Protein 1BNX (pdb70)

Foldseek 3Di:
DQDVVVVVVVVVVVVVCVVCVVCVVVPCPPDRD

Structure (mmCIF, N/CA/C/O backbone):
data_1BNX
#
_entry.id   1BNX
#
_cell.length_a   1.000
_cell.length_b   1.000
_cell.length_c   1.000
_cell.angle_alpha   90.00
_cell.angle_beta   90.00
_cell.angle_gamma   90.00
#
_symmetry.space_group_name_H-M   'P 1'
#
loop_
_atom_site.group_PDB
_atom_site.id
_atom_site.type_symbol
_atom_site.label_atom_id
_atom_site.label_alt_id
_atom_site.label_comp_id
_atom_site.label_asym_id
_atom_site.label_entity_id
_atom_site.label_seq_id
_atom_site.pdbx_PDB_ins_code
_atom_site.Cartn_x
_atom_site.Cartn_y
_atom_site.Cartn_z
_atom_site.occupancy
_atom_site.B_iso_or_equiv
_atom_site.auth_seq_id
_atom_site.auth_comp_id
_atom_site.auth_asym_id
_atom_site.auth_atom_id
_atom_site.pdbx_PDB_model_num
ATOM 7 N N . ARG A 1 2 ? 3.955 1.960 8.983 1.00 0.00 2 ARG A N 1
ATOM 8 C CA . ARG A 1 2 ? 3.928 3.300 8.330 1.00 0.00 2 ARG A CA 1
ATOM 9 C C . ARG A 1 2 ? 5.339 3.696 7.859 1.00 0.00 2 ARG A C 1
ATOM 10 O O . ARG A 1 2 ? 5.512 4.700 7.193 1.00 0.00 2 ARG A O 1
ATOM 31 N N . TYR A 1 3 ? 6.345 2.925 8.199 1.00 0.00 3 TYR A N 1
ATOM 32 C CA . TYR A 1 3 ? 7.733 3.263 7.774 1.00 0.00 3 TYR A CA 1
ATOM 33 C C . TYR A 1 3 ? 8.330 2.108 6.944 1.00 0.00 3 TYR A C 1
ATOM 34 O O . TYR A 1 3 ? 9.221 1.417 7.401 1.00 0.00 3 TYR A O 1
ATOM 52 N N . PRO A 1 4 ? 7.831 1.938 5.736 1.00 0.00 4 PRO A N 1
ATOM 53 C CA . PRO A 1 4 ? 8.273 0.886 4.748 1.00 0.00 4 PRO A CA 1
ATOM 54 C C . PRO A 1 4 ? 9.587 1.307 4.099 1.00 0.00 4 PRO A C 1
ATOM 55 O O . PRO A 1 4 ? 10.544 0.565 4.049 1.00 0.00 4 PRO A O 1
ATOM 66 N N . TYR A 1 5 ? 9.610 2.497 3.588 1.00 0.00 5 TYR A N 1
ATOM 67 C CA . TYR A 1 5 ? 10.833 3.032 2.910 1.00 0.00 5 TYR A CA 1
ATOM 68 C C . TYR A 1 5 ? 12.053 2.963 3.847 1.00 0.00 5 TYR A C 1
ATOM 69 O O . TYR A 1 5 ? 13.184 2.986 3.401 1.00 0.00 5 TYR A O 1
ATOM 87 N N . TYR A 1 6 ? 11.837 2.899 5.137 1.00 0.00 6 TYR A N 1
ATOM 88 C CA . TYR A 1 6 ? 12.987 2.856 6.094 1.00 0.00 6 TYR A CA 1
ATOM 89 C C . TYR A 1 6 ? 13.629 1.463 6.127 1.00 0.00 6 TYR A C 1
ATOM 90 O O . TYR A 1 6 ? 14.812 1.329 6.366 1.00 0.00 6 TYR A O 1
ATOM 108 N N . LEU A 1 7 ? 12.855 0.429 5.926 1.00 0.00 7 LEU A N 1
ATOM 109 C CA . LEU A 1 7 ? 13.410 -0.960 5.983 1.00 0.00 7 LEU A CA 1
ATOM 110 C C . LEU A 1 7 ? 13.896 -1.441 4.605 1.00 0.00 7 LEU A C 1
ATOM 111 O O . LEU A 1 7 ? 14.967 -2.010 4.484 1.00 0.00 7 LEU A O 1
ATOM 127 N N . SER A 1 8 ? 13.102 -1.265 3.580 1.00 0.00 8 SER A N 1
ATOM 128 C CA . SER A 1 8 ? 13.496 -1.763 2.223 1.00 0.00 8 SER A CA 1
ATOM 129 C C . SER A 1 8 ? 14.497 -0.829 1.536 1.00 0.00 8 SER A C 1
ATOM 130 O O . SER A 1 8 ? 15.560 -1.252 1.125 1.00 0.00 8 SER A O 1
ATOM 138 N N . ASP A 1 9 ? 14.152 0.418 1.372 1.00 0.00 9 ASP A N 1
ATOM 139 C CA . ASP A 1 9 ? 15.069 1.368 0.666 1.00 0.00 9 ASP A CA 1
ATOM 140 C C . ASP A 1 9 ? 16.397 1.516 1.420 1.00 0.00 9 ASP A C 1
ATOM 141 O O . ASP A 1 9 ? 17.396 1.897 0.839 1.00 0.00 9 ASP A O 1
ATOM 150 N N . ILE A 1 10 ? 16.425 1.225 2.697 1.00 0.00 10 ILE A N 1
ATOM 151 C CA . ILE A 1 10 ? 17.703 1.361 3.462 1.00 0.00 10 ILE A CA 1
ATOM 152 C C . ILE A 1 10 ? 18.608 0.159 3.158 1.00 0.00 10 ILE A C 1
ATOM 153 O O . ILE A 1 10 ? 19.783 0.306 2.880 1.00 0.00 10 ILE A O 1
ATOM 169 N N . THR A 1 11 ? 18.057 -1.024 3.212 1.00 0.00 11 THR A N 1
ATOM 170 C CA . THR A 1 11 ? 18.863 -2.249 2.931 1.00 0.00 11 THR A CA 1
ATOM 171 C C . THR A 1 11 ? 19.390 -2.204 1.494 1.00 0.00 11 THR A C 1
ATOM 172 O O . THR A 1 11 ? 20.471 -2.683 1.207 1.00 0.00 11 THR A O 1
ATOM 183 N N . ASP A 1 12 ? 18.634 -1.631 0.592 1.00 0.00 12 ASP A N 1
ATOM 184 C CA . ASP A 1 12 ? 19.085 -1.551 -0.829 1.00 0.00 12 ASP A CA 1
ATOM 185 C C . ASP A 1 12 ? 20.253 -0.571 -0.933 1.00 0.00 12 ASP A C 1
ATOM 186 O O . ASP A 1 12 ? 21.173 -0.767 -1.705 1.00 0.00 12 ASP A O 1
ATOM 195 N N . VAL A 1 13 ? 20.221 0.479 -0.156 1.00 0.00 13 VAL A N 1
ATOM 196 C CA . VAL A 1 13 ? 21.324 1.481 -0.192 1.00 0.00 13 VAL A CA 1
ATOM 197 C C . VAL A 1 13 ? 22.609 0.829 0.331 1.00 0.00 13 VAL A C 1
ATOM 198 O O . VAL A 1 13 ? 23.691 1.102 -0.149 1.00 0.00 13 VAL A O 1
ATOM 211 N N . ILE A 1 14 ? 22.489 -0.030 1.309 1.00 0.00 14 ILE A N 1
ATOM 212 C CA . ILE A 1 14 ? 23.692 -0.710 1.875 1.00 0.00 14 ILE A CA 1
ATOM 213 C C . ILE A 1 14 ? 24.125 -1.869 0.963 1.00 0.00 14 ILE A C 1
ATOM 214 O O . ILE A 1 14 ? 25.242 -2.344 1.047 1.00 0.00 14 ILE A O 1
ATOM 230 N N . PHE A 1 15 ? 23.250 -2.335 0.103 1.00 0.00 15 PHE A N 1
ATOM 231 C CA . PHE A 1 15 ? 23.607 -3.470 -0.800 1.00 0.00 15 PHE A CA 1
ATOM 232 C C . PHE A 1 15 ? 24.567 -2.996 -1.900 1.00 0.00 15 PHE A C 1
ATOM 233 O O . PHE A 1 15 ? 25.527 -3.672 -2.222 1.00 0.00 15 PHE A O 1
ATOM 250 N N . ILE A 1 16 ? 24.307 -1.856 -2.489 1.00 0.00 16 ILE A N 1
ATOM 251 C CA . ILE A 1 16 ? 25.191 -1.355 -3.584 1.00 0.00 16 ILE A CA 1
ATOM 252 C C . ILE A 1 16 ? 26.320 -0.484 -3.016 1.00 0.00 16 ILE A C 1
ATOM 253 O O . ILE A 1 16 ? 27.344 -0.310 -3.650 1.00 0.00 16 ILE A O 1
ATOM 269 N N . TYR A 1 17 ? 26.146 0.069 -1.841 1.00 0.00 17 TYR A N 1
ATOM 270 C CA . TYR A 1 17 ? 27.220 0.930 -1.257 1.00 0.00 17 TYR A CA 1
ATOM 271 C C . TYR A 1 17 ? 28.399 0.057 -0.822 1.00 0.00 17 TYR A C 1
ATOM 272 O O . TYR A 1 17 ? 29.547 0.435 -0.964 1.00 0.00 17 TYR A O 1
ATOM 290 N N . PHE A 1 18 ? 28.123 -1.107 -0.293 1.00 0.00 18 PHE A N 1
ATOM 291 C CA . PHE A 1 18 ? 29.219 -2.013 0.157 1.00 0.00 18 PHE A CA 1
ATOM 292 C C . PHE A 1 18 ? 29.655 -2.912 -1.005 1.00 0.00 18 PHE A C 1
ATOM 293 O O . PHE A 1 18 ? 30.790 -3.343 -1.074 1.00 0.00 18 PHE A O 1
ATOM 310 N N . ALA A 1 19 ? 28.756 -3.201 -1.909 1.00 0.00 19 ALA A N 1
ATOM 311 C CA . ALA A 1 19 ? 29.096 -4.077 -3.069 1.00 0.00 19 ALA A CA 1
ATOM 312 C C . ALA A 1 19 ? 30.107 -3.376 -3.980 1.00 0.00 19 ALA A C 1
ATOM 313 O O . ALA A 1 19 ? 31.151 -3.910 -4.290 1.00 0.00 19 ALA A O 1
ATOM 320 N N . ALA A 1 20 ? 29.781 -2.195 -4.425 1.00 0.00 20 ALA A N 1
ATOM 321 C CA . ALA A 1 20 ? 30.689 -1.437 -5.342 1.00 0.00 20 ALA A CA 1
ATOM 322 C C . ALA A 1 20 ? 32.038 -1.153 -4.678 1.00 0.00 20 ALA A C 1
ATOM 323 O O . ALA A 1 20 ? 33.085 -1.380 -5.253 1.00 0.00 20 ALA A O 1
ATOM 330 N N . LEU A 1 21 ? 32.011 -0.616 -3.493 1.00 0.00 21 LEU A N 1
ATOM 331 C CA . LEU A 1 21 ? 33.283 -0.263 -2.783 1.00 0.00 21 LEU A CA 1
ATOM 332 C C . LEU A 1 21 ? 34.014 -1.516 -2.274 1.00 0.00 21 LEU A C 1
ATOM 333 O O . LEU A 1 21 ? 35.181 -1.456 -1.939 1.00 0.00 21 LEU A O 1
ATOM 349 N N . SER A 1 22 ? 33.348 -2.641 -2.197 1.00 0.00 22 SER A N 1
ATOM 350 C CA . SER A 1 22 ? 34.018 -3.884 -1.689 1.00 0.00 22 SER A CA 1
ATOM 351 C C . SER A 1 22 ? 35.278 -4.212 -2.523 1.00 0.00 22 SER A C 1
ATOM 352 O O . SER A 1 22 ? 36.357 -4.300 -1.971 1.00 0.00 22 SER A O 1
ATOM 360 N N . PRO A 1 23 ? 35.121 -4.386 -3.819 1.00 0.00 23 PRO A N 1
ATOM 361 C CA . PRO A 1 23 ? 36.233 -4.713 -4.791 1.00 0.00 23 PRO A CA 1
ATOM 362 C C . PRO A 1 23 ? 37.182 -3.532 -4.939 1.00 0.00 23 PRO A C 1
ATOM 363 O O . PRO A 1 23 ? 38.376 -3.650 -4.759 1.00 0.00 23 PRO A O 1
ATOM 374 N N . ALA A 1 24 ? 36.647 -2.398 -5.286 1.00 0.00 24 ALA A N 1
ATOM 375 C CA . ALA A 1 24 ? 37.483 -1.163 -5.477 1.00 0.00 24 ALA A CA 1
ATOM 376 C C . ALA A 1 24 ? 38.470 -0.973 -4.311 1.00 0.00 24 ALA A C 1
ATOM 377 O O . ALA A 1 24 ? 39.526 -0.393 -4.474 1.00 0.00 24 ALA A O 1
ATOM 384 N N . ILE A 1 25 ? 38.130 -1.459 -3.144 1.00 0.00 25 ILE A N 1
ATOM 385 C CA . ILE A 1 25 ? 39.042 -1.311 -1.969 1.00 0.00 25 ILE A CA 1
ATOM 386 C C . ILE A 1 25 ? 40.133 -2.396 -2.028 1.00 0.00 25 ILE A C 1
ATOM 387 O O . ILE A 1 25 ? 41.289 -2.133 -1.753 1.00 0.00 25 ILE A O 1
ATOM 403 N N . THR A 1 26 ? 39.772 -3.605 -2.374 1.00 0.00 26 THR A N 1
ATOM 404 C CA . THR A 1 26 ? 40.782 -4.705 -2.440 1.00 0.00 26 THR A CA 1
ATOM 405 C C . THR A 1 26 ? 41.787 -4.425 -3.561 1.00 0.00 26 THR A C 1
ATOM 406 O O . THR A 1 26 ? 42.963 -4.229 -3.318 1.00 0.00 26 THR A O 1
ATOM 417 N N . PHE A 1 27 ? 41.330 -4.415 -4.786 1.00 0.00 27 PHE A N 1
ATOM 418 C CA . PHE A 1 27 ? 42.245 -4.159 -5.940 1.00 0.00 27 PHE A CA 1
ATOM 419 C C . PHE A 1 27 ? 42.920 -2.792 -5.786 1.00 0.00 27 PHE A C 1
ATOM 420 O O . PHE A 1 27 ? 42.321 -1.841 -5.320 1.00 0.00 27 PHE A O 1
ATOM 437 N N . GLY A 1 28 ? 44.163 -2.692 -6.184 1.00 0.00 28 GLY A N 1
ATOM 438 C CA . GLY A 1 28 ? 44.893 -1.394 -6.079 1.00 0.00 28 GLY A CA 1
ATOM 439 C C . GLY A 1 28 ? 44.985 -0.964 -4.613 1.00 0.00 28 GLY A C 1
ATOM 440 O O . GLY A 1 28 ? 44.803 -1.759 -3.711 1.00 0.00 28 GLY A O 1
ATOM 444 N N . GLY A 1 29 ? 45.268 0.292 -4.377 1.00 0.00 29 GLY A N 1
ATOM 445 C CA . GLY A 1 29 ? 45.377 0.793 -2.977 1.00 0.00 29 GLY A CA 1
ATOM 446 C C . GLY A 1 29 ? 46.811 0.616 -2.462 1.00 0.00 29 GLY A C 1
ATOM 447 O O . GLY A 1 29 ? 47.047 0.603 -1.269 1.00 0.00 29 GLY A O 1
ATOM 451 N N . LEU A 1 30 ? 47.769 0.481 -3.349 1.00 0.00 30 LEU A N 1
ATOM 452 C CA . LEU A 1 30 ? 49.185 0.308 -2.907 1.00 0.00 30 LEU A CA 1
ATOM 453 C C . LEU A 1 30 ? 49.851 1.683 -2.792 1.00 0.00 30 LEU A C 1
ATOM 454 O O . LEU A 1 30 ? 50.178 2.135 -1.711 1.00 0.00 30 LEU A O 1
ATOM 470 N N . LEU A 1 31 ? 50.053 2.345 -3.902 1.00 0.00 31 LEU A N 1
ATOM 471 C CA . LEU A 1 31 ? 50.698 3.690 -3.874 1.00 0.00 31 LEU A CA 1
ATOM 472 C C . LEU A 1 31 ? 49.726 4.708 -3.269 1.00 0.00 31 LEU A C 1
ATOM 473 O O . LEU A 1 31 ? 49.973 5.262 -2.214 1.00 0.00 31 LEU A O 1
ATOM 489 N N . GLY A 1 32 ? 48.625 4.957 -3.933 1.00 0.00 32 GLY A N 1
ATOM 490 C CA . GLY A 1 32 ? 47.633 5.940 -3.406 1.00 0.00 32 GLY A CA 1
ATOM 491 C C . GLY A 1 32 ? 46.632 5.223 -2.500 1.00 0.00 32 GLY A C 1
ATOM 492 O O . GLY A 1 32 ? 46.068 4.208 -2.864 1.00 0.00 32 GLY A O 1
ATOM 496 N N . GLU A 1 33 ? 46.407 5.747 -1.321 1.00 0.00 33 GLU A N 1
ATOM 497 C CA . GLU A 1 33 ? 45.443 5.106 -0.382 1.00 0.00 33 GLU A CA 1
ATOM 498 C C . GLU A 1 33 ? 44.023 5.557 -0.726 1.00 0.00 33 GLU A C 1
ATOM 499 O O . GLU A 1 33 ? 43.083 4.788 -0.649 1.00 0.00 33 GLU A O 1
ATOM 511 N N . LYS A 1 34 ? 43.863 6.800 -1.106 1.00 0.00 34 LYS A N 1
ATOM 512 C CA . LYS A 1 34 ? 42.508 7.314 -1.460 1.00 0.00 34 LYS A CA 1
ATOM 513 C C . LYS A 1 34 ? 42.649 8.563 -2.332 1.00 0.00 34 LYS A C 1
ATOM 514 O O . LYS A 1 34 ? 41.971 8.635 -3.344 1.00 0.00 34 LYS A O 1
ATOM 540 N N . ARG A 1 2 ? 20.608 -11.516 -19.980 1.00 0.00 2 ARG A N 2
ATOM 541 C CA . ARG A 1 2 ? 19.828 -11.678 -18.720 1.00 0.00 2 ARG A CA 2
ATOM 542 C C . ARG A 1 2 ? 20.249 -10.592 -17.726 1.00 0.00 2 ARG A C 2
ATOM 543 O O . ARG A 1 2 ? 19.531 -9.635 -17.502 1.00 0.00 2 ARG A O 2
ATOM 564 N N . TYR A 1 3 ? 21.411 -10.728 -17.138 1.00 0.00 3 TYR A N 2
ATOM 565 C CA . TYR A 1 3 ? 21.890 -9.698 -16.166 1.00 0.00 3 TYR A CA 2
ATOM 566 C C . TYR A 1 3 ? 23.385 -9.389 -16.399 1.00 0.00 3 TYR A C 2
ATOM 567 O O . TYR A 1 3 ? 24.180 -9.480 -15.484 1.00 0.00 3 TYR A O 2
ATOM 585 N N . PRO A 1 4 ? 23.736 -9.009 -17.611 1.00 0.00 4 PRO A N 2
ATOM 586 C CA . PRO A 1 4 ? 25.135 -8.646 -18.026 1.00 0.00 4 PRO A CA 2
ATOM 587 C C . PRO A 1 4 ? 25.463 -7.213 -17.585 1.00 0.00 4 PRO A C 2
ATOM 588 O O . PRO A 1 4 ? 26.113 -7.002 -16.578 1.00 0.00 4 PRO A O 2
ATOM 599 N N . TYR A 1 5 ? 25.016 -6.230 -18.326 1.00 0.00 5 TYR A N 2
ATOM 600 C CA . TYR A 1 5 ? 25.293 -4.812 -17.952 1.00 0.00 5 TYR A CA 2
ATOM 601 C C . TYR A 1 5 ? 24.574 -4.466 -16.640 1.00 0.00 5 TYR A C 2
ATOM 602 O O . TYR A 1 5 ? 24.918 -3.509 -15.973 1.00 0.00 5 TYR A O 2
ATOM 620 N N . TYR A 1 6 ? 23.582 -5.240 -16.264 1.00 0.00 6 TYR A N 2
ATOM 621 C CA . TYR A 1 6 ? 22.843 -4.967 -14.998 1.00 0.00 6 TYR A CA 2
ATOM 622 C C . TYR A 1 6 ? 23.809 -5.066 -13.815 1.00 0.00 6 TYR A C 2
ATOM 623 O O . TYR A 1 6 ? 23.691 -4.349 -12.840 1.00 0.00 6 TYR A O 2
ATOM 641 N N . LEU A 1 7 ? 24.759 -5.960 -13.902 1.00 0.00 7 LEU A N 2
ATOM 642 C CA . LEU A 1 7 ? 25.745 -6.138 -12.796 1.00 0.00 7 LEU A CA 2
ATOM 643 C C . LEU A 1 7 ? 26.521 -4.838 -12.559 1.00 0.00 7 LEU A C 2
ATOM 644 O O . LEU A 1 7 ? 26.912 -4.539 -11.448 1.00 0.00 7 LEU A O 2
ATOM 660 N N . SER A 1 8 ? 26.755 -4.071 -13.594 1.00 0.00 8 SER A N 2
ATOM 661 C CA . SER A 1 8 ? 27.515 -2.795 -13.428 1.00 0.00 8 SER A CA 2
ATOM 662 C C . SER A 1 8 ? 26.663 -1.779 -12.666 1.00 0.00 8 SER A C 2
ATOM 663 O O . SER A 1 8 ? 27.178 -0.946 -11.944 1.00 0.00 8 SER A O 2
ATOM 671 N N . ASP A 1 9 ? 25.366 -1.843 -12.822 1.00 0.00 9 ASP A N 2
ATOM 672 C CA . ASP A 1 9 ? 24.473 -0.883 -12.110 1.00 0.00 9 ASP A CA 2
ATOM 673 C C . ASP A 1 9 ? 24.402 -1.250 -10.625 1.00 0.00 9 ASP A C 2
ATOM 674 O O . ASP A 1 9 ? 24.225 -0.396 -9.775 1.00 0.00 9 ASP A O 2
ATOM 683 N N . ILE A 1 10 ? 24.542 -2.513 -10.306 1.00 0.00 10 ILE A N 2
ATOM 684 C CA . ILE A 1 10 ? 24.486 -2.941 -8.877 1.00 0.00 10 ILE A CA 2
ATOM 685 C C . ILE A 1 10 ? 25.810 -2.603 -8.191 1.00 0.00 10 ILE A C 2
ATOM 686 O O . ILE A 1 10 ? 25.841 -2.254 -7.029 1.00 0.00 10 ILE A O 2
ATOM 702 N N . THR A 1 11 ? 26.904 -2.713 -8.902 1.00 0.00 11 THR A N 2
ATOM 703 C CA . THR A 1 11 ? 28.235 -2.412 -8.300 1.00 0.00 11 THR A CA 2
ATOM 704 C C . THR A 1 11 ? 28.279 -0.956 -7.826 1.00 0.00 11 THR A C 2
ATOM 705 O O . THR A 1 11 ? 28.697 -0.667 -6.719 1.00 0.00 11 THR A O 2
ATOM 716 N N . ASP A 1 12 ? 27.854 -0.040 -8.658 1.00 0.00 12 ASP A N 2
ATOM 717 C CA . ASP A 1 12 ? 27.872 1.403 -8.269 1.00 0.00 12 ASP A CA 2
ATOM 718 C C . ASP A 1 12 ? 26.978 1.626 -7.048 1.00 0.00 12 ASP A C 2
ATOM 719 O O . ASP A 1 12 ? 27.343 2.319 -6.114 1.00 0.00 12 ASP A O 2
ATOM 728 N N . VAL A 1 13 ? 25.806 1.051 -7.056 1.00 0.00 13 VAL A N 2
ATOM 729 C CA . VAL A 1 13 ? 24.869 1.227 -5.908 1.00 0.00 13 VAL A CA 2
ATOM 730 C C . VAL A 1 13 ? 25.487 0.637 -4.634 1.00 0.00 13 VAL A C 2
ATOM 731 O O . VAL A 1 13 ? 25.181 1.066 -3.538 1.00 0.00 13 VAL A O 2
ATOM 744 N N . ILE A 1 14 ? 26.350 -0.339 -4.770 1.00 0.00 14 ILE A N 2
ATOM 745 C CA . ILE A 1 14 ? 26.985 -0.955 -3.566 1.00 0.00 14 ILE A CA 2
ATOM 746 C C . ILE A 1 14 ? 27.914 0.073 -2.907 1.00 0.00 14 ILE A C 2
ATOM 747 O O . ILE A 1 14 ? 28.009 0.146 -1.695 1.00 0.00 14 ILE A O 2
ATOM 763 N N . PHE A 1 15 ? 28.592 0.867 -3.694 1.00 0.00 15 PHE A N 2
ATOM 764 C CA . PHE A 1 15 ? 29.512 1.893 -3.121 1.00 0.00 15 PHE A CA 2
ATOM 765 C C . PHE A 1 15 ? 28.709 2.871 -2.256 1.00 0.00 15 PHE A C 2
ATOM 766 O O . PHE A 1 15 ? 29.010 3.082 -1.095 1.00 0.00 15 PHE A O 2
ATOM 783 N N . ILE A 1 16 ? 27.689 3.463 -2.819 1.00 0.00 16 ILE A N 2
ATOM 784 C CA . ILE A 1 16 ? 26.853 4.432 -2.046 1.00 0.00 16 ILE A CA 2
ATOM 785 C C . ILE A 1 16 ? 25.961 3.691 -1.034 1.00 0.00 16 ILE A C 2
ATOM 786 O O . ILE A 1 16 ? 25.339 4.310 -0.191 1.00 0.00 16 ILE A O 2
ATOM 802 N N . TYR A 1 17 ? 25.885 2.382 -1.109 1.00 0.00 17 TYR A N 2
ATOM 803 C CA . TYR A 1 17 ? 25.026 1.622 -0.153 1.00 0.00 17 TYR A CA 2
ATOM 804 C C . TYR A 1 17 ? 25.674 1.626 1.236 1.00 0.00 17 TYR A C 2
ATOM 805 O O . TYR A 1 17 ? 25.184 2.251 2.157 1.00 0.00 17 TYR A O 2
ATOM 823 N N . PHE A 1 18 ? 26.767 0.924 1.390 1.00 0.00 18 PHE A N 2
ATOM 824 C CA . PHE A 1 18 ? 27.451 0.868 2.718 1.00 0.00 18 PHE A CA 2
ATOM 825 C C . PHE A 1 18 ? 27.870 2.278 3.155 1.00 0.00 18 PHE A C 2
ATOM 826 O O . PHE A 1 18 ? 27.912 2.585 4.331 1.00 0.00 18 PHE A O 2
ATOM 843 N N . ALA A 1 19 ? 28.189 3.128 2.214 1.00 0.00 19 ALA A N 2
ATOM 844 C CA . ALA A 1 19 ? 28.623 4.519 2.555 1.00 0.00 19 ALA A CA 2
ATOM 845 C C . ALA A 1 19 ? 27.521 5.257 3.321 1.00 0.00 19 ALA A C 2
ATOM 846 O O . ALA A 1 19 ? 27.748 5.805 4.378 1.00 0.00 19 ALA A O 2
ATOM 853 N N . ALA A 1 20 ? 26.340 5.295 2.772 1.00 0.00 20 ALA A N 2
ATOM 854 C CA . ALA A 1 20 ? 25.201 6.015 3.432 1.00 0.00 20 ALA A CA 2
ATOM 855 C C . ALA A 1 20 ? 24.973 5.505 4.855 1.00 0.00 20 ALA A C 2
ATOM 856 O O . ALA A 1 20 ? 24.737 6.267 5.773 1.00 0.00 20 ALA A O 2
ATOM 863 N N . LEU A 1 21 ? 24.992 4.218 5.020 1.00 0.00 21 LEU A N 2
ATOM 864 C CA . LEU A 1 21 ? 24.736 3.612 6.364 1.00 0.00 21 LEU A CA 2
ATOM 865 C C . LEU A 1 21 ? 25.910 3.857 7.328 1.00 0.00 21 LEU A C 2
ATOM 866 O O . LEU A 1 21 ? 25.756 3.755 8.531 1.00 0.00 21 LEU A O 2
ATOM 882 N N . SER A 1 22 ? 27.078 4.160 6.819 1.00 0.00 22 SER A N 2
ATOM 883 C CA . SER A 1 22 ? 28.261 4.389 7.713 1.00 0.00 22 SER A CA 2
ATOM 884 C C . SER A 1 22 ? 27.982 5.513 8.734 1.00 0.00 22 SER A C 2
ATOM 885 O O . SER A 1 22 ? 28.066 5.283 9.923 1.00 0.00 22 SER A O 2
ATOM 893 N N . PRO A 1 23 ? 27.673 6.700 8.251 1.00 0.00 23 PRO A N 2
ATOM 894 C CA . PRO A 1 23 ? 27.383 7.929 9.082 1.00 0.00 23 PRO A CA 2
ATOM 895 C C . PRO A 1 23 ? 26.060 7.780 9.814 1.00 0.00 23 PRO A C 2
ATOM 896 O O . PRO A 1 23 ? 25.986 7.900 11.019 1.00 0.00 23 PRO A O 2
ATOM 907 N N . ALA A 1 24 ? 25.015 7.530 9.080 1.00 0.00 24 ALA A N 2
ATOM 908 C CA . ALA A 1 24 ? 23.653 7.370 9.696 1.00 0.00 24 ALA A CA 2
ATOM 909 C C . ALA A 1 24 ? 23.713 6.417 10.902 1.00 0.00 24 ALA A C 2
ATOM 910 O O . ALA A 1 24 ? 22.923 6.516 11.822 1.00 0.00 24 ALA A O 2
ATOM 917 N N . ILE A 1 25 ? 24.651 5.504 10.901 1.00 0.00 25 ILE A N 2
ATOM 918 C CA . ILE A 1 25 ? 24.782 4.548 12.039 1.00 0.00 25 ILE A CA 2
ATOM 919 C C . ILE A 1 25 ? 25.728 5.140 13.098 1.00 0.00 25 ILE A C 2
ATOM 920 O O . ILE A 1 25 ? 25.538 4.949 14.284 1.00 0.00 25 ILE A O 2
ATOM 936 N N . THR A 1 26 ? 26.746 5.848 12.674 1.00 0.00 26 THR A N 2
ATOM 937 C CA . THR A 1 26 ? 27.716 6.449 13.646 1.00 0.00 26 THR A CA 2
ATOM 938 C C . THR A 1 26 ? 26.980 7.352 14.642 1.00 0.00 26 THR A C 2
ATOM 939 O O . THR A 1 26 ? 27.299 7.381 15.816 1.00 0.00 26 THR A O 2
ATOM 950 N N . PHE A 1 27 ? 26.001 8.089 14.181 1.00 0.00 27 PHE A N 2
ATOM 951 C CA . PHE A 1 27 ? 25.244 8.992 15.095 1.00 0.00 27 PHE A CA 2
ATOM 952 C C . PHE A 1 27 ? 24.251 8.169 15.917 1.00 0.00 27 PHE A C 2
ATOM 953 O O . PHE A 1 27 ? 23.220 7.753 15.422 1.00 0.00 27 PHE A O 2
ATOM 970 N N . GLY A 1 28 ? 24.553 7.935 17.169 1.00 0.00 28 GLY A N 2
ATOM 971 C CA . GLY A 1 28 ? 23.631 7.143 18.031 1.00 0.00 28 GLY A CA 2
ATOM 972 C C . GLY A 1 28 ? 24.277 5.803 18.381 1.00 0.00 28 GLY A C 2
ATOM 973 O O . GLY A 1 28 ? 24.299 4.887 17.580 1.00 0.00 28 GLY A O 2
ATOM 977 N N . GLY A 1 29 ? 24.800 5.682 19.575 1.00 0.00 29 GLY A N 2
ATOM 978 C CA . GLY A 1 29 ? 25.445 4.405 19.990 1.00 0.00 29 GLY A CA 2
ATOM 979 C C . GLY A 1 29 ? 26.965 4.574 19.986 1.00 0.00 29 GLY A C 2
ATOM 980 O O . GLY A 1 29 ? 27.655 4.041 19.138 1.00 0.00 29 GLY A O 2
ATOM 984 N N . LEU A 1 30 ? 27.489 5.314 20.930 1.00 0.00 30 LEU A N 2
ATOM 985 C CA . LEU A 1 30 ? 28.966 5.527 20.993 1.00 0.00 30 LEU A CA 2
ATOM 986 C C . LEU A 1 30 ? 29.670 4.183 21.202 1.00 0.00 30 LEU A C 2
ATOM 987 O O . LEU A 1 30 ? 29.302 3.410 22.067 1.00 0.00 30 LEU A O 2
ATOM 1003 N N . LEU A 1 31 ? 30.677 3.900 20.413 1.00 0.00 31 LEU A N 2
ATOM 1004 C CA . LEU A 1 31 ? 31.409 2.607 20.556 1.00 0.00 31 LEU A CA 2
ATOM 1005 C C . LEU A 1 31 ? 32.510 2.757 21.610 1.00 0.00 31 LEU A C 2
ATOM 1006 O O . LEU A 1 31 ? 32.818 1.829 22.333 1.00 0.00 31 LEU A O 2
ATOM 1022 N N . GLY A 1 32 ? 33.103 3.922 21.699 1.00 0.00 32 GLY A N 2
ATOM 1023 C CA . GLY A 1 32 ? 34.186 4.142 22.704 1.00 0.00 32 GLY A CA 2
ATOM 1024 C C . GLY A 1 32 ? 34.716 5.573 22.580 1.00 0.00 32 GLY A C 2
ATOM 1025 O O . GLY A 1 32 ? 34.513 6.234 21.579 1.00 0.00 32 GLY A O 2
ATOM 1029 N N . GLU A 1 33 ? 35.395 6.053 23.592 1.00 0.00 33 GLU A N 2
ATOM 1030 C CA . GLU A 1 33 ? 35.943 7.441 23.544 1.00 0.00 33 GLU A CA 2
ATOM 1031 C C . GLU A 1 33 ? 37.153 7.481 22.607 1.00 0.00 33 GLU A C 2
ATOM 1032 O O . GLU A 1 33 ? 37.326 8.414 21.845 1.00 0.00 33 GLU A O 2
ATOM 1044 N N . LYS A 1 34 ? 37.988 6.475 22.660 1.00 0.00 34 LYS A N 2
ATOM 1045 C CA . LYS A 1 34 ? 39.188 6.444 21.777 1.00 0.00 34 LYS A CA 2
ATOM 1046 C C . LYS A 1 34 ? 39.585 4.991 21.511 1.00 0.00 34 LYS A C 2
ATOM 1047 O O . LYS A 1 34 ? 39.262 4.495 20.445 1.00 0.00 34 LYS A O 2
ATOM 1073 N N . ARG A 1 2 ? 27.505 22.552 9.540 1.00 0.00 2 ARG A N 3
ATOM 1074 C CA . ARG A 1 2 ? 28.331 21.895 10.592 1.00 0.00 2 ARG A CA 3
ATOM 1075 C C . ARG A 1 2 ? 29.052 20.671 10.017 1.00 0.00 2 ARG A C 3
ATOM 1076 O O . ARG A 1 2 ? 30.046 20.226 10.559 1.00 0.00 2 ARG A O 3
ATOM 1097 N N . TYR A 1 3 ? 28.560 20.118 8.934 1.00 0.00 3 TYR A N 3
ATOM 1098 C CA . TYR A 1 3 ? 29.219 18.919 8.343 1.00 0.00 3 TYR A CA 3
ATOM 1099 C C . TYR A 1 3 ? 28.894 18.833 6.843 1.00 0.00 3 TYR A C 3
ATOM 1100 O O . TYR A 1 3 ? 28.021 18.087 6.445 1.00 0.00 3 TYR A O 3
ATOM 1118 N N . PRO A 1 4 ? 29.613 19.596 6.051 1.00 0.00 4 PRO A N 3
ATOM 1119 C CA . PRO A 1 4 ? 29.478 19.669 4.558 1.00 0.00 4 PRO A CA 3
ATOM 1120 C C . PRO A 1 4 ? 30.250 18.530 3.891 1.00 0.00 4 PRO A C 3
ATOM 1121 O O . PRO A 1 4 ? 29.670 17.601 3.361 1.00 0.00 4 PRO A O 3
ATOM 1132 N N . TYR A 1 5 ? 31.551 18.608 3.903 1.00 0.00 5 TYR A N 3
ATOM 1133 C CA . TYR A 1 5 ? 32.384 17.553 3.266 1.00 0.00 5 TYR A CA 3
ATOM 1134 C C . TYR A 1 5 ? 32.589 16.371 4.230 1.00 0.00 5 TYR A C 3
ATOM 1135 O O . TYR A 1 5 ? 32.954 15.287 3.816 1.00 0.00 5 TYR A O 3
ATOM 1153 N N . TYR A 1 6 ? 32.365 16.569 5.507 1.00 0.00 6 TYR A N 3
ATOM 1154 C CA . TYR A 1 6 ? 32.556 15.463 6.489 1.00 0.00 6 TYR A CA 3
ATOM 1155 C C . TYR A 1 6 ? 31.613 14.300 6.159 1.00 0.00 6 TYR A C 3
ATOM 1156 O O . TYR A 1 6 ? 31.979 13.145 6.255 1.00 0.00 6 TYR A O 3
ATOM 1174 N N . LEU A 1 7 ? 30.400 14.604 5.783 1.00 0.00 7 LEU A N 3
ATOM 1175 C CA . LEU A 1 7 ? 29.412 13.531 5.456 1.00 0.00 7 LEU A CA 3
ATOM 1176 C C . LEU A 1 7 ? 29.746 12.901 4.097 1.00 0.00 7 LEU A C 3
ATOM 1177 O O . LEU A 1 7 ? 29.466 11.742 3.857 1.00 0.00 7 LEU A O 3
ATOM 1193 N N . SER A 1 8 ? 30.323 13.663 3.205 1.00 0.00 8 SER A N 3
ATOM 1194 C CA . SER A 1 8 ? 30.661 13.129 1.849 1.00 0.00 8 SER A CA 3
ATOM 1195 C C . SER A 1 8 ? 31.583 11.905 1.951 1.00 0.00 8 SER A C 3
ATOM 1196 O O . SER A 1 8 ? 31.681 11.120 1.024 1.00 0.00 8 SER A O 3
ATOM 1204 N N . ASP A 1 9 ? 32.271 11.743 3.054 1.00 0.00 9 ASP A N 3
ATOM 1205 C CA . ASP A 1 9 ? 33.201 10.582 3.199 1.00 0.00 9 ASP A CA 3
ATOM 1206 C C . ASP A 1 9 ? 32.419 9.285 3.436 1.00 0.00 9 ASP A C 3
ATOM 1207 O O . ASP A 1 9 ? 32.499 8.355 2.655 1.00 0.00 9 ASP A O 3
ATOM 1216 N N . ILE A 1 10 ? 31.681 9.211 4.513 1.00 0.00 10 ILE A N 3
ATOM 1217 C CA . ILE A 1 10 ? 30.908 7.966 4.816 1.00 0.00 10 ILE A CA 3
ATOM 1218 C C . ILE A 1 10 ? 29.865 7.704 3.719 1.00 0.00 10 ILE A C 3
ATOM 1219 O O . ILE A 1 10 ? 29.411 6.589 3.550 1.00 0.00 10 ILE A O 3
ATOM 1235 N N . THR A 1 11 ? 29.471 8.717 2.989 1.00 0.00 11 THR A N 3
ATOM 1236 C CA . THR A 1 11 ? 28.446 8.519 1.919 1.00 0.00 11 THR A CA 3
ATOM 1237 C C . THR A 1 11 ? 29.029 7.690 0.771 1.00 0.00 11 THR A C 3
ATOM 1238 O O . THR A 1 11 ? 28.422 6.737 0.320 1.00 0.00 11 THR A O 3
ATOM 1249 N N . ASP A 1 12 ? 30.191 8.050 0.288 1.00 0.00 12 ASP A N 3
ATOM 1250 C CA . ASP A 1 12 ? 30.808 7.289 -0.841 1.00 0.00 12 ASP A CA 3
ATOM 1251 C C . ASP A 1 12 ? 31.053 5.833 -0.424 1.00 0.00 12 ASP A C 3
ATOM 1252 O O . ASP A 1 12 ? 30.900 4.919 -1.214 1.00 0.00 12 ASP A O 3
ATOM 1261 N N . VAL A 1 13 ? 31.436 5.614 0.808 1.00 0.00 13 VAL A N 3
ATOM 1262 C CA . VAL A 1 13 ? 31.701 4.220 1.281 1.00 0.00 13 VAL A CA 3
ATOM 1263 C C . VAL A 1 13 ? 30.395 3.419 1.288 1.00 0.00 13 VAL A C 3
ATOM 1264 O O . VAL A 1 13 ? 30.362 2.269 0.894 1.00 0.00 13 VAL A O 3
ATOM 1277 N N . ILE A 1 14 ? 29.324 4.021 1.735 1.00 0.00 14 ILE A N 3
ATOM 1278 C CA . ILE A 1 14 ? 28.015 3.308 1.776 1.00 0.00 14 ILE A CA 3
ATOM 1279 C C . ILE A 1 14 ? 27.539 3.028 0.344 1.00 0.00 14 ILE A C 3
ATOM 1280 O O . ILE A 1 14 ? 26.830 2.070 0.095 1.00 0.00 14 ILE A O 3
ATOM 1296 N N . PHE A 1 15 ? 27.925 3.854 -0.594 1.00 0.00 15 PHE A N 3
ATOM 1297 C CA . PHE A 1 15 ? 27.499 3.643 -2.008 1.00 0.00 15 PHE A CA 3
ATOM 1298 C C . PHE A 1 15 ? 28.086 2.329 -2.530 1.00 0.00 15 PHE A C 3
ATOM 1299 O O . PHE A 1 15 ? 27.429 1.580 -3.228 1.00 0.00 15 PHE A O 3
ATOM 1316 N N . ILE A 1 16 ? 29.319 2.048 -2.195 1.00 0.00 16 ILE A N 3
ATOM 1317 C CA . ILE A 1 16 ? 29.963 0.785 -2.667 1.00 0.00 16 ILE A CA 3
ATOM 1318 C C . ILE A 1 16 ? 29.426 -0.407 -1.862 1.00 0.00 16 ILE A C 3
ATOM 1319 O O . ILE A 1 16 ? 29.436 -1.530 -2.328 1.00 0.00 16 ILE A O 3
ATOM 1335 N N . TYR A 1 17 ? 28.968 -0.173 -0.656 1.00 0.00 17 TYR A N 3
ATOM 1336 C CA . TYR A 1 17 ? 28.441 -1.291 0.184 1.00 0.00 17 TYR A CA 3
ATOM 1337 C C . TYR A 1 17 ? 27.209 -1.915 -0.483 1.00 0.00 17 TYR A C 3
ATOM 1338 O O . TYR A 1 17 ? 27.030 -3.118 -0.463 1.00 0.00 17 TYR A O 3
ATOM 1356 N N . PHE A 1 18 ? 26.357 -1.108 -1.062 1.00 0.00 18 PHE A N 3
ATOM 1357 C CA . PHE A 1 18 ? 25.130 -1.651 -1.718 1.00 0.00 18 PHE A CA 3
ATOM 1358 C C . PHE A 1 18 ? 25.450 -2.111 -3.144 1.00 0.00 18 PHE A C 3
ATOM 1359 O O . PHE A 1 18 ? 24.810 -2.993 -3.678 1.00 0.00 18 PHE A O 3
ATOM 1376 N N . ALA A 1 19 ? 26.428 -1.505 -3.763 1.00 0.00 19 ALA A N 3
ATOM 1377 C CA . ALA A 1 19 ? 26.803 -1.879 -5.165 1.00 0.00 19 ALA A CA 3
ATOM 1378 C C . ALA A 1 19 ? 27.121 -3.374 -5.265 1.00 0.00 19 ALA A C 3
ATOM 1379 O O . ALA A 1 19 ? 26.647 -4.068 -6.144 1.00 0.00 19 ALA A O 3
ATOM 1386 N N . ALA A 1 20 ? 27.946 -3.858 -4.382 1.00 0.00 20 ALA A N 3
ATOM 1387 C CA . ALA A 1 20 ? 28.353 -5.300 -4.398 1.00 0.00 20 ALA A CA 3
ATOM 1388 C C . ALA A 1 20 ? 27.138 -6.227 -4.470 1.00 0.00 20 ALA A C 3
ATOM 1389 O O . ALA A 1 20 ? 27.082 -7.129 -5.281 1.00 0.00 20 ALA A O 3
ATOM 1396 N N . LEU A 1 21 ? 26.195 -6.028 -3.598 1.00 0.00 21 LEU A N 3
ATOM 1397 C CA . LEU A 1 21 ? 24.983 -6.911 -3.568 1.00 0.00 21 LEU A CA 3
ATOM 1398 C C . LEU A 1 21 ? 23.923 -6.454 -4.585 1.00 0.00 21 LEU A C 3
ATOM 1399 O O . LEU A 1 21 ? 22.949 -7.139 -4.806 1.00 0.00 21 LEU A O 3
ATOM 1415 N N . SER A 1 22 ? 24.094 -5.307 -5.191 1.00 0.00 22 SER A N 3
ATOM 1416 C CA . SER A 1 22 ? 23.082 -4.796 -6.180 1.00 0.00 22 SER A CA 3
ATOM 1417 C C . SER A 1 22 ? 22.669 -5.871 -7.211 1.00 0.00 22 SER A C 3
ATOM 1418 O O . SER A 1 22 ? 21.491 -6.048 -7.449 1.00 0.00 22 SER A O 3
ATOM 1426 N N . PRO A 1 23 ? 23.625 -6.551 -7.808 1.00 0.00 23 PRO A N 3
ATOM 1427 C CA . PRO A 1 23 ? 23.394 -7.618 -8.847 1.00 0.00 23 PRO A CA 3
ATOM 1428 C C . PRO A 1 23 ? 22.888 -8.904 -8.199 1.00 0.00 23 PRO A C 3
ATOM 1429 O O . PRO A 1 23 ? 21.816 -9.387 -8.503 1.00 0.00 23 PRO A O 3
ATOM 1440 N N . ALA A 1 24 ? 23.668 -9.459 -7.314 1.00 0.00 24 ALA A N 3
ATOM 1441 C CA . ALA A 1 24 ? 23.279 -10.734 -6.617 1.00 0.00 24 ALA A CA 3
ATOM 1442 C C . ALA A 1 24 ? 21.828 -10.675 -6.106 1.00 0.00 24 ALA A C 3
ATOM 1443 O O . ALA A 1 24 ? 21.173 -11.691 -5.964 1.00 0.00 24 ALA A O 3
ATOM 1450 N N . ILE A 1 25 ? 21.328 -9.498 -5.831 1.00 0.00 25 ILE A N 3
ATOM 1451 C CA . ILE A 1 25 ? 19.924 -9.369 -5.333 1.00 0.00 25 ILE A CA 3
ATOM 1452 C C . ILE A 1 25 ? 18.952 -9.838 -6.430 1.00 0.00 25 ILE A C 3
ATOM 1453 O O . ILE A 1 25 ? 18.104 -10.679 -6.195 1.00 0.00 25 ILE A O 3
ATOM 1469 N N . THR A 1 26 ? 19.066 -9.296 -7.619 1.00 0.00 26 THR A N 3
ATOM 1470 C CA . THR A 1 26 ? 18.145 -9.705 -8.723 1.00 0.00 26 THR A CA 3
ATOM 1471 C C . THR A 1 26 ? 18.500 -11.115 -9.202 1.00 0.00 26 THR A C 3
ATOM 1472 O O . THR A 1 26 ? 17.739 -12.047 -9.025 1.00 0.00 26 THR A O 3
ATOM 1483 N N . PHE A 1 27 ? 19.648 -11.275 -9.810 1.00 0.00 27 PHE A N 3
ATOM 1484 C CA . PHE A 1 27 ? 20.056 -12.621 -10.308 1.00 0.00 27 PHE A CA 3
ATOM 1485 C C . PHE A 1 27 ? 20.637 -13.440 -9.155 1.00 0.00 27 PHE A C 3
ATOM 1486 O O . PHE A 1 27 ? 20.954 -12.912 -8.107 1.00 0.00 27 PHE A O 3
ATOM 1503 N N . GLY A 1 28 ? 20.776 -14.728 -9.345 1.00 0.00 28 GLY A N 3
ATOM 1504 C CA . GLY A 1 28 ? 21.335 -15.593 -8.268 1.00 0.00 28 GLY A CA 3
ATOM 1505 C C . GLY A 1 28 ? 20.191 -16.166 -7.430 1.00 0.00 28 GLY A C 3
ATOM 1506 O O . GLY A 1 28 ? 19.559 -15.463 -6.664 1.00 0.00 28 GLY A O 3
ATOM 1510 N N . GLY A 1 29 ? 19.917 -17.439 -7.574 1.00 0.00 29 GLY A N 3
ATOM 1511 C CA . GLY A 1 29 ? 18.812 -18.064 -6.793 1.00 0.00 29 GLY A CA 3
ATOM 1512 C C . GLY A 1 29 ? 19.361 -18.700 -5.509 1.00 0.00 29 GLY A C 3
ATOM 1513 O O . GLY A 1 29 ? 18.731 -19.560 -4.923 1.00 0.00 29 GLY A O 3
ATOM 1517 N N . LEU A 1 30 ? 20.525 -18.285 -5.064 1.00 0.00 30 LEU A N 3
ATOM 1518 C CA . LEU A 1 30 ? 21.102 -18.868 -3.815 1.00 0.00 30 LEU A CA 3
ATOM 1519 C C . LEU A 1 30 ? 20.643 -18.038 -2.612 1.00 0.00 30 LEU A C 3
ATOM 1520 O O . LEU A 1 30 ? 21.160 -16.967 -2.355 1.00 0.00 30 LEU A O 3
ATOM 1536 N N . LEU A 1 31 ? 19.679 -18.528 -1.877 1.00 0.00 31 LEU A N 3
ATOM 1537 C CA . LEU A 1 31 ? 19.179 -17.777 -0.688 1.00 0.00 31 LEU A CA 3
ATOM 1538 C C . LEU A 1 31 ? 20.215 -17.854 0.436 1.00 0.00 31 LEU A C 3
ATOM 1539 O O . LEU A 1 31 ? 20.493 -16.874 1.103 1.00 0.00 31 LEU A O 3
ATOM 1555 N N . GLY A 1 32 ? 20.787 -19.012 0.649 1.00 0.00 32 GLY A N 3
ATOM 1556 C CA . GLY A 1 32 ? 21.808 -19.164 1.727 1.00 0.00 32 GLY A CA 3
ATOM 1557 C C . GLY A 1 32 ? 23.208 -19.125 1.113 1.00 0.00 32 GLY A C 3
ATOM 1558 O O . GLY A 1 32 ? 23.473 -19.766 0.113 1.00 0.00 32 GLY A O 3
ATOM 1562 N N . GLU A 1 33 ? 24.104 -18.373 1.702 1.00 0.00 33 GLU A N 3
ATOM 1563 C CA . GLU A 1 33 ? 25.490 -18.283 1.157 1.00 0.00 33 GLU A CA 3
ATOM 1564 C C . GLU A 1 33 ? 26.186 -19.641 1.291 1.00 0.00 33 GLU A C 3
ATOM 1565 O O . GLU A 1 33 ? 26.870 -20.087 0.388 1.00 0.00 33 GLU A O 3
ATOM 1577 N N . LYS A 1 34 ? 26.017 -20.298 2.411 1.00 0.00 34 LYS A N 3
ATOM 1578 C CA . LYS A 1 34 ? 26.665 -21.625 2.611 1.00 0.00 34 LYS A CA 3
ATOM 1579 C C . LYS A 1 34 ? 25.725 -22.732 2.131 1.00 0.00 34 LYS A C 3
ATOM 1580 O O . LYS A 1 34 ? 24.656 -22.403 1.643 1.00 0.00 34 LYS A O 3
ATOM 1606 N N . ARG A 1 2 ? 2.416 0.071 4.057 1.00 0.00 2 ARG A N 4
ATOM 1607 C CA . ARG A 1 2 ? 2.251 0.460 2.628 1.00 0.00 2 ARG A CA 4
ATOM 1608 C C . ARG A 1 2 ? 3.616 0.578 1.932 1.00 0.00 2 ARG A C 4
ATOM 1609 O O . ARG A 1 2 ? 3.686 0.701 0.724 1.00 0.00 2 ARG A O 4
ATOM 1630 N N . TYR A 1 3 ? 4.703 0.549 2.673 1.00 0.00 3 TYR A N 4
ATOM 1631 C CA . TYR A 1 3 ? 6.061 0.667 2.042 1.00 0.00 3 TYR A CA 4
ATOM 1632 C C . TYR A 1 3 ? 6.223 2.084 1.451 1.00 0.00 3 TYR A C 4
ATOM 1633 O O . TYR A 1 3 ? 6.314 2.245 0.249 1.00 0.00 3 TYR A O 4
ATOM 1651 N N . PRO A 1 4 ? 6.232 3.084 2.315 1.00 0.00 4 PRO A N 4
ATOM 1652 C CA . PRO A 1 4 ? 6.354 4.540 1.975 1.00 0.00 4 PRO A CA 4
ATOM 1653 C C . PRO A 1 4 ? 7.816 5.026 2.028 1.00 0.00 4 PRO A C 4
ATOM 1654 O O . PRO A 1 4 ? 8.460 5.182 1.008 1.00 0.00 4 PRO A O 4
ATOM 1665 N N . TYR A 1 5 ? 8.329 5.295 3.205 1.00 0.00 5 TYR A N 4
ATOM 1666 C CA . TYR A 1 5 ? 9.730 5.805 3.333 1.00 0.00 5 TYR A CA 4
ATOM 1667 C C . TYR A 1 5 ? 10.733 4.651 3.460 1.00 0.00 5 TYR A C 4
ATOM 1668 O O . TYR A 1 5 ? 11.926 4.849 3.325 1.00 0.00 5 TYR A O 4
ATOM 1686 N N . TYR A 1 6 ? 10.270 3.454 3.723 1.00 0.00 6 TYR A N 4
ATOM 1687 C CA . TYR A 1 6 ? 11.202 2.292 3.866 1.00 0.00 6 TYR A CA 4
ATOM 1688 C C . TYR A 1 6 ? 12.087 2.148 2.613 1.00 0.00 6 TYR A C 4
ATOM 1689 O O . TYR A 1 6 ? 13.144 1.548 2.662 1.00 0.00 6 TYR A O 4
ATOM 1707 N N . LEU A 1 7 ? 11.660 2.686 1.494 1.00 0.00 7 LEU A N 4
ATOM 1708 C CA . LEU A 1 7 ? 12.468 2.576 0.238 1.00 0.00 7 LEU A CA 4
ATOM 1709 C C . LEU A 1 7 ? 13.791 3.342 0.381 1.00 0.00 7 LEU A C 4
ATOM 1710 O O . LEU A 1 7 ? 14.835 2.879 -0.043 1.00 0.00 7 LEU A O 4
ATOM 1726 N N . SER A 1 8 ? 13.747 4.518 0.952 1.00 0.00 8 SER A N 4
ATOM 1727 C CA . SER A 1 8 ? 14.988 5.340 1.103 1.00 0.00 8 SER A C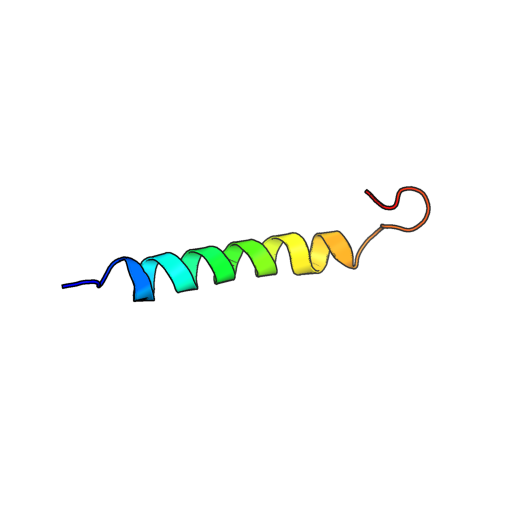A 4
ATOM 1728 C C . SER A 1 8 ? 16.055 4.582 1.901 1.00 0.00 8 SER A C 4
ATOM 1729 O O . SER A 1 8 ? 17.240 4.774 1.696 1.00 0.00 8 SER A O 4
ATOM 1737 N N . ASP A 1 9 ? 15.651 3.743 2.818 1.00 0.00 9 ASP A N 4
ATOM 1738 C CA . ASP A 1 9 ? 16.646 2.992 3.644 1.00 0.00 9 ASP A CA 4
ATOM 1739 C C . ASP A 1 9 ? 17.475 2.051 2.761 1.00 0.00 9 ASP A C 4
ATOM 1740 O O . ASP A 1 9 ? 18.654 1.852 2.995 1.00 0.00 9 ASP A O 4
ATOM 1749 N N . ILE A 1 10 ? 16.870 1.464 1.761 1.00 0.00 10 ILE A N 4
ATOM 1750 C CA . ILE A 1 10 ? 17.619 0.521 0.874 1.00 0.00 10 ILE A CA 4
ATOM 1751 C C . ILE A 1 10 ? 18.647 1.290 0.038 1.00 0.00 10 ILE A C 4
ATOM 1752 O O . ILE A 1 10 ? 19.776 0.865 -0.114 1.00 0.00 10 ILE A O 4
ATOM 1768 N N . THR A 1 11 ? 18.259 2.412 -0.515 1.00 0.00 11 THR A N 4
ATOM 1769 C CA . THR A 1 11 ? 19.199 3.212 -1.357 1.00 0.00 11 THR A CA 4
ATOM 1770 C C . THR A 1 11 ? 20.456 3.570 -0.556 1.00 0.00 11 THR A C 4
ATOM 1771 O O . THR A 1 11 ? 21.561 3.499 -1.060 1.00 0.00 11 THR A O 4
ATOM 1782 N N . ASP A 1 12 ? 20.295 3.956 0.684 1.00 0.00 12 ASP A N 4
ATOM 1783 C CA . ASP A 1 12 ? 21.477 4.322 1.519 1.00 0.00 12 ASP A CA 4
ATOM 1784 C C . ASP A 1 12 ? 22.359 3.085 1.721 1.00 0.00 12 ASP A C 4
ATOM 1785 O O . ASP A 1 12 ? 23.563 3.189 1.860 1.00 0.00 12 ASP A O 4
ATOM 1794 N N . VAL A 1 13 ? 21.766 1.920 1.739 1.00 0.00 13 VAL A N 4
ATOM 1795 C CA . VAL A 1 13 ? 22.564 0.674 1.932 1.00 0.00 13 VAL A CA 4
ATOM 1796 C C . VAL A 1 13 ? 23.324 0.340 0.642 1.00 0.00 13 VAL A C 4
ATOM 1797 O O . VAL A 1 13 ? 24.372 -0.279 0.675 1.00 0.00 13 VAL A O 4
ATOM 1810 N N . ILE A 1 14 ? 22.805 0.744 -0.490 1.00 0.00 14 ILE A N 4
ATOM 1811 C CA . ILE A 1 14 ? 23.494 0.451 -1.782 1.00 0.00 14 ILE A CA 4
ATOM 1812 C C . ILE A 1 14 ? 24.689 1.398 -1.953 1.00 0.00 14 ILE A C 4
ATOM 1813 O O . ILE A 1 14 ? 25.680 1.052 -2.569 1.00 0.00 14 ILE A O 4
ATOM 1829 N N . PHE A 1 15 ? 24.598 2.586 -1.413 1.00 0.00 15 PHE A N 4
ATOM 1830 C CA . PHE A 1 15 ? 25.722 3.564 -1.540 1.00 0.00 15 PHE A CA 4
ATOM 1831 C C . PHE A 1 15 ? 26.918 3.087 -0.713 1.00 0.00 15 PHE A C 4
ATOM 1832 O O . PHE A 1 15 ? 28.053 3.178 -1.139 1.00 0.00 15 PHE A O 4
ATOM 1849 N N . ILE A 1 16 ? 26.669 2.590 0.471 1.00 0.00 16 ILE A N 4
ATOM 1850 C CA . ILE A 1 16 ? 27.787 2.115 1.340 1.00 0.00 16 ILE A CA 4
ATOM 1851 C C . ILE A 1 16 ? 28.318 0.765 0.834 1.00 0.00 16 ILE A C 4
ATOM 1852 O O . ILE A 1 16 ? 29.426 0.375 1.154 1.00 0.00 16 ILE A O 4
ATOM 1868 N N . TYR A 1 17 ? 27.543 0.046 0.056 1.00 0.00 17 TYR A N 4
ATOM 1869 C CA . TYR A 1 17 ? 28.013 -1.278 -0.455 1.00 0.00 17 TYR A CA 4
ATOM 1870 C C . TYR A 1 17 ? 29.146 -1.074 -1.471 1.00 0.00 17 TYR A C 4
ATOM 1871 O O . TYR A 1 17 ? 30.231 -1.603 -1.315 1.00 0.00 17 TYR A O 4
ATOM 1889 N N . PHE A 1 18 ? 28.896 -0.319 -2.510 1.00 0.00 18 PHE A N 4
ATOM 1890 C CA . PHE A 1 18 ? 29.949 -0.083 -3.549 1.00 0.00 18 PHE A CA 4
ATOM 1891 C C . PHE A 1 18 ? 31.081 0.779 -2.969 1.00 0.00 18 PHE A C 4
ATOM 1892 O O . PHE A 1 18 ? 32.204 0.736 -3.435 1.00 0.00 18 PHE A O 4
ATOM 1909 N N . ALA A 1 19 ? 30.787 1.567 -1.969 1.00 0.00 19 ALA A N 4
ATOM 1910 C CA . ALA A 1 19 ? 31.829 2.449 -1.359 1.00 0.00 19 ALA A CA 4
ATOM 1911 C C . ALA A 1 19 ? 32.901 1.610 -0.657 1.00 0.00 19 ALA A C 4
ATOM 1912 O O . ALA A 1 19 ? 34.080 1.749 -0.909 1.00 0.00 19 ALA A O 4
ATOM 1919 N N . ALA A 1 20 ? 32.491 0.758 0.240 1.00 0.00 20 ALA A N 4
ATOM 1920 C CA . ALA A 1 20 ? 33.459 -0.097 1.004 1.00 0.00 20 ALA A CA 4
ATOM 1921 C C . ALA A 1 20 ? 34.439 -0.809 0.072 1.00 0.00 20 ALA A C 4
ATOM 1922 O O . ALA A 1 20 ? 35.631 -0.845 0.315 1.00 0.00 20 ALA A O 4
ATOM 1929 N N . LEU A 1 21 ? 33.931 -1.412 -0.959 1.00 0.00 21 LEU A N 4
ATOM 1930 C CA . LEU A 1 21 ? 34.807 -2.176 -1.902 1.00 0.00 21 LEU A CA 4
ATOM 1931 C C . LEU A 1 21 ? 35.463 -1.255 -2.940 1.00 0.00 21 LEU A C 4
ATOM 1932 O O . LEU A 1 21 ? 36.394 -1.648 -3.605 1.00 0.00 21 LEU A O 4
ATOM 1948 N N . SER A 1 22 ? 34.987 -0.046 -3.100 1.00 0.00 22 SER A N 4
ATOM 1949 C CA . SER A 1 22 ? 35.591 0.876 -4.122 1.00 0.00 22 SER A CA 4
ATOM 1950 C C . SER A 1 22 ? 37.126 0.962 -3.961 1.00 0.00 22 SER A C 4
ATOM 1951 O O . SER A 1 22 ? 37.847 0.767 -4.919 1.00 0.00 22 SER A O 4
ATOM 1959 N N . PRO A 1 23 ? 37.585 1.253 -2.762 1.00 0.00 23 PRO A N 4
ATOM 1960 C CA . PRO A 1 23 ? 39.042 1.384 -2.400 1.00 0.00 23 PRO A CA 4
ATOM 1961 C C . PRO A 1 23 ? 39.684 0.009 -2.239 1.00 0.00 23 PRO A C 4
ATOM 1962 O O . PRO A 1 23 ? 40.645 -0.325 -2.902 1.00 0.00 23 PRO A O 4
ATOM 1973 N N . ALA A 1 24 ? 39.159 -0.777 -1.342 1.00 0.00 24 ALA A N 4
ATOM 1974 C CA . ALA A 1 24 ? 39.711 -2.149 -1.077 1.00 0.00 24 ALA A CA 4
ATOM 1975 C C . ALA A 1 24 ? 39.988 -2.910 -2.384 1.00 0.00 24 ALA A C 4
ATOM 1976 O O . ALA A 1 24 ? 40.841 -3.777 -2.434 1.00 0.00 24 ALA A O 4
ATOM 1983 N N . ILE A 1 25 ? 39.269 -2.599 -3.430 1.00 0.00 25 ILE A N 4
ATOM 1984 C CA . ILE A 1 25 ? 39.480 -3.307 -4.726 1.00 0.00 25 ILE A CA 4
ATOM 1985 C C . ILE A 1 25 ? 40.646 -2.634 -5.481 1.00 0.00 25 ILE A C 4
ATOM 1986 O O . ILE A 1 25 ? 41.535 -3.302 -5.978 1.00 0.00 25 ILE A O 4
ATOM 2002 N N . THR A 1 26 ? 40.644 -1.327 -5.572 1.00 0.00 26 THR A N 4
ATOM 2003 C CA . THR A 1 26 ? 41.744 -0.621 -6.297 1.00 0.00 26 THR A CA 4
ATOM 2004 C C . THR A 1 26 ? 42.955 -0.453 -5.374 1.00 0.00 26 THR A C 4
ATOM 2005 O O . THR A 1 26 ? 43.988 -1.064 -5.579 1.00 0.00 26 THR A O 4
ATOM 2016 N N . PHE A 1 27 ? 42.839 0.373 -4.364 1.00 0.00 27 PHE A N 4
ATOM 2017 C CA . PHE A 1 27 ? 43.983 0.587 -3.430 1.00 0.00 27 PHE A CA 4
ATOM 2018 C C . PHE A 1 27 ? 44.164 -0.650 -2.541 1.00 0.00 27 PHE A C 4
ATOM 2019 O O . PHE A 1 27 ? 45.022 -1.477 -2.787 1.00 0.00 27 PHE A O 4
ATOM 2036 N N . GLY A 1 28 ? 43.360 -0.783 -1.514 1.00 0.00 28 GLY A N 4
ATOM 2037 C CA . GLY A 1 28 ? 43.477 -1.962 -0.606 1.00 0.00 28 GLY A CA 4
ATOM 2038 C C . GLY A 1 28 ? 44.633 -1.750 0.373 1.00 0.00 28 GLY A C 4
ATOM 2039 O O . GLY A 1 28 ? 45.787 -1.734 -0.015 1.00 0.00 28 GLY A O 4
ATOM 2043 N N . GLY A 1 29 ? 44.333 -1.593 1.640 1.00 0.00 29 GLY A N 4
ATOM 2044 C CA . GLY A 1 29 ? 45.414 -1.387 2.647 1.00 0.00 29 GLY A CA 4
ATOM 2045 C C . GLY A 1 29 ? 44.856 -0.686 3.889 1.00 0.00 29 GLY A C 4
ATOM 2046 O O . GLY A 1 29 ? 45.031 -1.150 5.000 1.00 0.00 29 GLY A O 4
ATOM 2050 N N . LEU A 1 30 ? 44.201 0.434 3.712 1.00 0.00 30 LEU A N 4
ATOM 2051 C CA . LEU A 1 30 ? 43.648 1.176 4.885 1.00 0.00 30 LEU A CA 4
ATOM 2052 C C . LEU A 1 30 ? 42.570 0.342 5.587 1.00 0.00 30 LEU A C 4
ATOM 2053 O O . LEU A 1 30 ? 42.305 0.531 6.760 1.00 0.00 30 LEU A O 4
ATOM 2069 N N . LEU A 1 31 ? 41.946 -0.577 4.888 1.00 0.00 31 LEU A N 4
ATOM 2070 C CA . LEU A 1 31 ? 40.884 -1.419 5.528 1.00 0.00 31 LEU A CA 4
ATOM 2071 C C . LEU A 1 31 ? 41.471 -2.159 6.733 1.00 0.00 31 LEU A C 4
ATOM 2072 O O . LEU A 1 31 ? 40.994 -2.028 7.846 1.00 0.00 31 LEU A O 4
ATOM 2088 N N . GLY A 1 32 ? 42.507 -2.926 6.517 1.00 0.00 32 GLY A N 4
ATOM 2089 C CA . GLY A 1 32 ? 43.141 -3.670 7.649 1.00 0.00 32 GLY A CA 4
ATOM 2090 C C . GLY A 1 32 ? 43.716 -5.007 7.167 1.00 0.00 32 GLY A C 4
ATOM 2091 O O . GLY A 1 32 ? 43.664 -5.996 7.874 1.00 0.00 32 GLY A O 4
ATOM 2095 N N . GLU A 1 33 ? 44.272 -5.045 5.982 1.00 0.00 33 GLU A N 4
ATOM 2096 C CA . GLU A 1 33 ? 44.860 -6.316 5.467 1.00 0.00 33 GLU A CA 4
ATOM 2097 C C . GLU A 1 33 ? 46.342 -6.382 5.842 1.00 0.00 33 GLU A C 4
ATOM 2098 O O . GLU A 1 33 ? 46.801 -7.337 6.440 1.00 0.00 33 GLU A O 4
ATOM 2110 N N . LYS A 1 34 ? 47.091 -5.370 5.486 1.00 0.00 34 LYS A N 4
ATOM 2111 C CA . LYS A 1 34 ? 48.546 -5.354 5.805 1.00 0.00 34 LYS A CA 4
ATOM 2112 C C . LYS A 1 34 ? 48.920 -4.005 6.425 1.00 0.00 34 LYS A C 4
ATOM 2113 O O . LYS A 1 34 ? 48.031 -3.342 6.934 1.00 0.00 34 LYS A O 4
ATOM 2139 N N . ARG A 1 2 ? 1.691 -6.610 1.720 1.00 0.00 2 ARG A N 5
ATOM 2140 C CA . ARG A 1 2 ? 2.898 -7.174 1.048 1.00 0.00 2 ARG A CA 5
ATOM 2141 C C . ARG A 1 2 ? 3.994 -6.110 0.994 1.00 0.00 2 ARG A C 5
ATOM 2142 O O . ARG A 1 2 ? 5.111 -6.333 1.423 1.00 0.00 2 ARG A O 5
ATOM 2163 N N . TYR A 1 3 ? 3.677 -4.951 0.477 1.00 0.00 3 TYR A N 5
ATOM 2164 C CA . TYR A 1 3 ? 4.680 -3.851 0.395 1.00 0.00 3 TYR A CA 5
ATOM 2165 C C . TYR A 1 3 ? 5.937 -4.329 -0.355 1.00 0.00 3 TYR A C 5
ATOM 2166 O O . TYR A 1 3 ? 6.830 -4.892 0.247 1.00 0.00 3 TYR A O 5
ATOM 2184 N N . PRO A 1 4 ? 5.970 -4.099 -1.652 1.00 0.00 4 PRO A N 5
ATOM 2185 C CA . PRO A 1 4 ? 7.087 -4.484 -2.578 1.00 0.00 4 PRO A CA 5
ATOM 2186 C C . PRO A 1 4 ? 8.158 -3.388 -2.628 1.00 0.00 4 PRO A C 5
ATOM 2187 O O . PRO A 1 4 ? 9.216 -3.517 -2.042 1.00 0.00 4 PRO A O 5
ATOM 2198 N N . TYR A 1 5 ? 7.890 -2.317 -3.326 1.00 0.00 5 TYR A N 5
ATOM 2199 C CA . TYR A 1 5 ? 8.877 -1.207 -3.431 1.00 0.00 5 TYR A CA 5
ATOM 2200 C C . TYR A 1 5 ? 9.165 -0.628 -2.035 1.00 0.00 5 TYR A C 5
ATOM 2201 O O . TYR A 1 5 ? 10.164 0.035 -1.827 1.00 0.00 5 TYR A O 5
ATOM 2219 N N . TYR A 1 6 ? 8.297 -0.866 -1.081 1.00 0.00 6 TYR A N 5
ATOM 2220 C CA . TYR A 1 6 ? 8.514 -0.323 0.293 1.00 0.00 6 TYR A CA 5
ATOM 2221 C C . TYR A 1 6 ? 9.799 -0.894 0.899 1.00 0.00 6 TYR A C 5
ATOM 2222 O O . TYR A 1 6 ? 10.622 -0.169 1.424 1.00 0.00 6 TYR A O 5
ATOM 2240 N N . LEU A 1 7 ? 9.960 -2.189 0.852 1.00 0.00 7 LEU A N 5
ATOM 2241 C CA . LEU A 1 7 ? 11.173 -2.828 1.449 1.00 0.00 7 LEU A CA 5
ATOM 2242 C C . LEU A 1 7 ? 12.363 -2.757 0.482 1.00 0.00 7 LEU A C 5
ATOM 2243 O O . LEU A 1 7 ? 13.468 -2.435 0.876 1.00 0.00 7 LEU A O 5
ATOM 2259 N N . SER A 1 8 ? 12.151 -3.072 -0.771 1.00 0.00 8 SER A N 5
ATOM 2260 C CA . SER A 1 8 ? 13.277 -3.045 -1.760 1.00 0.00 8 SER A CA 5
ATOM 2261 C C . SER A 1 8 ? 13.856 -1.625 -1.905 1.00 0.00 8 SER A C 5
ATOM 2262 O O . SER A 1 8 ? 14.924 -1.447 -2.461 1.00 0.00 8 SER A O 5
ATOM 2270 N N . ASP A 1 9 ? 13.167 -0.616 -1.424 1.00 0.00 9 ASP A N 5
ATOM 2271 C CA . ASP A 1 9 ? 13.684 0.783 -1.551 1.00 0.00 9 ASP A CA 5
ATOM 2272 C C . ASP A 1 9 ? 15.028 0.927 -0.817 1.00 0.00 9 ASP A C 5
ATOM 2273 O O . ASP A 1 9 ? 16.079 0.958 -1.431 1.00 0.00 9 ASP A O 5
ATOM 2282 N N . ILE A 1 10 ? 14.995 1.040 0.487 1.00 0.00 10 ILE A N 5
ATOM 2283 C CA . ILE A 1 10 ? 16.258 1.213 1.270 1.00 0.00 10 ILE A CA 5
ATOM 2284 C C . ILE A 1 10 ? 17.193 0.013 1.063 1.00 0.00 10 ILE A C 5
ATOM 2285 O O . ILE A 1 10 ? 18.399 0.151 1.123 1.00 0.00 10 ILE A O 5
ATOM 2301 N N . THR A 1 11 ? 16.654 -1.157 0.837 1.00 0.00 11 THR A N 5
ATOM 2302 C CA . THR A 1 11 ? 17.520 -2.365 0.645 1.00 0.00 11 THR A CA 5
ATOM 2303 C C . THR A 1 11 ? 18.475 -2.159 -0.537 1.00 0.00 11 THR A C 5
ATOM 2304 O O . THR A 1 11 ? 19.652 -2.461 -0.452 1.00 0.00 11 THR A O 5
ATOM 2315 N N . ASP A 1 12 ? 17.975 -1.661 -1.638 1.00 0.00 12 ASP A N 5
ATOM 2316 C CA . ASP A 1 12 ? 18.843 -1.447 -2.834 1.00 0.00 12 ASP A CA 5
ATOM 2317 C C . ASP A 1 12 ? 19.873 -0.353 -2.539 1.00 0.00 12 ASP A C 5
ATOM 2318 O O . ASP A 1 12 ? 21.000 -0.412 -2.995 1.00 0.00 12 ASP A O 5
ATOM 2327 N N . VAL A 1 13 ? 19.491 0.643 -1.785 1.00 0.00 13 VAL A N 5
ATOM 2328 C CA . VAL A 1 13 ? 20.441 1.750 -1.459 1.00 0.00 13 VAL A CA 5
ATOM 2329 C C . VAL A 1 13 ? 21.531 1.244 -0.505 1.00 0.00 13 VAL A C 5
ATOM 2330 O O . VAL A 1 13 ? 22.613 1.797 -0.447 1.00 0.00 13 VAL A O 5
ATOM 2343 N N . ILE A 1 14 ? 21.257 0.200 0.242 1.00 0.00 14 ILE A N 5
ATOM 2344 C CA . ILE A 1 14 ? 22.281 -0.338 1.191 1.00 0.00 14 ILE A CA 5
ATOM 2345 C C . ILE A 1 14 ? 23.356 -1.095 0.396 1.00 0.00 14 ILE A C 5
ATOM 2346 O O . ILE A 1 14 ? 24.522 -1.088 0.752 1.00 0.00 14 ILE A O 5
ATOM 2362 N N . PHE A 1 15 ? 22.970 -1.748 -0.669 1.00 0.00 15 PHE A N 5
ATOM 2363 C CA . PHE A 1 15 ? 23.965 -2.510 -1.481 1.00 0.00 15 PHE A CA 5
ATOM 2364 C C . PHE A 1 15 ? 24.967 -1.543 -2.115 1.00 0.00 15 PHE A C 5
ATOM 2365 O O . PHE A 1 15 ? 26.165 -1.706 -1.980 1.00 0.00 15 PHE A O 5
ATOM 2382 N N . ILE A 1 16 ? 24.486 -0.542 -2.807 1.00 0.00 16 ILE A N 5
ATOM 2383 C CA . ILE A 1 16 ? 25.409 0.436 -3.457 1.00 0.00 16 ILE A CA 5
ATOM 2384 C C . ILE A 1 16 ? 26.190 1.202 -2.384 1.00 0.00 16 ILE A C 5
ATOM 2385 O O . ILE A 1 16 ? 27.290 1.664 -2.623 1.00 0.00 16 ILE A O 5
ATOM 2401 N N . TYR A 1 17 ? 25.630 1.343 -1.209 1.00 0.00 17 TYR A N 5
ATOM 2402 C CA . TYR A 1 17 ? 26.336 2.083 -0.120 1.00 0.00 17 TYR A CA 5
ATOM 2403 C C . TYR A 1 17 ? 27.657 1.378 0.208 1.00 0.00 17 TYR A C 5
ATOM 2404 O O . TYR A 1 17 ? 28.651 2.015 0.502 1.00 0.00 17 TYR A O 5
ATOM 2422 N N . PHE A 1 18 ? 27.670 0.071 0.160 1.00 0.00 18 PHE A N 5
ATOM 2423 C CA . PHE A 1 18 ? 28.922 -0.682 0.466 1.00 0.00 18 PHE A CA 5
ATOM 2424 C C . PHE A 1 18 ? 29.824 -0.729 -0.778 1.00 0.00 18 PHE A C 5
ATOM 2425 O O . PHE A 1 18 ? 31.022 -0.913 -0.674 1.00 0.00 18 PHE A O 5
ATOM 2442 N N . ALA A 1 19 ? 29.256 -0.570 -1.950 1.00 0.00 19 ALA A N 5
ATOM 2443 C CA . ALA A 1 19 ? 30.070 -0.606 -3.206 1.00 0.00 19 ALA A CA 5
ATOM 2444 C C . ALA A 1 19 ? 31.014 0.593 -3.241 1.00 0.00 19 ALA A C 5
ATOM 2445 O O . ALA A 1 19 ? 32.193 0.470 -3.501 1.00 0.00 19 ALA A O 5
ATOM 2452 N N . ALA A 1 20 ? 30.484 1.755 -2.995 1.00 0.00 20 ALA A N 5
ATOM 2453 C CA . ALA A 1 20 ? 31.306 3.007 -3.012 1.00 0.00 20 ALA A CA 5
ATOM 2454 C C . ALA A 1 20 ? 32.558 2.852 -2.143 1.00 0.00 20 ALA A C 5
ATOM 2455 O O . ALA A 1 20 ? 33.654 3.202 -2.539 1.00 0.00 20 ALA A O 5
ATOM 2462 N N . LEU A 1 21 ? 32.381 2.366 -0.951 1.00 0.00 21 LEU A N 5
ATOM 2463 C CA . LEU A 1 21 ? 33.532 2.208 -0.008 1.00 0.00 21 LEU A CA 5
ATOM 2464 C C . LEU A 1 21 ? 34.274 0.881 -0.238 1.00 0.00 21 LEU A C 5
ATOM 2465 O O . LEU A 1 21 ? 35.346 0.675 0.292 1.00 0.00 21 LEU A O 5
ATOM 2481 N N . SER A 1 22 ? 33.715 -0.026 -0.998 1.00 0.00 22 SER A N 5
ATOM 2482 C CA . SER A 1 22 ? 34.392 -1.345 -1.235 1.00 0.00 22 SER A CA 5
ATOM 2483 C C . SER A 1 22 ? 35.851 -1.150 -1.719 1.00 0.00 22 SER A C 5
ATOM 2484 O O . SER A 1 22 ? 36.750 -1.758 -1.175 1.00 0.00 22 SER A O 5
ATOM 2492 N N . PRO A 1 23 ? 36.057 -0.325 -2.725 1.00 0.00 23 PRO A N 5
ATOM 2493 C CA . PRO A 1 23 ? 37.408 -0.027 -3.328 1.00 0.00 23 PRO A CA 5
ATOM 2494 C C . PRO A 1 23 ? 38.214 0.910 -2.432 1.00 0.00 23 PRO A C 5
ATOM 2495 O O . PRO A 1 23 ? 39.277 0.570 -1.956 1.00 0.00 23 PRO A O 5
ATOM 2506 N N . ALA A 1 24 ? 37.714 2.095 -2.220 1.00 0.00 24 ALA A N 5
ATOM 2507 C CA . ALA A 1 24 ? 38.431 3.105 -1.368 1.00 0.00 24 ALA A CA 5
ATOM 2508 C C . ALA A 1 24 ? 38.925 2.479 -0.051 1.00 0.00 24 ALA A C 5
ATOM 2509 O O . ALA A 1 24 ? 39.893 2.931 0.532 1.00 0.00 24 ALA A O 5
ATOM 2516 N N . ILE A 1 25 ? 38.265 1.452 0.418 1.00 0.00 25 ILE A N 5
ATOM 2517 C CA . ILE A 1 25 ? 38.686 0.799 1.696 1.00 0.00 25 ILE A CA 5
ATOM 2518 C C . ILE A 1 25 ? 39.695 -0.326 1.404 1.00 0.00 25 ILE A C 5
ATOM 2519 O O . ILE A 1 25 ? 40.665 -0.491 2.119 1.00 0.00 25 ILE A O 5
ATOM 2535 N N . THR A 1 26 ? 39.470 -1.102 0.372 1.00 0.00 26 THR A N 5
ATOM 2536 C CA . THR A 1 26 ? 40.412 -2.218 0.050 1.00 0.00 26 THR A CA 5
ATOM 2537 C C . THR A 1 26 ? 41.730 -1.641 -0.479 1.00 0.00 26 THR A C 5
ATOM 2538 O O . THR A 1 26 ? 42.762 -1.746 0.157 1.00 0.00 26 THR A O 5
ATOM 2549 N N . PHE A 1 27 ? 41.701 -1.031 -1.638 1.00 0.00 27 PHE A N 5
ATOM 2550 C CA . PHE A 1 27 ? 42.946 -0.440 -2.221 1.00 0.00 27 PHE A CA 5
ATOM 2551 C C . PHE A 1 27 ? 43.521 0.614 -1.268 1.00 0.00 27 PHE A C 5
ATOM 2552 O O . PHE A 1 27 ? 42.945 1.667 -1.073 1.00 0.00 27 PHE A O 5
ATOM 2569 N N . GLY A 1 28 ? 44.655 0.334 -0.677 1.00 0.00 28 GLY A N 5
ATOM 2570 C CA . GLY A 1 28 ? 45.280 1.306 0.265 1.00 0.00 28 GLY A CA 5
ATOM 2571 C C . GLY A 1 28 ? 46.088 0.544 1.318 1.00 0.00 28 GLY A C 5
ATOM 2572 O O . GLY A 1 28 ? 45.883 -0.636 1.531 1.00 0.00 28 GLY A O 5
ATOM 2576 N N . GLY A 1 29 ? 47.003 1.211 1.975 1.00 0.00 29 GLY A N 5
ATOM 2577 C CA . GLY A 1 29 ? 47.828 0.535 3.016 1.00 0.00 29 GLY A CA 5
ATOM 2578 C C . GLY A 1 29 ? 48.097 1.505 4.168 1.00 0.00 29 GLY A C 5
ATOM 2579 O O . GLY A 1 29 ? 47.525 1.386 5.236 1.00 0.00 29 GLY A O 5
ATOM 2583 N N . LEU A 1 30 ? 48.965 2.462 3.959 1.00 0.00 30 LEU A N 5
ATOM 2584 C CA . LEU A 1 30 ? 49.280 3.444 5.039 1.00 0.00 30 LEU A CA 5
ATOM 2585 C C . LEU A 1 30 ? 48.237 4.567 5.033 1.00 0.00 30 LEU A C 5
ATOM 2586 O O . LEU A 1 30 ? 48.105 5.297 4.069 1.00 0.00 30 LEU A O 5
ATOM 2602 N N . LEU A 1 31 ? 47.498 4.710 6.106 1.00 0.00 31 LEU A N 5
ATOM 2603 C CA . LEU A 1 31 ? 46.462 5.784 6.174 1.00 0.00 31 LEU A CA 5
ATOM 2604 C C . LEU A 1 31 ? 47.142 7.153 6.064 1.00 0.00 31 LEU A C 5
ATOM 2605 O O . LEU A 1 31 ? 46.851 7.928 5.172 1.00 0.00 31 LEU A O 5
ATOM 2621 N N . GLY A 1 32 ? 48.046 7.452 6.963 1.00 0.00 32 GLY A N 5
ATOM 2622 C CA . GLY A 1 32 ? 48.750 8.768 6.916 1.00 0.00 32 GLY A CA 5
ATOM 2623 C C . GLY A 1 32 ? 49.842 8.726 5.846 1.00 0.00 32 GLY A C 5
ATOM 2624 O O . GLY A 1 32 ? 50.252 7.668 5.409 1.00 0.00 32 GLY A O 5
ATOM 2628 N N . GLU A 1 33 ? 50.318 9.872 5.425 1.00 0.00 33 GLU A N 5
ATOM 2629 C CA . GLU A 1 33 ? 51.387 9.908 4.384 1.00 0.00 33 GLU A CA 5
ATOM 2630 C C . GLU A 1 33 ? 52.685 9.354 4.974 1.00 0.00 33 GLU A C 5
ATOM 2631 O O . GLU A 1 33 ? 53.258 8.412 4.459 1.00 0.00 33 GLU A O 5
ATOM 2643 N N . LYS A 1 34 ? 53.151 9.933 6.053 1.00 0.00 34 LYS A N 5
ATOM 2644 C CA . LYS A 1 34 ? 54.409 9.445 6.685 1.00 0.00 34 LYS A CA 5
ATOM 2645 C C . LYS A 1 34 ? 54.074 8.366 7.718 1.00 0.00 34 LYS A C 5
ATOM 2646 O O . LYS A 1 34 ? 54.732 7.338 7.706 1.00 0.00 34 LYS A O 5
ATOM 2672 N N . ARG A 1 2 ? 8.689 6.341 -13.632 1.00 0.00 2 ARG A N 6
ATOM 2673 C CA . ARG A 1 2 ? 10.032 6.388 -14.274 1.00 0.00 2 ARG A CA 6
ATOM 2674 C C . ARG A 1 2 ? 11.030 5.604 -13.424 1.00 0.00 2 ARG A C 6
ATOM 2675 O O . ARG A 1 2 ? 11.574 4.605 -13.854 1.00 0.00 2 ARG A O 6
ATOM 2696 N N . TYR A 1 3 ? 11.268 6.050 -12.219 1.00 0.00 3 TYR A N 6
ATOM 2697 C CA . TYR A 1 3 ? 12.226 5.336 -11.327 1.00 0.00 3 TYR A CA 6
ATOM 2698 C C . TYR A 1 3 ? 11.684 5.322 -9.887 1.00 0.00 3 TYR A C 6
ATOM 2699 O O . TYR A 1 3 ? 12.255 5.935 -9.006 1.00 0.00 3 TYR A O 6
ATOM 2717 N N . PRO A 1 4 ? 10.591 4.616 -9.685 1.00 0.00 4 PRO A N 6
ATOM 2718 C CA . PRO A 1 4 ? 9.889 4.455 -8.371 1.00 0.00 4 PRO A CA 6
ATOM 2719 C C . PRO A 1 4 ? 10.463 3.260 -7.597 1.00 0.00 4 PRO A C 6
ATOM 2720 O O . PRO A 1 4 ? 11.232 3.424 -6.670 1.00 0.00 4 PRO A O 6
ATOM 2731 N N . TYR A 1 5 ? 10.089 2.064 -7.971 1.00 0.00 5 TYR A N 6
ATOM 2732 C CA . TYR A 1 5 ? 10.595 0.851 -7.267 1.00 0.00 5 TYR A CA 6
ATOM 2733 C C . TYR A 1 5 ? 12.047 0.574 -7.676 1.00 0.00 5 TYR A C 6
ATOM 2734 O O . TYR A 1 5 ? 12.802 -0.029 -6.937 1.00 0.00 5 TYR A O 6
ATOM 2752 N N . TYR A 1 6 ? 12.439 1.004 -8.850 1.00 0.00 6 TYR A N 6
ATOM 2753 C CA . TYR A 1 6 ? 13.834 0.763 -9.317 1.00 0.00 6 TYR A C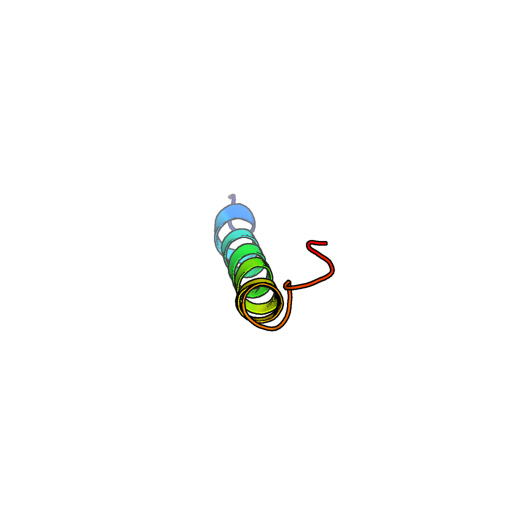A 6
ATOM 2754 C C . TYR A 1 6 ? 14.827 1.533 -8.438 1.00 0.00 6 TYR A C 6
ATOM 2755 O O . TYR A 1 6 ? 15.990 1.183 -8.358 1.00 0.00 6 TYR A O 6
ATOM 2773 N N . LEU A 1 7 ? 14.384 2.581 -7.786 1.00 0.00 7 LEU A N 6
ATOM 2774 C CA . LEU A 1 7 ? 15.306 3.375 -6.921 1.00 0.00 7 LEU A CA 6
ATOM 2775 C C . LEU A 1 7 ? 15.486 2.687 -5.563 1.00 0.00 7 LEU A C 6
ATOM 2776 O O . LEU A 1 7 ? 16.482 2.883 -4.893 1.00 0.00 7 LEU A O 6
ATOM 2792 N N . SER A 1 8 ? 14.531 1.890 -5.148 1.00 0.00 8 SER A N 6
ATOM 2793 C CA . SER A 1 8 ? 14.648 1.198 -3.827 1.00 0.00 8 SER A CA 6
ATOM 2794 C C . SER A 1 8 ? 15.870 0.277 -3.829 1.00 0.00 8 SER A C 6
ATOM 2795 O O . SER A 1 8 ? 16.614 0.217 -2.868 1.00 0.00 8 SER A O 6
ATOM 2803 N N . ASP A 1 9 ? 16.074 -0.444 -4.899 1.00 0.00 9 ASP A N 6
ATOM 2804 C CA . ASP A 1 9 ? 17.241 -1.372 -4.973 1.00 0.00 9 ASP A CA 6
ATOM 2805 C C . ASP A 1 9 ? 18.547 -0.572 -4.957 1.00 0.00 9 ASP A C 6
ATOM 2806 O O . ASP A 1 9 ? 19.578 -1.071 -4.547 1.00 0.00 9 ASP A O 6
ATOM 2815 N N . ILE A 1 10 ? 18.516 0.662 -5.398 1.00 0.00 10 ILE A N 6
ATOM 2816 C CA . ILE A 1 10 ? 19.762 1.486 -5.405 1.00 0.00 10 ILE A CA 6
ATOM 2817 C C . ILE A 1 10 ? 20.218 1.726 -3.966 1.00 0.00 10 ILE A C 6
ATOM 2818 O O . ILE A 1 10 ? 21.362 1.499 -3.630 1.00 0.00 10 ILE A O 6
ATOM 2834 N N . THR A 1 11 ? 19.332 2.180 -3.111 1.00 0.00 11 THR A N 6
ATOM 2835 C CA . THR A 1 11 ? 19.713 2.436 -1.686 1.00 0.00 11 THR A CA 6
ATOM 2836 C C . THR A 1 11 ? 20.281 1.160 -1.063 1.00 0.00 11 THR A C 6
ATOM 2837 O O . THR A 1 11 ? 21.235 1.205 -0.310 1.00 0.00 11 THR A O 6
ATOM 2848 N N . ASP A 1 12 ? 19.711 0.024 -1.382 1.00 0.00 12 ASP A N 6
ATOM 2849 C CA . ASP A 1 12 ? 20.226 -1.259 -0.820 1.00 0.00 12 ASP A CA 6
ATOM 2850 C C . ASP A 1 12 ? 21.665 -1.463 -1.296 1.00 0.00 12 ASP A C 6
ATOM 2851 O O . ASP A 1 12 ? 22.507 -1.964 -0.574 1.00 0.00 12 ASP A O 6
ATOM 2860 N N . VAL A 1 13 ? 21.949 -1.060 -2.508 1.00 0.00 13 VAL A N 6
ATOM 2861 C CA . VAL A 1 13 ? 23.330 -1.201 -3.052 1.00 0.00 13 VAL A CA 6
ATOM 2862 C C . VAL A 1 13 ? 24.289 -0.359 -2.203 1.00 0.00 13 VAL A C 6
ATOM 2863 O O . VAL A 1 13 ? 25.365 -0.799 -1.845 1.00 0.00 13 VAL A O 6
ATOM 2876 N N . ILE A 1 14 ? 23.896 0.846 -1.870 1.00 0.00 14 ILE A N 6
ATOM 2877 C CA . ILE A 1 14 ? 24.767 1.722 -1.033 1.00 0.00 14 ILE A CA 6
ATOM 2878 C C . ILE A 1 14 ? 24.557 1.403 0.462 1.00 0.00 14 ILE A C 6
ATOM 2879 O O . ILE A 1 14 ? 25.220 1.967 1.312 1.00 0.00 14 ILE A O 6
ATOM 2895 N N . PHE A 1 15 ? 23.646 0.514 0.791 1.00 0.00 15 PHE A N 6
ATOM 2896 C CA . PHE A 1 15 ? 23.408 0.176 2.222 1.00 0.00 15 PHE A CA 6
ATOM 2897 C C . PHE A 1 15 ? 24.403 -0.901 2.662 1.00 0.00 15 PHE A C 6
ATOM 2898 O O . PHE A 1 15 ? 24.896 -0.885 3.774 1.00 0.00 15 PHE A O 6
ATOM 2915 N N . ILE A 1 16 ? 24.696 -1.837 1.794 1.00 0.00 16 ILE A N 6
ATOM 2916 C CA . ILE A 1 16 ? 25.654 -2.923 2.150 1.00 0.00 16 ILE A CA 6
ATOM 2917 C C . ILE A 1 16 ? 27.081 -2.461 1.851 1.00 0.00 16 ILE A C 6
ATOM 2918 O O . ILE A 1 16 ? 28.006 -2.763 2.581 1.00 0.00 16 ILE A O 6
ATOM 2934 N N . TYR A 1 17 ? 27.261 -1.732 0.782 1.00 0.00 17 TYR A N 6
ATOM 2935 C CA . TYR A 1 17 ? 28.624 -1.241 0.420 1.00 0.00 17 TYR A CA 6
ATOM 2936 C C . TYR A 1 17 ? 29.101 -0.246 1.482 1.00 0.00 17 TYR A C 6
ATOM 2937 O O . TYR A 1 17 ? 30.171 -0.386 2.043 1.00 0.00 17 TYR A O 6
ATOM 2955 N N . PHE A 1 18 ? 28.309 0.758 1.755 1.00 0.00 18 PHE A N 6
ATOM 2956 C CA . PHE A 1 18 ? 28.697 1.775 2.775 1.00 0.00 18 PHE A CA 6
ATOM 2957 C C . PHE A 1 18 ? 28.683 1.144 4.167 1.00 0.00 18 PHE A C 6
ATOM 2958 O O . PHE A 1 18 ? 29.408 1.549 5.049 1.00 0.00 18 PHE A O 6
ATOM 2975 N N . ALA A 1 19 ? 27.851 0.164 4.372 1.00 0.00 19 ALA A N 6
ATOM 2976 C CA . ALA A 1 19 ? 27.765 -0.501 5.710 1.00 0.00 19 ALA A CA 6
ATOM 2977 C C . ALA A 1 19 ? 29.144 -0.996 6.164 1.00 0.00 19 ALA A C 6
ATOM 2978 O O . ALA A 1 19 ? 29.576 -0.739 7.271 1.00 0.00 19 ALA A O 6
ATOM 2985 N N . ALA A 1 20 ? 29.806 -1.738 5.325 1.00 0.00 20 ALA A N 6
ATOM 2986 C CA . ALA A 1 20 ? 31.140 -2.312 5.691 1.00 0.00 20 ALA A CA 6
ATOM 2987 C C . ALA A 1 20 ? 32.265 -1.267 5.651 1.00 0.00 20 ALA A C 6
ATOM 2988 O O . ALA A 1 20 ? 32.990 -1.092 6.610 1.00 0.00 20 ALA A O 6
ATOM 2995 N N . LEU A 1 21 ? 32.452 -0.624 4.534 1.00 0.00 21 LEU A N 6
ATOM 2996 C CA . LEU A 1 21 ? 33.576 0.365 4.396 1.00 0.00 21 LEU A CA 6
ATOM 2997 C C . LEU A 1 21 ? 33.403 1.594 5.304 1.00 0.00 21 LEU A C 6
ATOM 2998 O O . LEU A 1 21 ? 34.326 1.986 5.985 1.00 0.00 21 LEU A O 6
ATOM 3014 N N . SER A 1 22 ? 32.252 2.222 5.282 1.00 0.00 22 SER A N 6
ATOM 3015 C CA . SER A 1 22 ? 32.010 3.470 6.106 1.00 0.00 22 SER A CA 6
ATOM 3016 C C . SER A 1 22 ? 32.657 3.415 7.510 1.00 0.00 22 SER A C 6
ATOM 3017 O O . SER A 1 22 ? 33.378 4.325 7.867 1.00 0.00 22 SER A O 6
ATOM 3025 N N . PRO A 1 23 ? 32.402 2.373 8.272 1.00 0.00 23 PRO A N 6
ATOM 3026 C CA . PRO A 1 23 ? 32.962 2.180 9.662 1.00 0.00 23 PRO A CA 6
ATOM 3027 C C . PRO A 1 23 ? 34.469 1.978 9.603 1.00 0.00 23 PRO A C 6
ATOM 3028 O O . PRO A 1 23 ? 35.232 2.688 10.227 1.00 0.00 23 PRO A O 6
ATOM 3039 N N . ALA A 1 24 ? 34.893 1.000 8.860 1.00 0.00 24 ALA A N 6
ATOM 3040 C CA . ALA A 1 24 ? 36.358 0.696 8.730 1.00 0.00 24 ALA A CA 6
ATOM 3041 C C . ALA A 1 24 ? 37.170 1.975 8.455 1.00 0.00 24 ALA A C 6
ATOM 3042 O O . ALA A 1 24 ? 38.332 2.064 8.806 1.00 0.00 24 ALA A O 6
ATOM 3049 N N . ILE A 1 25 ? 36.566 2.961 7.838 1.00 0.00 25 ILE A N 6
ATOM 3050 C CA . ILE A 1 25 ? 37.298 4.232 7.549 1.00 0.00 25 ILE A CA 6
ATOM 3051 C C . ILE A 1 25 ? 37.654 4.906 8.880 1.00 0.00 25 ILE A C 6
ATOM 3052 O O . ILE A 1 25 ? 38.813 5.030 9.232 1.00 0.00 25 ILE A O 6
ATOM 3068 N N . THR A 1 26 ? 36.664 5.337 9.618 1.00 0.00 26 THR A N 6
ATOM 3069 C CA . THR A 1 26 ? 36.932 6.000 10.926 1.00 0.00 26 THR A CA 6
ATOM 3070 C C . THR A 1 26 ? 37.180 4.931 11.993 1.00 0.00 26 THR A C 6
ATOM 3071 O O . THR A 1 26 ? 38.261 4.830 12.541 1.00 0.00 26 THR A O 6
ATOM 3082 N N . PHE A 1 27 ? 36.185 4.133 12.287 1.00 0.00 27 PHE A N 6
ATOM 3083 C CA . PHE A 1 27 ? 36.352 3.063 13.315 1.00 0.00 27 PHE A CA 6
ATOM 3084 C C . PHE A 1 27 ? 37.223 1.939 12.743 1.00 0.00 27 PHE A C 6
ATOM 3085 O O . PHE A 1 27 ? 36.927 1.383 11.702 1.00 0.00 27 PHE A O 6
ATOM 3102 N N . GLY A 1 28 ? 38.290 1.600 13.422 1.00 0.00 28 GLY A N 6
ATOM 3103 C CA . GLY A 1 28 ? 39.182 0.511 12.930 1.00 0.00 28 GLY A CA 6
ATOM 3104 C C . GLY A 1 28 ? 40.349 1.111 12.145 1.00 0.00 28 GLY A C 6
ATOM 3105 O O . GLY A 1 28 ? 40.531 2.314 12.109 1.00 0.00 28 GLY A O 6
ATOM 3109 N N . GLY A 1 29 ? 41.141 0.278 11.516 1.00 0.00 29 GLY A N 6
ATOM 3110 C CA . GLY A 1 29 ? 42.299 0.785 10.729 1.00 0.00 29 GLY A CA 6
ATOM 3111 C C . GLY A 1 29 ? 43.580 0.096 11.202 1.00 0.00 29 GLY A C 6
ATOM 3112 O O . GLY A 1 29 ? 44.603 0.729 11.387 1.00 0.00 29 GLY A O 6
ATOM 3116 N N . LEU A 1 30 ? 43.530 -1.198 11.397 1.00 0.00 30 LEU A N 6
ATOM 3117 C CA . LEU A 1 30 ? 44.743 -1.937 11.858 1.00 0.00 30 LEU A CA 6
ATOM 3118 C C . LEU A 1 30 ? 45.539 -2.425 10.646 1.00 0.00 30 LEU A C 6
ATOM 3119 O O . LEU A 1 30 ? 45.161 -2.200 9.512 1.00 0.00 30 LEU A O 6
ATOM 3135 N N . LEU A 1 31 ? 46.639 -3.093 10.884 1.00 0.00 31 LEU A N 6
ATOM 3136 C CA . LEU A 1 31 ? 47.471 -3.606 9.756 1.00 0.00 31 LEU A CA 6
ATOM 3137 C C . LEU A 1 31 ? 46.715 -4.717 9.025 1.00 0.00 31 LEU A C 6
ATOM 3138 O O . LEU A 1 31 ? 46.908 -4.937 7.844 1.00 0.00 31 LEU A O 6
ATOM 3154 N N . GLY A 1 32 ? 45.856 -5.423 9.720 1.00 0.00 32 GLY A N 6
ATOM 3155 C CA . GLY A 1 32 ? 45.082 -6.530 9.078 1.00 0.00 32 GLY A CA 6
ATOM 3156 C C . GLY A 1 32 ? 44.291 -5.992 7.882 1.00 0.00 32 GLY A C 6
ATOM 3157 O O . GLY A 1 32 ? 43.344 -5.244 8.037 1.00 0.00 32 GLY A O 6
ATOM 3161 N N . GLU A 1 33 ? 44.678 -6.370 6.689 1.00 0.00 33 GLU A N 6
ATOM 3162 C CA . GLU A 1 33 ? 43.963 -5.888 5.464 1.00 0.00 33 GLU A CA 6
ATOM 3163 C C . GLU A 1 33 ? 42.463 -6.193 5.566 1.00 0.00 33 GLU A C 6
ATOM 3164 O O . GLU A 1 33 ? 41.635 -5.328 5.348 1.00 0.00 33 GLU A O 6
ATOM 3176 N N . LYS A 1 34 ? 42.109 -7.408 5.899 1.00 0.00 34 LYS A N 6
ATOM 3177 C CA . LYS A 1 34 ? 40.666 -7.765 6.020 1.00 0.00 34 LYS A CA 6
ATOM 3178 C C . LYS A 1 34 ? 40.241 -7.683 7.487 1.00 0.00 34 LYS A C 6
ATOM 3179 O O . LYS A 1 34 ? 41.080 -7.354 8.309 1.00 0.00 34 LYS A O 6
ATOM 3205 N N . ARG A 1 2 ? 16.871 -16.899 6.632 1.00 0.00 2 ARG A N 7
ATOM 3206 C CA . ARG A 1 2 ? 17.322 -17.132 8.035 1.00 0.00 2 ARG A CA 7
ATOM 3207 C C . ARG A 1 2 ? 17.274 -15.825 8.836 1.00 0.00 2 ARG A C 7
ATOM 3208 O O . ARG A 1 2 ? 16.934 -15.821 10.005 1.00 0.00 2 ARG A O 7
ATOM 3229 N N . TYR A 1 3 ? 17.611 -14.720 8.220 1.00 0.00 3 TYR A N 7
ATOM 3230 C CA . TYR A 1 3 ? 17.587 -13.415 8.941 1.00 0.00 3 TYR A CA 7
ATOM 3231 C C . TYR A 1 3 ? 17.423 -12.272 7.924 1.00 0.00 3 TYR A C 7
ATOM 3232 O O . TYR A 1 3 ? 18.393 -11.659 7.527 1.00 0.00 3 TYR A O 7
ATOM 3250 N N . PRO A 1 4 ? 16.192 -12.018 7.533 1.00 0.00 4 PRO A N 7
ATOM 3251 C CA . PRO A 1 4 ? 15.792 -10.949 6.554 1.00 0.00 4 PRO A CA 7
ATOM 3252 C C . PRO A 1 4 ? 15.763 -9.579 7.229 1.00 0.00 4 PRO A C 7
ATOM 3253 O O . PRO A 1 4 ? 16.546 -8.708 6.919 1.00 0.00 4 PRO A O 7
ATOM 3264 N N . TYR A 1 5 ? 14.854 -9.390 8.137 1.00 0.00 5 TYR A N 7
ATOM 3265 C CA . TYR A 1 5 ? 14.741 -8.078 8.848 1.00 0.00 5 TYR A CA 7
ATOM 3266 C C . TYR A 1 5 ? 16.031 -7.792 9.643 1.00 0.00 5 TYR A C 7
ATOM 3267 O O . TYR A 1 5 ? 16.340 -6.652 9.936 1.00 0.00 5 TYR A O 7
ATOM 3285 N N . TYR A 1 6 ? 16.762 -8.812 10.015 1.00 0.00 6 TYR A N 7
ATOM 3286 C CA . TYR A 1 6 ? 18.005 -8.593 10.819 1.00 0.00 6 TYR A CA 7
ATOM 3287 C C . TYR A 1 6 ? 19.179 -8.172 9.928 1.00 0.00 6 TYR A C 7
ATOM 3288 O O . TYR A 1 6 ? 19.658 -7.059 10.015 1.00 0.00 6 TYR A O 7
ATOM 3306 N N . LEU A 1 7 ? 19.657 -9.057 9.098 1.00 0.00 7 LEU A N 7
ATOM 3307 C CA . LEU A 1 7 ? 20.818 -8.722 8.215 1.00 0.00 7 LEU A CA 7
ATOM 3308 C C . LEU A 1 7 ? 20.455 -7.571 7.264 1.00 0.00 7 LEU A C 7
ATOM 3309 O O . LEU A 1 7 ? 21.322 -6.893 6.749 1.00 0.00 7 LEU A O 7
ATOM 3325 N N . SER A 1 8 ? 19.187 -7.353 7.024 1.00 0.00 8 SER A N 7
ATOM 3326 C CA . SER A 1 8 ? 18.761 -6.258 6.096 1.00 0.00 8 SER A CA 7
ATOM 3327 C C . SER A 1 8 ? 19.304 -4.907 6.571 1.00 0.00 8 SER A C 7
ATOM 3328 O O . SER A 1 8 ? 19.500 -4.002 5.784 1.00 0.00 8 SER A O 7
ATOM 3336 N N . ASP A 1 9 ? 19.538 -4.764 7.848 1.00 0.00 9 ASP A N 7
ATOM 3337 C CA . ASP A 1 9 ? 20.062 -3.471 8.380 1.00 0.00 9 ASP A CA 7
ATOM 3338 C C . ASP A 1 9 ? 21.453 -3.203 7.797 1.00 0.00 9 ASP A C 7
ATOM 3339 O O . ASP A 1 9 ? 21.683 -2.197 7.154 1.00 0.00 9 ASP A O 7
ATOM 3348 N N . ILE A 1 10 ? 22.377 -4.102 8.022 1.00 0.00 10 ILE A N 7
ATOM 3349 C CA . ILE A 1 10 ? 23.761 -3.918 7.487 1.00 0.00 10 ILE A CA 7
ATOM 3350 C C . ILE A 1 10 ? 23.733 -3.928 5.951 1.00 0.00 10 ILE A C 7
ATOM 3351 O O . ILE A 1 10 ? 24.658 -3.466 5.310 1.00 0.00 10 ILE A O 7
ATOM 3367 N N . THR A 1 11 ? 22.688 -4.456 5.354 1.00 0.00 11 THR A N 7
ATOM 3368 C CA . THR A 1 11 ? 22.613 -4.501 3.861 1.00 0.00 11 THR A CA 7
ATOM 3369 C C . THR A 1 11 ? 22.295 -3.107 3.311 1.00 0.00 11 THR A C 7
ATOM 3370 O O . 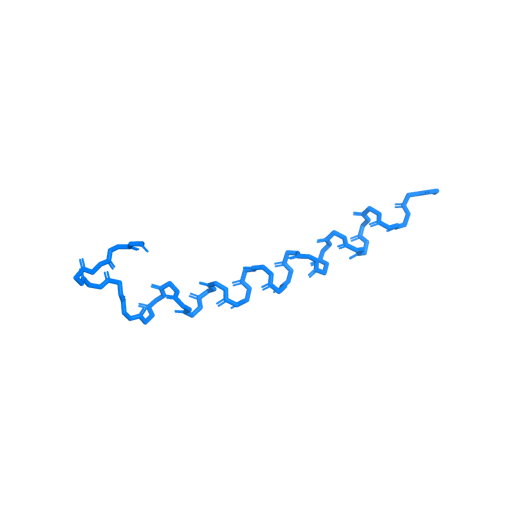THR A 1 11 ? 22.821 -2.702 2.291 1.00 0.00 11 THR A O 7
ATOM 3381 N N . ASP A 1 12 ? 21.438 -2.377 3.976 1.00 0.00 12 ASP A N 7
ATOM 3382 C CA . ASP A 1 12 ? 21.078 -1.010 3.496 1.00 0.00 12 ASP A CA 7
ATOM 3383 C C . ASP A 1 12 ? 22.298 -0.098 3.610 1.00 0.00 12 ASP A C 7
ATOM 3384 O O . ASP A 1 12 ? 22.573 0.701 2.735 1.00 0.00 12 ASP A O 7
ATOM 3393 N N . VAL A 1 13 ? 23.030 -0.219 4.686 1.00 0.00 13 VAL A N 7
ATOM 3394 C CA . VAL A 1 13 ? 24.242 0.628 4.878 1.00 0.00 13 VAL A CA 7
ATOM 3395 C C . VAL A 1 13 ? 25.260 0.309 3.778 1.00 0.00 13 VAL A C 7
ATOM 3396 O O . VAL A 1 13 ? 25.793 1.196 3.138 1.00 0.00 13 VAL A O 7
ATOM 3409 N N . ILE A 1 14 ? 25.527 -0.953 3.555 1.00 0.00 14 ILE A N 7
ATOM 3410 C CA . ILE A 1 14 ? 26.503 -1.346 2.494 1.00 0.00 14 ILE A CA 7
ATOM 3411 C C . ILE A 1 14 ? 25.919 -1.040 1.105 1.00 0.00 14 ILE A C 7
ATOM 3412 O O . ILE A 1 14 ? 26.638 -0.990 0.124 1.00 0.00 14 ILE A O 7
ATOM 3428 N N . PHE A 1 15 ? 24.625 -0.844 1.012 1.00 0.00 15 PHE A N 7
ATOM 3429 C CA . PHE A 1 15 ? 23.999 -0.550 -0.311 1.00 0.00 15 PHE A CA 7
ATOM 3430 C C . PHE A 1 15 ? 24.453 0.826 -0.806 1.00 0.00 15 PHE A C 7
ATOM 3431 O O . PHE A 1 15 ? 24.919 0.969 -1.921 1.00 0.00 15 PHE A O 7
ATOM 3448 N N . ILE A 1 16 ? 24.315 1.838 0.011 1.00 0.00 16 ILE A N 7
ATOM 3449 C CA . ILE A 1 16 ? 24.731 3.210 -0.412 1.00 0.00 16 ILE A CA 7
ATOM 3450 C C . ILE A 1 16 ? 26.254 3.351 -0.320 1.00 0.00 16 ILE A C 7
ATOM 3451 O O . ILE A 1 16 ? 26.843 4.187 -0.978 1.00 0.00 16 ILE A O 7
ATOM 3467 N N . TYR A 1 17 ? 26.895 2.549 0.493 1.00 0.00 17 TYR A N 7
ATOM 3468 C CA . TYR A 1 17 ? 28.378 2.645 0.631 1.00 0.00 17 TYR A CA 7
ATOM 3469 C C . TYR A 1 17 ? 29.052 2.213 -0.675 1.00 0.00 17 TYR A C 7
ATOM 3470 O O . TYR A 1 17 ? 30.025 2.804 -1.103 1.00 0.00 17 TYR A O 7
ATOM 3488 N N . PHE A 1 18 ? 28.545 1.184 -1.305 1.00 0.00 18 PHE A N 7
ATOM 3489 C CA . PHE A 1 18 ? 29.156 0.702 -2.580 1.00 0.00 18 PHE A CA 7
ATOM 3490 C C . PHE A 1 18 ? 28.585 1.499 -3.759 1.00 0.00 18 PHE A C 7
ATOM 3491 O O . PHE A 1 18 ? 29.250 1.712 -4.754 1.00 0.00 18 PHE A O 7
ATOM 3508 N N . ALA A 1 19 ? 27.356 1.931 -3.651 1.00 0.00 19 ALA A N 7
ATOM 3509 C CA . ALA A 1 19 ? 26.724 2.711 -4.758 1.00 0.00 19 ALA A CA 7
ATOM 3510 C C . ALA A 1 19 ? 27.515 3.995 -5.013 1.00 0.00 19 ALA A C 7
ATOM 3511 O O . ALA A 1 19 ? 27.918 4.275 -6.120 1.00 0.00 19 ALA A O 7
ATOM 3518 N N . ALA A 1 20 ? 27.712 4.779 -3.992 1.00 0.00 20 ALA A N 7
ATOM 3519 C CA . ALA A 1 20 ? 28.454 6.071 -4.136 1.00 0.00 20 ALA A CA 7
ATOM 3520 C C . ALA A 1 20 ? 29.861 5.845 -4.695 1.00 0.00 20 ALA A C 7
ATOM 3521 O O . ALA A 1 20 ? 30.315 6.554 -5.573 1.00 0.00 20 ALA A O 7
ATOM 3528 N N . LEU A 1 21 ? 30.564 4.900 -4.146 1.00 0.00 21 LEU A N 7
ATOM 3529 C CA . LEU A 1 21 ? 31.973 4.634 -4.587 1.00 0.00 21 LEU A CA 7
ATOM 3530 C C . LEU A 1 21 ? 32.021 3.977 -5.980 1.00 0.00 21 LEU A C 7
ATOM 3531 O O . LEU A 1 21 ? 33.055 3.962 -6.619 1.00 0.00 21 LEU A O 7
ATOM 3547 N N . SER A 1 22 ? 30.934 3.422 -6.449 1.00 0.00 22 SER A N 7
ATOM 3548 C CA . SER A 1 22 ? 30.946 2.752 -7.793 1.00 0.00 22 SER A CA 7
ATOM 3549 C C . SER A 1 22 ? 31.334 3.744 -8.910 1.00 0.00 22 SER A C 7
ATOM 3550 O O . SER A 1 22 ? 32.286 3.507 -9.625 1.00 0.00 22 SER A O 7
ATOM 3558 N N . PRO A 1 23 ? 30.585 4.818 -9.045 1.00 0.00 23 PRO A N 7
ATOM 3559 C CA . PRO A 1 23 ? 30.790 5.894 -10.086 1.00 0.00 23 PRO A CA 7
ATOM 3560 C C . PRO A 1 23 ? 32.048 6.702 -9.798 1.00 0.00 23 PRO A C 7
ATOM 3561 O O . PRO A 1 23 ? 32.936 6.801 -10.619 1.00 0.00 23 PRO A O 7
ATOM 3572 N N . ALA A 1 24 ? 32.111 7.295 -8.640 1.00 0.00 24 ALA A N 7
ATOM 3573 C CA . ALA A 1 24 ? 33.300 8.135 -8.253 1.00 0.00 24 ALA A CA 7
ATOM 3574 C C . ALA A 1 24 ? 34.619 7.416 -8.582 1.00 0.00 24 ALA A C 7
ATOM 3575 O O . ALA A 1 24 ? 35.628 8.046 -8.839 1.00 0.00 24 ALA A O 7
ATOM 3582 N N . ILE A 1 25 ? 34.612 6.107 -8.580 1.00 0.00 25 ILE A N 7
ATOM 3583 C CA . ILE A 1 25 ? 35.858 5.347 -8.898 1.00 0.00 25 ILE A CA 7
ATOM 3584 C C . ILE A 1 25 ? 36.049 5.311 -10.424 1.00 0.00 25 ILE A C 7
ATOM 3585 O O . ILE A 1 25 ? 37.142 5.497 -10.924 1.00 0.00 25 ILE A O 7
ATOM 3601 N N . THR A 1 26 ? 34.994 5.069 -11.159 1.00 0.00 26 THR A N 7
ATOM 3602 C CA . THR A 1 26 ? 35.103 5.014 -12.649 1.00 0.00 26 THR A CA 7
ATOM 3603 C C . THR A 1 26 ? 35.617 6.353 -13.190 1.00 0.00 26 THR A C 7
ATOM 3604 O O . THR A 1 26 ? 36.276 6.405 -14.211 1.00 0.00 26 THR A O 7
ATOM 3615 N N . PHE A 1 27 ? 35.315 7.435 -12.516 1.00 0.00 27 PHE A N 7
ATOM 3616 C CA . PHE A 1 27 ? 35.777 8.773 -12.990 1.00 0.00 27 PHE A CA 7
ATOM 3617 C C . PHE A 1 27 ? 37.295 8.878 -12.827 1.00 0.00 27 PHE A C 7
ATOM 3618 O O . PHE A 1 27 ? 37.943 7.962 -12.357 1.00 0.00 27 PHE A O 7
ATOM 3635 N N . GLY A 1 28 ? 37.862 9.991 -13.217 1.00 0.00 28 GLY A N 7
ATOM 3636 C CA . GLY A 1 28 ? 39.339 10.170 -13.096 1.00 0.00 28 GLY A CA 7
ATOM 3637 C C . GLY A 1 28 ? 39.749 10.118 -11.623 1.00 0.00 28 GLY A C 7
ATOM 3638 O O . GLY A 1 28 ? 40.658 9.400 -11.251 1.00 0.00 28 GLY A O 7
ATOM 3642 N N . GLY A 1 29 ? 39.088 10.877 -10.786 1.00 0.00 29 GLY A N 7
ATOM 3643 C CA . GLY A 1 29 ? 39.435 10.882 -9.337 1.00 0.00 29 GLY A CA 7
ATOM 3644 C C . GLY A 1 29 ? 39.113 12.253 -8.744 1.00 0.00 29 GLY A C 7
ATOM 3645 O O . GLY A 1 29 ? 39.965 13.117 -8.658 1.00 0.00 29 GLY A O 7
ATOM 3649 N N . LEU A 1 30 ? 37.887 12.454 -8.334 1.00 0.00 30 LEU A N 7
ATOM 3650 C CA . LEU A 1 30 ? 37.503 13.774 -7.741 1.00 0.00 30 LEU A CA 7
ATOM 3651 C C . LEU A 1 30 ? 37.819 13.769 -6.242 1.00 0.00 30 LEU A C 7
ATOM 3652 O O . LEU A 1 30 ? 37.933 12.723 -5.630 1.00 0.00 30 LEU A O 7
ATOM 3668 N N . LEU A 1 31 ? 37.966 14.928 -5.651 1.00 0.00 31 LEU A N 7
ATOM 3669 C CA . LEU A 1 31 ? 38.281 14.995 -4.193 1.00 0.00 31 LEU A CA 7
ATOM 3670 C C . LEU A 1 31 ? 36.984 14.912 -3.385 1.00 0.00 31 LEU A C 7
ATOM 3671 O O . LEU A 1 31 ? 36.837 14.069 -2.520 1.00 0.00 31 LEU A O 7
ATOM 3687 N N . GLY A 1 32 ? 36.046 15.782 -3.660 1.00 0.00 32 GLY A N 7
ATOM 3688 C CA . GLY A 1 32 ? 34.755 15.762 -2.910 1.00 0.00 32 GLY A CA 7
ATOM 3689 C C . GLY A 1 32 ? 33.999 14.471 -3.228 1.00 0.00 32 GLY A C 7
ATOM 3690 O O . GLY A 1 32 ? 33.645 14.214 -4.363 1.00 0.00 32 GLY A O 7
ATOM 3694 N N . GLU A 1 33 ? 33.751 13.659 -2.231 1.00 0.00 33 GLU A N 7
ATOM 3695 C CA . GLU A 1 33 ? 33.016 12.381 -2.466 1.00 0.00 33 GLU A CA 7
ATOM 3696 C C . GLU A 1 33 ? 31.595 12.692 -2.941 1.00 0.00 33 GLU A C 7
ATOM 3697 O O . GLU A 1 33 ? 31.067 12.031 -3.816 1.00 0.00 33 GLU A O 7
ATOM 3709 N N . LYS A 1 34 ? 30.975 13.694 -2.370 1.00 0.00 34 LYS A N 7
ATOM 3710 C CA . LYS A 1 34 ? 29.589 14.057 -2.782 1.00 0.00 34 LYS A CA 7
ATOM 3711 C C . LYS A 1 34 ? 29.643 14.911 -4.051 1.00 0.00 34 LYS A C 7
ATOM 3712 O O . LYS A 1 34 ? 28.594 15.142 -4.632 1.00 0.00 34 LYS A O 7
ATOM 3738 N N . ARG A 1 2 ? 11.710 0.935 -17.839 1.00 0.00 2 ARG A N 8
ATOM 3739 C CA . ARG A 1 2 ? 11.166 1.173 -16.471 1.00 0.00 2 ARG A CA 8
ATOM 3740 C C . ARG A 1 2 ? 11.699 0.103 -15.534 1.00 0.00 2 ARG A C 8
ATOM 3741 O O . ARG A 1 2 ? 11.417 -1.072 -15.673 1.00 0.00 2 ARG A O 8
ATOM 3762 N N . TYR A 1 3 ? 12.469 0.519 -14.581 1.00 0.00 3 TYR A N 8
ATOM 3763 C CA . TYR A 1 3 ? 13.053 -0.435 -13.595 1.00 0.00 3 TYR A CA 8
ATOM 3764 C C . TYR A 1 3 ? 13.595 0.353 -12.388 1.00 0.00 3 TYR A C 8
ATOM 3765 O O . TYR A 1 3 ? 14.793 0.465 -12.212 1.00 0.00 3 TYR A O 8
ATOM 3783 N N . PRO A 1 4 ? 12.693 0.875 -11.586 1.00 0.00 4 PRO A N 8
ATOM 3784 C CA . PRO A 1 4 ? 12.980 1.678 -10.351 1.00 0.00 4 PRO A CA 8
ATOM 3785 C C . PRO A 1 4 ? 13.124 0.756 -9.141 1.00 0.00 4 PRO A C 8
ATOM 3786 O O . PRO A 1 4 ? 14.171 0.664 -8.535 1.00 0.00 4 PRO A O 8
ATOM 3797 N N . TYR A 1 5 ? 12.068 0.078 -8.794 1.00 0.00 5 TYR A N 8
ATOM 3798 C CA . TYR A 1 5 ? 12.091 -0.857 -7.622 1.00 0.00 5 TYR A CA 8
ATOM 3799 C C . TYR A 1 5 ? 13.283 -1.826 -7.717 1.00 0.00 5 TYR A C 8
ATOM 3800 O O . TYR A 1 5 ? 13.743 -2.347 -6.719 1.00 0.00 5 TYR A O 8
ATOM 3818 N N . TYR A 1 6 ? 13.778 -2.073 -8.906 1.00 0.00 6 TYR A N 8
ATOM 3819 C CA . TYR A 1 6 ? 14.932 -3.009 -9.065 1.00 0.00 6 TYR A CA 8
ATOM 3820 C C . TYR A 1 6 ? 16.244 -2.268 -8.796 1.00 0.00 6 TYR A C 8
ATOM 3821 O O . TYR A 1 6 ? 17.159 -2.807 -8.203 1.00 0.00 6 TYR A O 8
ATOM 3839 N N . LEU A 1 7 ? 16.339 -1.039 -9.228 1.00 0.00 7 LEU A N 8
ATOM 3840 C CA . LEU A 1 7 ? 17.588 -0.251 -9.001 1.00 0.00 7 LEU A CA 8
ATOM 3841 C C . LEU A 1 7 ? 17.674 0.193 -7.533 1.00 0.00 7 LEU A C 8
ATOM 3842 O O . LEU A 1 7 ? 18.727 0.578 -7.059 1.00 0.00 7 LEU A O 8
ATOM 3858 N N . SER A 1 8 ? 16.579 0.147 -6.810 1.00 0.00 8 SER A N 8
ATOM 3859 C CA . SER A 1 8 ? 16.600 0.570 -5.379 1.00 0.00 8 SER A CA 8
ATOM 3860 C C . SER A 1 8 ? 17.530 -0.344 -4.575 1.00 0.00 8 SER A C 8
ATOM 3861 O O . SER A 1 8 ? 18.052 0.043 -3.547 1.00 0.00 8 SER A O 8
ATOM 3869 N N . ASP A 1 9 ? 17.738 -1.554 -5.035 1.00 0.00 9 ASP A N 8
ATOM 3870 C CA . ASP A 1 9 ? 18.632 -2.499 -4.301 1.00 0.00 9 ASP A CA 8
ATOM 3871 C C . ASP A 1 9 ? 20.049 -1.918 -4.226 1.00 0.00 9 ASP A C 8
ATOM 3872 O O . ASP A 1 9 ? 20.675 -1.926 -3.183 1.00 0.00 9 ASP A O 8
ATOM 3881 N N . ILE A 1 10 ? 20.555 -1.413 -5.323 1.00 0.00 10 ILE A N 8
ATOM 3882 C CA . ILE A 1 10 ? 21.929 -0.827 -5.319 1.00 0.00 10 ILE A CA 8
ATOM 3883 C C . ILE A 1 10 ? 21.938 0.429 -4.443 1.00 0.00 10 ILE A C 8
ATOM 3884 O O . ILE A 1 10 ? 22.914 0.725 -3.780 1.00 0.00 10 ILE A O 8
ATOM 3900 N N . THR A 1 11 ? 20.853 1.164 -4.432 1.00 0.00 11 THR A N 8
ATOM 3901 C CA . THR A 1 11 ? 20.787 2.400 -3.594 1.00 0.00 11 THR A CA 8
ATOM 3902 C C . THR A 1 11 ? 20.916 2.011 -2.120 1.00 0.00 11 THR A C 8
ATOM 3903 O O . THR A 1 11 ? 21.475 2.743 -1.325 1.00 0.00 11 THR A O 8
ATOM 3914 N N . ASP A 1 12 ? 20.419 0.854 -1.757 1.00 0.00 12 ASP A N 8
ATOM 3915 C CA . ASP A 1 12 ? 20.529 0.402 -0.340 1.00 0.00 12 ASP A CA 8
ATOM 3916 C C . ASP A 1 12 ? 22.005 0.158 -0.029 1.00 0.00 12 ASP A C 8
ATOM 3917 O O . ASP A 1 12 ? 22.483 0.462 1.046 1.00 0.00 12 ASP A O 8
ATOM 3926 N N . VAL A 1 13 ? 22.728 -0.374 -0.980 1.00 0.00 13 VAL A N 8
ATOM 3927 C CA . VAL A 1 13 ? 24.181 -0.630 -0.774 1.00 0.00 13 VAL A CA 8
ATOM 3928 C C . VAL A 1 13 ? 24.905 0.710 -0.578 1.00 0.00 13 VAL A C 8
ATOM 3929 O O . VAL A 1 13 ? 25.948 0.775 0.046 1.00 0.00 13 VAL A O 8
ATOM 3942 N N . ILE A 1 14 ? 24.354 1.778 -1.104 1.00 0.00 14 ILE A N 8
ATOM 3943 C CA . ILE A 1 14 ? 24.995 3.116 -0.950 1.00 0.00 14 ILE A CA 8
ATOM 3944 C C . ILE A 1 14 ? 24.829 3.592 0.498 1.00 0.00 14 ILE A C 8
ATOM 3945 O O . ILE A 1 14 ? 25.755 4.097 1.106 1.00 0.00 14 ILE A O 8
ATOM 3961 N N . PHE A 1 15 ? 23.654 3.431 1.048 1.00 0.00 15 PHE A N 8
ATOM 3962 C CA . PHE A 1 15 ? 23.408 3.868 2.452 1.00 0.00 15 PHE A CA 8
ATOM 3963 C C . PHE A 1 15 ? 24.307 3.074 3.404 1.00 0.00 15 PHE A C 8
ATOM 3964 O O . PHE A 1 15 ? 24.856 3.614 4.346 1.00 0.00 15 PHE A O 8
ATOM 3981 N N . ILE A 1 16 ? 24.458 1.796 3.162 1.00 0.00 16 ILE A N 8
ATOM 3982 C CA . ILE A 1 16 ? 25.320 0.957 4.047 1.00 0.00 16 ILE A CA 8
ATOM 3983 C C . ILE A 1 16 ? 26.798 1.256 3.762 1.00 0.00 16 ILE A C 8
ATOM 3984 O O . ILE A 1 16 ? 27.650 1.041 4.602 1.00 0.00 16 ILE A O 8
ATOM 4000 N N . TYR A 1 17 ? 27.108 1.749 2.587 1.00 0.00 17 TYR A N 8
ATOM 4001 C CA . TYR A 1 17 ? 28.530 2.062 2.253 1.00 0.00 17 TYR A CA 8
ATOM 4002 C C . TYR A 1 17 ? 29.039 3.177 3.172 1.00 0.00 17 TYR A C 8
ATOM 4003 O O . TYR A 1 17 ? 30.181 3.180 3.585 1.00 0.00 17 TYR A O 8
ATOM 4021 N N . PHE A 1 18 ? 28.195 4.126 3.484 1.00 0.00 18 PHE A N 8
ATOM 4022 C CA . PHE A 1 18 ? 28.611 5.257 4.367 1.00 0.00 18 PHE A CA 8
ATOM 4023 C C . PHE A 1 18 ? 28.460 4.861 5.836 1.00 0.00 18 PHE A C 8
ATOM 4024 O O . PHE A 1 18 ? 29.223 5.275 6.684 1.00 0.00 18 PHE A O 8
ATOM 4041 N N . ALA A 1 19 ? 27.460 4.084 6.135 1.00 0.00 19 ALA A N 8
ATOM 4042 C CA . ALA A 1 19 ? 27.207 3.666 7.547 1.00 0.00 19 ALA A CA 8
ATOM 4043 C C . ALA A 1 19 ? 28.392 2.876 8.114 1.00 0.00 19 ALA A C 8
ATOM 4044 O O . ALA A 1 19 ? 28.964 3.235 9.126 1.00 0.00 19 ALA A O 8
ATOM 4051 N N . ALA A 1 20 ? 28.731 1.784 7.489 1.00 0.00 20 ALA A N 8
ATOM 4052 C CA . ALA A 1 20 ? 29.845 0.923 7.992 1.00 0.00 20 ALA A CA 8
ATOM 4053 C C . ALA A 1 20 ? 31.196 1.638 7.911 1.00 0.00 20 ALA A C 8
ATOM 4054 O O . ALA A 1 20 ? 31.935 1.700 8.875 1.00 0.00 20 ALA A O 8
ATOM 4061 N N . LEU A 1 21 ? 31.538 2.126 6.756 1.00 0.00 21 LEU A N 8
ATOM 4062 C CA . LEU A 1 21 ? 32.864 2.796 6.570 1.00 0.00 21 LEU A CA 8
ATOM 4063 C C . LEU A 1 21 ? 32.928 4.157 7.284 1.00 0.00 21 LEU A C 8
ATOM 4064 O O . LEU A 1 21 ? 33.991 4.731 7.406 1.00 0.00 21 LEU A O 8
ATOM 4080 N N . SER A 1 22 ? 31.822 4.691 7.738 1.00 0.00 22 SER A N 8
ATOM 4081 C CA . SER A 1 22 ? 31.869 6.030 8.416 1.00 0.00 22 SER A CA 8
ATOM 4082 C C . SER A 1 22 ? 32.784 5.971 9.660 1.00 0.00 22 SER A C 8
ATOM 4083 O O . SER A 1 22 ? 33.772 6.675 9.716 1.00 0.00 22 SER A O 8
ATOM 4091 N N . PRO A 1 23 ? 32.437 5.145 10.622 1.00 0.00 23 PRO A N 8
ATOM 4092 C CA . PRO A 1 23 ? 33.197 4.953 11.914 1.00 0.00 23 PRO A CA 8
ATOM 4093 C C . PRO A 1 23 ? 34.513 4.220 11.674 1.00 0.00 23 PRO A C 8
ATOM 4094 O O . PRO A 1 23 ? 35.579 4.704 11.997 1.00 0.00 23 PRO A O 8
ATOM 4105 N N . ALA A 1 24 ? 34.428 3.040 11.130 1.00 0.00 24 ALA A N 8
ATOM 4106 C CA . ALA A 1 24 ? 35.648 2.204 10.866 1.00 0.00 24 ALA A CA 8
ATOM 4107 C C . ALA A 1 24 ? 36.772 3.033 10.223 1.00 0.00 24 ALA A C 8
ATOM 4108 O O . ALA A 1 24 ? 37.940 2.739 10.397 1.00 0.00 24 ALA A O 8
ATOM 4115 N N . ILE A 1 25 ? 36.428 4.060 9.490 1.00 0.00 25 ILE A N 8
ATOM 4116 C CA . ILE A 1 25 ? 37.478 4.904 8.842 1.00 0.00 25 ILE A CA 8
ATOM 4117 C C . ILE A 1 25 ? 38.283 5.625 9.942 1.00 0.00 25 ILE A C 8
ATOM 4118 O O . ILE A 1 25 ? 39.499 5.585 9.954 1.00 0.00 25 ILE A O 8
ATOM 4134 N N . THR A 1 26 ? 37.611 6.283 10.853 1.00 0.00 26 THR A N 8
ATOM 4135 C CA . THR A 1 26 ? 38.333 7.009 11.941 1.00 0.00 26 THR A CA 8
ATOM 4136 C C . THR A 1 26 ? 38.968 6.003 12.904 1.00 0.00 26 THR A C 8
ATOM 4137 O O . THR A 1 26 ? 40.177 5.918 13.015 1.00 0.00 26 THR A O 8
ATOM 4148 N N . PHE A 1 27 ? 38.161 5.249 13.605 1.00 0.00 27 PHE A N 8
ATOM 4149 C CA . PHE A 1 27 ? 38.708 4.251 14.571 1.00 0.00 27 PHE A CA 8
ATOM 4150 C C . PHE A 1 27 ? 39.122 2.981 13.821 1.00 0.00 27 PHE A C 8
ATOM 4151 O O . PHE A 1 27 ? 38.289 2.207 13.388 1.00 0.00 27 PHE A O 8
ATOM 4168 N N . GLY A 1 28 ? 40.405 2.763 13.669 1.00 0.00 28 GLY A N 8
ATOM 4169 C CA . GLY A 1 28 ? 40.887 1.544 12.953 1.00 0.00 28 GLY A CA 8
ATOM 4170 C C . GLY A 1 28 ? 40.380 1.559 11.509 1.00 0.00 28 GLY A C 8
ATOM 4171 O O . GLY A 1 28 ? 40.414 2.576 10.843 1.00 0.00 28 GLY A O 8
ATOM 4175 N N . GLY A 1 29 ? 39.910 0.437 11.024 1.00 0.00 29 GLY A N 8
ATOM 4176 C CA . GLY A 1 29 ? 39.399 0.378 9.625 1.00 0.00 29 GLY A CA 8
ATOM 4177 C C . GLY A 1 29 ? 40.111 -0.732 8.841 1.00 0.00 29 GLY A C 8
ATOM 4178 O O . GLY A 1 29 ? 39.656 -1.136 7.787 1.00 0.00 29 GLY A O 8
ATOM 4182 N N . LEU A 1 30 ? 41.222 -1.228 9.337 1.00 0.00 30 LEU A N 8
ATOM 4183 C CA . LEU A 1 30 ? 41.954 -2.307 8.609 1.00 0.00 30 LEU A CA 8
ATOM 4184 C C . LEU A 1 30 ? 41.440 -3.679 9.065 1.00 0.00 30 LEU A C 8
ATOM 4185 O O . LEU A 1 30 ? 42.209 -4.562 9.402 1.00 0.00 30 LEU A O 8
ATOM 4201 N N . LEU A 1 31 ? 40.144 -3.863 9.069 1.00 0.00 31 LEU A N 8
ATOM 4202 C CA . LEU A 1 31 ? 39.567 -5.171 9.493 1.00 0.00 31 LEU A CA 8
ATOM 4203 C C . LEU A 1 31 ? 39.426 -6.079 8.270 1.00 0.00 31 LEU A C 8
ATOM 4204 O O . LEU A 1 31 ? 40.165 -7.031 8.104 1.00 0.00 31 LEU A O 8
ATOM 4220 N N . GLY A 1 32 ? 38.484 -5.784 7.411 1.00 0.00 32 GLY A N 8
ATOM 4221 C CA . GLY A 1 32 ? 38.286 -6.617 6.189 1.00 0.00 32 GLY A CA 8
ATOM 4222 C C . GLY A 1 32 ? 38.337 -5.719 4.952 1.00 0.00 32 GLY A C 8
ATOM 4223 O O . GLY A 1 32 ? 37.318 -5.306 4.431 1.00 0.00 32 GLY A O 8
ATOM 4227 N N . GLU A 1 33 ? 39.519 -5.417 4.483 1.00 0.00 33 GLU A N 8
ATOM 4228 C CA . GLU A 1 33 ? 39.658 -4.544 3.280 1.00 0.00 33 GLU A CA 8
ATOM 4229 C C . GLU A 1 33 ? 39.004 -5.223 2.074 1.00 0.00 33 GLU A C 8
ATOM 4230 O O . GLU A 1 33 ? 38.527 -4.568 1.167 1.00 0.00 33 GLU A O 8
ATOM 4242 N N . LYS A 1 34 ? 38.982 -6.532 2.059 1.00 0.00 34 LYS A N 8
ATOM 4243 C CA . LYS A 1 34 ? 38.364 -7.262 0.918 1.00 0.00 34 LYS A CA 8
ATOM 4244 C C . LYS A 1 34 ? 37.396 -8.320 1.451 1.00 0.00 34 LYS A C 8
ATOM 4245 O O . LYS A 1 34 ? 36.472 -8.665 0.734 1.00 0.00 34 LYS A O 8
ATOM 4271 N N . ARG A 1 2 ? 1.689 -0.890 -0.985 1.00 0.00 2 ARG A N 9
ATOM 4272 C CA . ARG A 1 2 ? 2.094 -0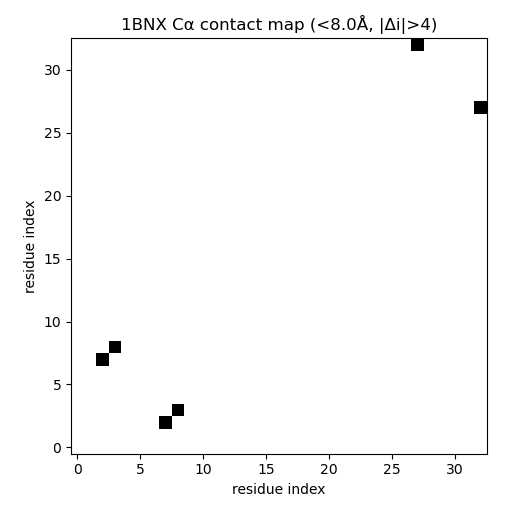.809 0.447 1.00 0.00 2 ARG A CA 9
ATOM 4273 C C . ARG A 1 2 ? 3.406 -0.009 0.564 1.00 0.00 2 ARG A C 9
ATOM 4274 O O . ARG A 1 2 ? 3.384 1.192 0.754 1.00 0.00 2 ARG A O 9
ATOM 4295 N N . TYR A 1 3 ? 4.542 -0.657 0.450 1.00 0.00 3 TYR A N 9
ATOM 4296 C CA . TYR A 1 3 ? 5.845 0.065 0.550 1.00 0.00 3 TYR A CA 9
ATOM 4297 C C . TYR A 1 3 ? 6.974 -0.825 -0.010 1.00 0.00 3 TYR A C 9
ATOM 4298 O O . TYR A 1 3 ? 7.889 -1.186 0.704 1.00 0.00 3 TYR A O 9
ATOM 4316 N N . PRO A 1 4 ? 6.879 -1.156 -1.279 1.00 0.00 4 PRO A N 9
ATOM 4317 C CA . PRO A 1 4 ? 7.862 -2.011 -2.030 1.00 0.00 4 PRO A CA 9
ATOM 4318 C C . PRO A 1 4 ? 9.087 -1.194 -2.466 1.00 0.00 4 PRO A C 9
ATOM 4319 O O . PRO A 1 4 ? 10.146 -1.291 -1.875 1.00 0.00 4 PRO A O 9
ATOM 4330 N N . TYR A 1 5 ? 8.953 -0.410 -3.503 1.00 0.00 5 TYR A N 9
ATOM 4331 C CA . TYR A 1 5 ? 10.107 0.402 -4.000 1.00 0.00 5 TYR A CA 9
ATOM 4332 C C . TYR A 1 5 ? 10.451 1.512 -3.003 1.00 0.00 5 TYR A C 9
ATOM 4333 O O . TYR A 1 5 ? 11.604 1.862 -2.828 1.00 0.00 5 TYR A O 9
ATOM 4351 N N . TYR A 1 6 ? 9.462 2.076 -2.359 1.00 0.00 6 TYR A N 9
ATOM 4352 C CA . TYR A 1 6 ? 9.727 3.175 -1.381 1.00 0.00 6 TYR A CA 9
ATOM 4353 C C . TYR A 1 6 ? 10.608 2.661 -0.239 1.00 0.00 6 TYR A C 9
ATOM 4354 O O . TYR A 1 6 ? 11.362 3.409 0.355 1.00 0.00 6 TYR A O 9
ATOM 4372 N N . LEU A 1 7 ? 10.513 1.394 0.074 1.00 0.00 7 LEU A N 9
ATOM 4373 C CA . LEU A 1 7 ? 11.337 0.826 1.180 1.00 0.00 7 LEU A CA 9
ATOM 4374 C C . LEU A 1 7 ? 12.669 0.308 0.627 1.00 0.00 7 LEU A C 9
ATOM 4375 O O . LEU A 1 7 ? 13.668 0.274 1.323 1.00 0.00 7 LEU A O 9
ATOM 4391 N N . SER A 1 8 ? 12.685 -0.102 -0.615 1.00 0.00 8 SER A N 9
ATOM 4392 C CA . SER A 1 8 ? 13.943 -0.627 -1.223 1.00 0.00 8 SER A CA 9
ATOM 4393 C C . SER A 1 8 ? 15.010 0.473 -1.274 1.00 0.00 8 SER A C 9
ATOM 4394 O O . SER A 1 8 ? 16.183 0.191 -1.431 1.00 0.00 8 SER A O 9
ATOM 4402 N N . ASP A 1 9 ? 14.621 1.719 -1.146 1.00 0.00 9 ASP A N 9
ATOM 4403 C CA . ASP A 1 9 ? 15.621 2.826 -1.191 1.00 0.00 9 ASP A CA 9
ATOM 4404 C C . ASP A 1 9 ? 16.484 2.785 0.073 1.00 0.00 9 ASP A C 9
ATOM 4405 O O . ASP A 1 9 ? 17.671 3.045 0.030 1.00 0.00 9 ASP A O 9
ATOM 4414 N N . ILE A 1 10 ? 15.895 2.463 1.198 1.00 0.00 10 ILE A N 9
ATOM 4415 C CA . ILE A 1 10 ? 16.676 2.407 2.471 1.00 0.00 10 ILE A CA 9
ATOM 4416 C C . ILE A 1 10 ? 17.584 1.174 2.468 1.00 0.00 10 ILE A C 9
ATOM 4417 O O . ILE A 1 10 ? 18.781 1.277 2.659 1.00 0.00 10 ILE A O 9
ATOM 4433 N N . THR A 1 11 ? 17.021 0.009 2.258 1.00 0.00 11 THR A N 9
ATOM 4434 C CA . THR A 1 11 ? 17.846 -1.239 2.249 1.00 0.00 11 THR A CA 9
ATOM 4435 C C . THR A 1 11 ? 18.937 -1.136 1.177 1.00 0.00 11 THR A C 9
ATOM 4436 O O . THR A 1 11 ? 19.990 -1.731 1.298 1.00 0.00 11 THR A O 9
ATOM 4447 N N . ASP A 1 12 ? 18.689 -0.386 0.134 1.00 0.00 12 ASP A N 9
ATOM 4448 C CA . ASP A 1 12 ? 19.707 -0.236 -0.946 1.00 0.00 12 ASP A CA 9
ATOM 4449 C C . ASP A 1 12 ? 20.827 0.683 -0.456 1.00 0.00 12 ASP A C 9
ATOM 4450 O O . ASP A 1 12 ? 21.981 0.510 -0.800 1.00 0.00 12 ASP A O 9
ATOM 4459 N N . VAL A 1 13 ? 20.489 1.657 0.348 1.00 0.00 13 VAL A N 9
ATOM 4460 C CA . VAL A 1 13 ? 21.520 2.597 0.876 1.00 0.00 13 VAL A CA 9
ATOM 4461 C C . VAL A 1 13 ? 22.404 1.868 1.898 1.00 0.00 13 VAL A C 9
ATOM 4462 O O . VAL A 1 13 ? 23.550 2.222 2.096 1.00 0.00 13 VAL A O 9
ATOM 4475 N N . ILE A 1 14 ? 21.878 0.857 2.544 1.00 0.00 14 ILE A N 9
ATOM 4476 C CA . ILE A 1 14 ? 22.682 0.104 3.552 1.00 0.00 14 ILE A CA 9
ATOM 4477 C C . ILE A 1 14 ? 23.558 -0.933 2.839 1.00 0.00 14 ILE A C 9
ATOM 4478 O O . ILE A 1 14 ? 24.671 -1.211 3.248 1.00 0.00 14 ILE A O 9
ATOM 4494 N N . PHE A 1 15 ? 23.054 -1.509 1.781 1.00 0.00 15 PHE A N 9
ATOM 4495 C CA . PHE A 1 15 ? 23.829 -2.539 1.031 1.00 0.00 15 PHE A CA 9
ATOM 4496 C C . PHE A 1 15 ? 25.059 -1.897 0.387 1.00 0.00 15 PHE A C 9
ATOM 4497 O O . PHE A 1 15 ? 26.142 -2.453 0.408 1.00 0.00 15 PHE A O 9
ATOM 4514 N N . ILE A 1 16 ? 24.897 -0.734 -0.189 1.00 0.00 16 ILE A N 9
ATOM 4515 C CA . ILE A 1 16 ? 26.049 -0.048 -0.844 1.00 0.00 16 ILE A CA 9
ATOM 4516 C C . ILE A 1 16 ? 26.932 0.628 0.213 1.00 0.00 16 ILE A C 9
ATOM 4517 O O . ILE A 1 16 ? 28.092 0.903 -0.028 1.00 0.00 16 ILE A O 9
ATOM 4533 N N . TYR A 1 17 ? 26.394 0.904 1.378 1.00 0.00 17 TYR A N 9
ATOM 4534 C CA . TYR A 1 17 ? 27.204 1.568 2.443 1.00 0.00 17 TYR A CA 9
ATOM 4535 C C . TYR A 1 17 ? 28.375 0.665 2.848 1.00 0.00 17 TYR A C 9
ATOM 4536 O O . TYR A 1 17 ? 29.505 1.106 2.934 1.00 0.00 17 TYR A O 9
ATOM 4554 N N . PHE A 1 18 ? 28.108 -0.590 3.113 1.00 0.00 18 PHE A N 9
ATOM 4555 C CA . PHE A 1 18 ? 29.198 -1.523 3.529 1.00 0.00 18 PHE A CA 9
ATOM 4556 C C . PHE A 1 18 ? 29.881 -2.127 2.298 1.00 0.00 18 PHE A C 9
ATOM 4557 O O . PHE A 1 18 ? 31.035 -2.503 2.345 1.00 0.00 18 PHE A O 9
ATOM 4574 N N . ALA A 1 19 ? 29.170 -2.239 1.206 1.00 0.00 19 ALA A N 9
ATOM 4575 C CA . ALA A 1 19 ? 29.760 -2.837 -0.032 1.00 0.00 19 ALA A CA 9
ATOM 4576 C C . ALA A 1 19 ? 30.957 -2.013 -0.512 1.00 0.00 19 ALA A C 9
ATOM 4577 O O . ALA A 1 19 ? 32.022 -2.536 -0.762 1.00 0.00 19 ALA A O 9
ATOM 4584 N N . ALA A 1 20 ? 30.772 -0.733 -0.669 1.00 0.00 20 ALA A N 9
ATOM 4585 C CA . ALA A 1 20 ? 31.873 0.157 -1.163 1.00 0.00 20 ALA A CA 9
ATOM 4586 C C . ALA A 1 20 ? 33.154 -0.030 -0.345 1.00 0.00 20 ALA A C 9
ATOM 4587 O O . ALA A 1 20 ? 34.230 -0.208 -0.884 1.00 0.00 20 ALA A O 9
ATOM 4594 N N . LEU A 1 21 ? 33.041 0.054 0.946 1.00 0.00 21 LEU A N 9
ATOM 4595 C CA . LEU A 1 21 ? 34.243 -0.073 1.833 1.00 0.00 21 LEU A CA 9
ATOM 4596 C C . LEU A 1 21 ? 34.610 -1.548 2.094 1.00 0.00 21 LEU A C 9
ATOM 4597 O O . LEU A 1 21 ? 35.644 -1.837 2.666 1.00 0.00 21 LEU A O 9
ATOM 4613 N N . SER A 1 22 ? 33.777 -2.475 1.701 1.00 0.00 22 SER A N 9
ATOM 4614 C CA . SER A 1 22 ? 34.080 -3.922 1.951 1.00 0.00 22 SER A CA 9
ATOM 4615 C C . SER A 1 22 ? 35.425 -4.330 1.315 1.00 0.00 22 SER A C 9
ATOM 4616 O O . SER A 1 22 ? 36.268 -4.884 1.993 1.00 0.00 22 SER A O 9
ATOM 4624 N N . PRO A 1 23 ? 35.593 -4.069 0.037 1.00 0.00 23 PRO A N 9
ATOM 4625 C CA . PRO A 1 23 ? 36.829 -4.409 -0.757 1.00 0.00 23 PRO A CA 9
ATOM 4626 C C . PRO A 1 23 ? 37.979 -3.477 -0.397 1.00 0.00 23 PRO A C 9
ATOM 4627 O O . PRO A 1 23 ? 39.020 -3.904 0.060 1.00 0.00 23 PRO A O 9
ATOM 4638 N N . ALA A 1 24 ? 37.797 -2.208 -0.620 1.00 0.00 24 ALA A N 9
ATOM 4639 C CA . ALA A 1 24 ? 38.871 -1.201 -0.320 1.00 0.00 24 ALA A CA 9
ATOM 4640 C C . ALA A 1 24 ? 39.475 -1.426 1.078 1.00 0.00 24 ALA A C 9
ATOM 4641 O O . ALA A 1 24 ? 40.616 -1.088 1.326 1.00 0.00 24 ALA A O 9
ATOM 4648 N N . ILE A 1 25 ? 38.715 -1.983 1.987 1.00 0.00 25 ILE A N 9
ATOM 4649 C CA . ILE A 1 25 ? 39.240 -2.218 3.367 1.00 0.00 25 ILE A CA 9
ATOM 4650 C C . ILE A 1 25 ? 39.894 -3.607 3.469 1.00 0.00 25 ILE A C 9
ATOM 4651 O O . ILE A 1 25 ? 40.947 -3.757 4.060 1.00 0.00 25 ILE A O 9
ATOM 4667 N N . THR A 1 26 ? 39.272 -4.620 2.922 1.00 0.00 26 THR A N 9
ATOM 4668 C CA . THR A 1 26 ? 39.847 -5.996 3.014 1.00 0.00 26 THR A CA 9
ATOM 4669 C C . THR A 1 26 ? 41.201 -6.051 2.302 1.00 0.00 26 THR A C 9
ATOM 4670 O O . THR A 1 26 ? 42.218 -6.331 2.910 1.00 0.00 26 THR A O 9
ATOM 4681 N N . PHE A 1 27 ? 41.219 -5.791 1.022 1.00 0.00 27 PHE A N 9
ATOM 4682 C CA . PHE A 1 27 ? 42.504 -5.831 0.261 1.00 0.00 27 PHE A CA 9
ATOM 4683 C C . PHE A 1 27 ? 43.398 -4.666 0.700 1.00 0.00 27 PHE A C 9
ATOM 4684 O O . PHE A 1 27 ? 43.342 -3.587 0.140 1.00 0.00 27 PHE A O 9
ATOM 4701 N N . GLY A 1 28 ? 44.219 -4.879 1.697 1.00 0.00 28 GLY A N 9
ATOM 4702 C CA . GLY A 1 28 ? 45.120 -3.791 2.181 1.00 0.00 28 GLY A CA 9
ATOM 4703 C C . GLY A 1 28 ? 46.311 -3.647 1.230 1.00 0.00 28 GLY A C 9
ATOM 4704 O O . GLY A 1 28 ? 46.964 -4.616 0.889 1.00 0.00 28 GLY A O 9
ATOM 4708 N N . GLY A 1 29 ? 46.597 -2.443 0.802 1.00 0.00 29 GLY A N 9
ATOM 4709 C CA . GLY A 1 29 ? 47.745 -2.224 -0.128 1.00 0.00 29 GLY A CA 9
ATOM 4710 C C . GLY A 1 29 ? 47.663 -0.818 -0.724 1.00 0.00 29 GLY A C 9
ATOM 4711 O O . GLY A 1 29 ? 47.327 -0.645 -1.880 1.00 0.00 29 GLY A O 9
ATOM 4715 N N . LEU A 1 30 ? 47.971 0.186 0.058 1.00 0.00 30 LEU A N 9
ATOM 4716 C CA . LEU A 1 30 ? 47.915 1.587 -0.455 1.00 0.00 30 LEU A CA 9
ATOM 4717 C C . LEU A 1 30 ? 49.086 1.822 -1.414 1.00 0.00 30 LEU A C 9
ATOM 4718 O O . LEU A 1 30 ? 50.236 1.643 -1.059 1.00 0.00 30 LEU A O 9
ATOM 4734 N N . LEU A 1 31 ? 48.796 2.217 -2.627 1.00 0.00 31 LEU A N 9
ATOM 4735 C CA . LEU A 1 31 ? 49.880 2.462 -3.623 1.00 0.00 31 LEU A CA 9
ATOM 4736 C C . LEU A 1 31 ? 50.628 3.751 -3.271 1.00 0.00 31 LEU A C 9
ATOM 4737 O O . LEU A 1 31 ? 51.813 3.876 -3.520 1.00 0.00 31 LEU A O 9
ATOM 4753 N N . GLY A 1 32 ? 49.946 4.709 -2.694 1.00 0.00 32 GLY A N 9
ATOM 4754 C CA . GLY A 1 32 ? 50.614 5.993 -2.326 1.00 0.00 32 GLY A CA 9
ATOM 4755 C C . GLY A 1 32 ? 49.680 6.824 -1.444 1.00 0.00 32 GLY A C 9
ATOM 4756 O O . GLY A 1 32 ? 48.472 6.774 -1.586 1.00 0.00 32 GLY A O 9
ATOM 4760 N N . GLU A 1 33 ? 50.232 7.586 -0.535 1.00 0.00 33 GLU A N 9
ATOM 4761 C CA . GLU A 1 33 ? 49.385 8.424 0.363 1.00 0.00 33 GLU A CA 9
ATOM 4762 C C . GLU A 1 33 ? 48.815 9.603 -0.430 1.00 0.00 33 GLU A C 9
ATOM 4763 O O . GLU A 1 33 ? 47.632 9.881 -0.377 1.00 0.00 33 GLU A O 9
ATOM 4775 N N . LYS A 1 34 ? 49.650 10.294 -1.164 1.00 0.00 34 LYS A N 9
ATOM 4776 C CA . LYS A 1 34 ? 49.166 11.454 -1.965 1.00 0.00 34 LYS A CA 9
ATOM 4777 C C . LYS A 1 34 ? 48.520 10.947 -3.256 1.00 0.00 34 LYS A C 9
ATOM 4778 O O . LYS A 1 34 ? 48.518 9.745 -3.461 1.00 0.00 34 LYS A O 9
ATOM 4804 N N . ARG A 1 2 ? 11.191 13.586 -3.052 1.00 0.00 2 ARG A N 10
ATOM 4805 C CA . ARG A 1 2 ? 9.839 14.167 -2.806 1.00 0.00 2 ARG A CA 10
ATOM 4806 C C . ARG A 1 2 ? 9.554 14.167 -1.303 1.00 0.00 2 ARG A C 10
ATOM 4807 O O . ARG A 1 2 ? 9.195 15.179 -0.730 1.00 0.00 2 ARG A O 10
ATOM 4828 N N . TYR A 1 3 ? 9.719 13.038 -0.661 1.00 0.00 3 TYR A N 10
ATOM 4829 C CA . TYR A 1 3 ? 9.469 12.957 0.814 1.00 0.00 3 TYR A CA 10
ATOM 4830 C C . TYR A 1 3 ? 9.685 11.512 1.305 1.00 0.00 3 TYR A C 10
ATOM 4831 O O . TYR A 1 3 ? 10.404 11.300 2.261 1.00 0.00 3 TYR A O 10
ATOM 4849 N N . PRO A 1 4 ? 9.056 10.555 0.650 1.00 0.00 4 PRO A N 10
ATOM 4850 C CA . PRO A 1 4 ? 9.126 9.091 0.971 1.00 0.00 4 PRO A CA 10
ATOM 4851 C C . PRO A 1 4 ? 10.287 8.425 0.232 1.00 0.00 4 PRO A C 10
ATOM 4852 O O . PRO A 1 4 ? 11.251 7.984 0.828 1.00 0.00 4 PRO A O 10
ATOM 4863 N N . TYR A 1 5 ? 10.190 8.344 -1.067 1.00 0.00 5 TYR A N 10
ATOM 4864 C CA . TYR A 1 5 ? 11.261 7.702 -1.896 1.00 0.00 5 TYR A CA 10
ATOM 4865 C C . TYR A 1 5 ? 12.649 8.239 -1.514 1.00 0.00 5 TYR A C 10
ATOM 4866 O O . TYR A 1 5 ? 13.649 7.569 -1.694 1.00 0.00 5 TYR A O 10
ATOM 4884 N N . TYR A 1 6 ? 12.715 9.438 -0.995 1.00 0.00 6 TYR A N 10
ATOM 4885 C CA . TYR A 1 6 ? 14.032 10.021 -0.605 1.00 0.00 6 TYR A CA 10
ATOM 4886 C C . TYR A 1 6 ? 14.685 9.160 0.482 1.00 0.00 6 TYR A C 10
ATOM 4887 O O . TYR A 1 6 ? 15.780 8.661 0.313 1.00 0.00 6 TYR A O 10
ATOM 4905 N N . LEU A 1 7 ? 14.028 9.004 1.599 1.00 0.00 7 LEU A N 10
ATOM 4906 C CA . LEU A 1 7 ? 14.610 8.198 2.716 1.00 0.00 7 LEU A CA 10
ATOM 4907 C C . LEU A 1 7 ? 14.878 6.758 2.260 1.00 0.00 7 LEU A C 10
ATOM 4908 O O . LEU A 1 7 ? 15.771 6.101 2.761 1.00 0.00 7 LEU A O 10
ATOM 4924 N N . SER A 1 8 ? 14.112 6.264 1.323 1.00 0.00 8 SER A N 10
ATOM 4925 C CA . SER A 1 8 ? 14.319 4.866 0.842 1.00 0.00 8 SER A CA 10
ATOM 4926 C C . SER A 1 8 ? 15.630 4.777 0.056 1.00 0.00 8 SER A C 10
ATOM 4927 O O . SER A 1 8 ? 16.285 3.752 0.036 1.00 0.00 8 SER A O 10
ATOM 4935 N N . ASP A 1 9 ? 16.006 5.842 -0.601 1.00 0.00 9 ASP A N 10
ATOM 4936 C CA . ASP A 1 9 ? 17.263 5.833 -1.405 1.00 0.00 9 ASP A CA 10
ATOM 4937 C C . ASP A 1 9 ? 18.490 5.914 -0.488 1.00 0.00 9 ASP A C 10
ATOM 4938 O O . ASP A 1 9 ? 19.472 5.233 -0.708 1.00 0.00 9 ASP A O 10
ATOM 4947 N N . ILE A 1 10 ? 18.448 6.741 0.528 1.00 0.00 10 ILE A N 10
ATOM 4948 C CA . ILE A 1 10 ? 19.623 6.864 1.449 1.00 0.00 10 ILE A CA 10
ATOM 4949 C C . ILE A 1 10 ? 19.853 5.518 2.158 1.00 0.00 10 ILE A C 10
ATOM 4950 O O . ILE A 1 10 ? 20.981 5.121 2.384 1.00 0.00 10 ILE A O 10
ATOM 4966 N N . THR A 1 11 ? 18.801 4.824 2.510 1.00 0.00 11 THR A N 10
ATOM 4967 C CA . THR A 1 11 ? 18.968 3.513 3.206 1.00 0.00 11 THR A CA 10
ATOM 4968 C C . THR A 1 11 ? 19.544 2.485 2.228 1.00 0.00 11 THR A C 10
ATOM 4969 O O . THR A 1 11 ? 20.245 1.570 2.620 1.00 0.00 11 THR A O 10
ATOM 4980 N N . ASP A 1 12 ? 19.253 2.629 0.960 1.00 0.00 12 ASP A N 10
ATOM 4981 C CA . ASP A 1 12 ? 19.778 1.664 -0.051 1.00 0.00 12 ASP A CA 10
ATOM 4982 C C . ASP A 1 12 ? 21.263 1.942 -0.310 1.00 0.00 12 ASP A C 10
ATOM 4983 O O . ASP A 1 12 ? 22.022 1.045 -0.623 1.00 0.00 12 ASP A O 10
ATOM 4992 N N . VAL A 1 13 ? 21.680 3.177 -0.184 1.00 0.00 13 VAL A N 10
ATOM 4993 C CA . VAL A 1 13 ? 23.113 3.514 -0.423 1.00 0.00 13 VAL A CA 10
ATOM 4994 C C . VAL A 1 13 ? 23.949 3.046 0.772 1.00 0.00 13 VAL A C 10
ATOM 4995 O O . VAL A 1 13 ? 25.103 2.689 0.630 1.00 0.00 13 VAL A O 10
ATOM 5008 N N . ILE A 1 14 ? 23.369 3.039 1.944 1.00 0.00 14 ILE A N 10
ATOM 5009 C CA . ILE A 1 14 ? 24.118 2.587 3.153 1.00 0.00 14 ILE A CA 10
ATOM 5010 C C . ILE A 1 14 ? 24.258 1.061 3.114 1.00 0.00 14 ILE A C 10
ATOM 5011 O O . ILE A 1 14 ? 25.269 0.510 3.512 1.00 0.00 14 ILE A O 10
ATOM 5027 N N . PHE A 1 15 ? 23.251 0.380 2.630 1.00 0.00 15 PHE A N 10
ATOM 5028 C CA . PHE A 1 15 ? 23.314 -1.109 2.553 1.00 0.00 15 PHE A CA 10
ATOM 5029 C C . PHE A 1 15 ? 24.432 -1.516 1.592 1.00 0.00 15 PHE A C 10
ATOM 5030 O O . PHE A 1 15 ? 25.190 -2.428 1.860 1.00 0.00 15 PHE A O 10
ATOM 5047 N N . ILE A 1 16 ? 24.540 -0.838 0.477 1.00 0.00 16 ILE A N 10
ATOM 5048 C CA . ILE A 1 16 ? 25.611 -1.170 -0.508 1.00 0.00 16 ILE A CA 10
ATOM 5049 C C . ILE A 1 16 ? 26.960 -0.647 0.002 1.00 0.00 16 ILE A C 10
ATOM 5050 O O . ILE A 1 16 ? 28.005 -1.136 -0.382 1.00 0.00 16 ILE A O 10
ATOM 5066 N N . TYR A 1 17 ? 26.945 0.344 0.863 1.00 0.00 17 TYR A N 10
ATOM 5067 C CA . TYR A 1 17 ? 28.223 0.903 1.397 1.00 0.00 17 TYR A CA 10
ATOM 5068 C C . TYR A 1 17 ? 28.997 -0.192 2.138 1.00 0.00 17 TYR A C 10
ATOM 5069 O O . TYR A 1 17 ? 30.197 -0.321 1.991 1.00 0.00 17 TYR A O 10
ATOM 5087 N N . PHE A 1 18 ? 28.317 -0.976 2.935 1.00 0.00 18 PHE A N 10
ATOM 5088 C CA . PHE A 1 18 ? 29.006 -2.059 3.695 1.00 0.00 18 PHE A CA 10
ATOM 5089 C C . PHE A 1 18 ? 29.042 -3.345 2.863 1.00 0.00 18 PHE A C 10
ATOM 5090 O O . PHE A 1 18 ? 29.927 -4.163 3.016 1.00 0.00 18 PHE A O 10
ATOM 5107 N N . ALA A 1 19 ? 28.085 -3.528 1.988 1.00 0.00 19 ALA A N 10
ATOM 5108 C CA . ALA A 1 19 ? 28.048 -4.761 1.139 1.00 0.00 19 ALA A CA 10
ATOM 5109 C C . ALA A 1 19 ? 29.352 -4.896 0.350 1.00 0.00 19 ALA A C 10
ATOM 5110 O O . ALA A 1 19 ? 30.014 -5.914 0.384 1.00 0.00 19 ALA A O 10
ATOM 5117 N N . ALA A 1 20 ? 29.707 -3.870 -0.369 1.00 0.00 20 ALA A N 10
ATOM 5118 C CA . ALA A 1 20 ? 30.955 -3.898 -1.191 1.00 0.00 20 ALA A CA 10
ATOM 5119 C C . ALA A 1 20 ? 32.176 -4.194 -0.318 1.00 0.00 20 ALA A C 10
ATOM 5120 O O . ALA A 1 20 ? 32.989 -5.038 -0.636 1.00 0.00 20 ALA A O 10
ATOM 5127 N N . LEU A 1 21 ? 32.318 -3.471 0.754 1.00 0.00 21 LEU A N 10
ATOM 5128 C CA . LEU A 1 21 ? 33.499 -3.653 1.659 1.00 0.00 21 LEU A CA 10
ATOM 5129 C C . LEU A 1 21 ? 33.323 -4.854 2.605 1.00 0.00 21 LEU A C 10
ATOM 5130 O O . LEU A 1 21 ? 34.190 -5.141 3.399 1.00 0.00 21 LEU A O 10
ATOM 5146 N N . SER A 1 22 ? 32.216 -5.541 2.546 1.00 0.00 22 SER A N 10
ATOM 5147 C CA . SER A 1 22 ? 31.986 -6.714 3.465 1.00 0.00 22 SER A CA 10
ATOM 5148 C C . SER A 1 22 ? 33.201 -7.675 3.508 1.00 0.00 22 SER A C 10
ATOM 5149 O O . SER A 1 22 ? 33.612 -8.072 4.580 1.00 0.00 22 SER A O 10
ATOM 5157 N N . PRO A 1 23 ? 33.735 -8.039 2.359 1.00 0.00 23 PRO A N 10
ATOM 5158 C CA . PRO A 1 23 ? 34.906 -8.979 2.211 1.00 0.00 23 PRO A CA 10
ATOM 5159 C C . PRO A 1 23 ? 36.227 -8.265 2.493 1.00 0.00 23 PRO A C 10
ATOM 5160 O O . PRO A 1 23 ? 36.971 -8.633 3.380 1.00 0.00 23 PRO A O 10
ATOM 5171 N N . ALA A 1 24 ? 36.526 -7.263 1.719 1.00 0.00 24 ALA A N 10
ATOM 5172 C CA . ALA A 1 24 ? 37.810 -6.502 1.886 1.00 0.00 24 ALA A CA 10
ATOM 5173 C C . ALA A 1 24 ? 38.057 -6.125 3.357 1.00 0.00 24 ALA A C 10
ATOM 5174 O O . ALA A 1 24 ? 39.187 -5.970 3.782 1.00 0.00 24 ALA A O 10
ATOM 5181 N N . ILE A 1 25 ? 37.013 -5.973 4.127 1.00 0.00 25 ILE A N 10
ATOM 5182 C CA . ILE A 1 25 ? 37.181 -5.600 5.565 1.00 0.00 25 ILE A CA 10
ATOM 5183 C C . ILE A 1 25 ? 37.656 -6.830 6.355 1.00 0.00 25 ILE A C 10
ATOM 5184 O O . ILE A 1 25 ? 38.545 -6.736 7.180 1.00 0.00 25 ILE A O 10
ATOM 5200 N N . THR A 1 26 ? 37.076 -7.980 6.108 1.00 0.00 26 THR A N 10
ATOM 5201 C CA . THR A 1 26 ? 37.499 -9.218 6.840 1.00 0.00 26 THR A CA 10
ATOM 5202 C C . THR A 1 26 ? 39.016 -9.403 6.706 1.00 0.00 26 THR A C 10
ATOM 5203 O O . THR A 1 26 ? 39.718 -9.578 7.685 1.00 0.00 26 THR A O 10
ATOM 5214 N N . PHE A 1 27 ? 39.520 -9.349 5.501 1.00 0.00 27 PHE A N 10
ATOM 5215 C CA . PHE A 1 27 ? 40.987 -9.501 5.289 1.00 0.00 27 PHE A CA 10
ATOM 5216 C C . PHE A 1 27 ? 41.644 -8.119 5.351 1.00 0.00 27 PHE A C 10
ATOM 5217 O O . PHE A 1 27 ? 41.440 -7.289 4.485 1.00 0.00 27 PHE A O 10
ATOM 5234 N N . GLY A 1 28 ? 42.420 -7.867 6.374 1.00 0.00 28 GLY A N 10
ATOM 5235 C CA . GLY A 1 28 ? 43.085 -6.539 6.507 1.00 0.00 28 GLY A CA 10
ATOM 5236 C C . GLY A 1 28 ? 44.445 -6.567 5.807 1.00 0.00 28 GLY A C 10
ATOM 5237 O O . GLY A 1 28 ? 45.456 -6.213 6.387 1.00 0.00 28 GLY A O 10
ATOM 5241 N N . GLY A 1 29 ? 44.478 -6.982 4.566 1.00 0.00 29 GLY A N 10
ATOM 5242 C CA . GLY A 1 29 ? 45.770 -7.034 3.821 1.00 0.00 29 GLY A CA 10
ATOM 5243 C C . GLY A 1 29 ? 45.492 -7.097 2.318 1.00 0.00 29 GLY A C 10
ATOM 5244 O O . GLY A 1 29 ? 45.693 -6.135 1.601 1.00 0.00 29 GLY A O 10
ATOM 5248 N N . LEU A 1 30 ? 45.031 -8.225 1.837 1.00 0.00 30 LEU A N 10
ATOM 5249 C CA . LEU A 1 30 ? 44.738 -8.360 0.380 1.00 0.00 30 LEU A CA 10
ATOM 5250 C C . LEU A 1 30 ? 43.368 -7.753 0.075 1.00 0.00 30 LEU A C 10
ATOM 5251 O O . LEU A 1 30 ? 42.352 -8.416 0.167 1.00 0.00 30 LEU A O 10
ATOM 5267 N N . LEU A 1 31 ? 43.335 -6.495 -0.287 1.00 0.00 31 LEU A N 10
ATOM 5268 C CA . LEU A 1 31 ? 42.036 -5.834 -0.601 1.00 0.00 31 LEU A CA 10
ATOM 5269 C C . LEU A 1 31 ? 41.407 -6.500 -1.827 1.00 0.00 31 LEU A C 10
ATOM 5270 O O . LEU A 1 31 ? 40.205 -6.673 -1.900 1.00 0.00 31 LEU A O 10
ATOM 5286 N N . GLY A 1 32 ? 42.213 -6.874 -2.788 1.00 0.00 32 GLY A N 10
ATOM 5287 C CA . GLY A 1 32 ? 41.671 -7.531 -4.014 1.00 0.00 32 GLY A CA 10
ATOM 5288 C C . GLY A 1 32 ? 42.380 -6.975 -5.249 1.00 0.00 32 GLY A C 10
ATOM 5289 O O . GLY A 1 32 ? 42.220 -5.821 -5.599 1.00 0.00 32 GLY A O 10
ATOM 5293 N N . GLU A 1 33 ? 43.161 -7.790 -5.912 1.00 0.00 33 GLU A N 10
ATOM 5294 C CA . GLU A 1 33 ? 43.885 -7.319 -7.129 1.00 0.00 33 GLU A CA 10
ATOM 5295 C C . GLU A 1 33 ? 42.890 -7.160 -8.281 1.00 0.00 33 GLU A C 10
ATOM 5296 O O . GLU A 1 33 ? 42.783 -6.105 -8.877 1.00 0.00 33 GLU A O 10
ATOM 5308 N N . LYS A 1 34 ? 42.161 -8.202 -8.592 1.00 0.00 34 LYS A N 10
ATOM 5309 C CA . LYS A 1 34 ? 41.168 -8.124 -9.699 1.00 0.00 34 LYS A CA 10
ATOM 5310 C C . LYS A 1 34 ? 39.796 -8.564 -9.185 1.00 0.00 34 LYS A C 10
ATOM 5311 O O . LYS A 1 34 ? 39.574 -9.761 -9.101 1.00 0.00 34 LYS A O 10
ATOM 5337 N N . ARG A 1 2 ? 5.387 -6.225 7.055 1.00 0.00 2 ARG A N 11
ATOM 5338 C CA . ARG A 1 2 ? 5.178 -7.348 6.093 1.00 0.00 2 ARG A CA 11
ATOM 5339 C C . ARG A 1 2 ? 6.530 -7.948 5.701 1.00 0.00 2 ARG A C 11
ATOM 5340 O O . ARG A 1 2 ? 6.668 -9.148 5.557 1.00 0.00 2 ARG A O 11
ATOM 5361 N N . TYR A 1 3 ? 7.525 -7.118 5.533 1.00 0.00 3 TYR A N 11
ATOM 5362 C CA . TYR A 1 3 ? 8.879 -7.620 5.154 1.00 0.00 3 TYR A CA 11
ATOM 5363 C C . TYR A 1 3 ? 9.924 -6.551 5.530 1.00 0.00 3 TYR A C 11
ATOM 5364 O O . TYR A 1 3 ? 10.467 -5.887 4.669 1.00 0.00 3 TYR A O 11
ATOM 5382 N N . PRO A 1 4 ? 10.160 -6.399 6.816 1.00 0.00 4 PRO A N 11
ATOM 5383 C CA . PRO A 1 4 ? 11.112 -5.412 7.424 1.00 0.00 4 PRO A CA 11
ATOM 5384 C C . PRO A 1 4 ? 12.512 -6.004 7.592 1.00 0.00 4 PRO A C 11
ATOM 5385 O O . PRO A 1 4 ? 13.465 -5.537 7.009 1.00 0.00 4 PRO A O 11
ATOM 5396 N N . TYR A 1 5 ? 12.635 -7.002 8.417 1.00 0.00 5 TYR A N 11
ATOM 5397 C CA . TYR A 1 5 ? 13.968 -7.627 8.682 1.00 0.00 5 TYR A CA 11
ATOM 5398 C C . TYR A 1 5 ? 14.618 -8.139 7.385 1.00 0.00 5 TYR A C 11
ATOM 5399 O O . TYR A 1 5 ? 15.822 -8.307 7.321 1.00 0.00 5 TYR A O 11
ATOM 5417 N N . TYR A 1 6 ? 13.843 -8.404 6.362 1.00 0.00 6 TYR A N 11
ATOM 5418 C CA . TYR A 1 6 ? 14.432 -8.923 5.084 1.00 0.00 6 TYR A CA 11
ATOM 5419 C C . TYR A 1 6 ? 14.974 -7.767 4.239 1.00 0.00 6 TYR A C 11
ATOM 5420 O O . TYR A 1 6 ? 16.154 -7.693 3.955 1.00 0.00 6 TYR A O 11
ATOM 5438 N N . LEU A 1 7 ? 14.115 -6.869 3.838 1.00 0.00 7 LEU A N 11
ATOM 5439 C CA . LEU A 1 7 ? 14.558 -5.706 3.006 1.00 0.00 7 LEU A CA 11
ATOM 5440 C C . LEU A 1 7 ? 15.427 -4.745 3.837 1.00 0.00 7 LEU A C 11
ATOM 5441 O O . LEU A 1 7 ? 16.011 -3.820 3.305 1.00 0.00 7 LEU A O 11
ATOM 5457 N N . SER A 1 8 ? 15.513 -4.949 5.130 1.00 0.00 8 SER A N 11
ATOM 5458 C CA . SER A 1 8 ? 16.335 -4.048 5.985 1.00 0.00 8 SER A CA 11
ATOM 5459 C C . SER A 1 8 ? 17.802 -4.468 5.906 1.00 0.00 8 SER A C 11
ATOM 5460 O O . SER A 1 8 ? 18.696 -3.656 6.042 1.00 0.00 8 SER A O 11
ATOM 5468 N N . ASP A 1 9 ? 18.051 -5.735 5.695 1.00 0.00 9 ASP A N 11
ATOM 5469 C CA . ASP A 1 9 ? 19.457 -6.224 5.613 1.00 0.00 9 ASP A CA 11
ATOM 5470 C C . ASP A 1 9 ? 20.124 -5.671 4.353 1.00 0.00 9 ASP A C 11
ATOM 5471 O O . ASP A 1 9 ? 21.280 -5.300 4.371 1.00 0.00 9 ASP A O 11
ATOM 5480 N N . ILE A 1 10 ? 19.404 -5.614 3.262 1.00 0.00 10 ILE A N 11
ATOM 5481 C CA . ILE A 1 10 ? 19.995 -5.086 1.996 1.00 0.00 10 ILE A CA 11
ATOM 5482 C C . ILE A 1 10 ? 20.187 -3.572 2.112 1.00 0.00 10 ILE A C 11
ATOM 5483 O O . ILE A 1 10 ? 21.201 -3.038 1.708 1.00 0.00 10 ILE A O 11
ATOM 5499 N N . THR A 1 11 ? 19.221 -2.878 2.662 1.00 0.00 11 THR A N 11
ATOM 5500 C CA . THR A 1 11 ? 19.342 -1.396 2.807 1.00 0.00 11 THR A CA 11
ATOM 5501 C C . THR A 1 11 ? 20.542 -1.064 3.693 1.00 0.00 11 THR A C 11
ATOM 5502 O O . THR A 1 11 ? 21.206 -0.063 3.501 1.00 0.00 11 THR A O 11
ATOM 5513 N N . ASP A 1 12 ? 20.830 -1.903 4.655 1.00 0.00 12 ASP A N 11
ATOM 5514 C CA . ASP A 1 12 ? 21.993 -1.648 5.550 1.00 0.00 12 ASP A CA 11
ATOM 5515 C C . ASP A 1 12 ? 23.280 -1.827 4.746 1.00 0.00 12 ASP A C 11
ATOM 5516 O O . ASP A 1 12 ? 24.258 -1.135 4.958 1.00 0.00 12 ASP A O 11
ATOM 5525 N N . VAL A 1 13 ? 23.277 -2.745 3.814 1.00 0.00 13 VAL A N 11
ATOM 5526 C CA . VAL A 1 13 ? 24.489 -2.972 2.977 1.00 0.00 13 VAL A CA 11
ATOM 5527 C C . VAL A 1 13 ? 24.702 -1.763 2.061 1.00 0.00 13 VAL A C 11
ATOM 5528 O O . VAL A 1 13 ? 25.814 -1.457 1.679 1.00 0.00 13 VAL A O 11
ATOM 5541 N N . ILE A 1 14 ? 23.643 -1.071 1.712 1.00 0.00 14 ILE A N 11
ATOM 5542 C CA . ILE A 1 14 ? 23.781 0.124 0.829 1.00 0.00 14 ILE A CA 11
ATOM 5543 C C . ILE A 1 14 ? 24.362 1.283 1.646 1.00 0.00 14 ILE A C 11
ATOM 5544 O O . ILE A 1 14 ? 25.104 2.103 1.137 1.00 0.00 14 ILE A O 11
ATOM 5560 N N . PHE A 1 15 ? 24.027 1.353 2.910 1.00 0.00 15 PHE A N 11
ATOM 5561 C CA . PHE A 1 15 ? 24.554 2.453 3.772 1.00 0.00 15 PHE A CA 11
ATOM 5562 C C . PHE A 1 15 ? 26.057 2.256 3.990 1.00 0.00 15 PHE A C 11
ATOM 5563 O O . PHE A 1 15 ? 26.825 3.200 3.974 1.00 0.00 15 PHE A O 11
ATOM 5580 N N . ILE A 1 16 ? 26.479 1.033 4.195 1.00 0.00 16 ILE A N 11
ATOM 5581 C CA . ILE A 1 16 ? 27.931 0.755 4.418 1.00 0.00 16 ILE A CA 11
ATOM 5582 C C . ILE A 1 16 ? 28.691 0.917 3.100 1.00 0.00 16 ILE A C 11
ATOM 5583 O O . ILE A 1 16 ? 29.840 1.315 3.083 1.00 0.00 16 ILE A O 11
ATOM 5599 N N . TYR A 1 17 ? 28.057 0.610 1.997 1.00 0.00 17 TYR A N 11
ATOM 5600 C CA . TYR A 1 17 ? 28.735 0.740 0.672 1.00 0.00 17 TYR A CA 11
ATOM 5601 C C . TYR A 1 17 ? 29.102 2.206 0.435 1.00 0.00 17 TYR A C 11
ATOM 5602 O O . TYR A 1 17 ? 30.205 2.524 0.030 1.00 0.00 17 TYR A O 11
ATOM 5620 N N . PHE A 1 18 ? 28.182 3.096 0.692 1.00 0.00 18 PHE A N 11
ATOM 5621 C CA . PHE A 1 18 ? 28.454 4.550 0.496 1.00 0.00 18 PHE A CA 11
ATOM 5622 C C . PHE A 1 18 ? 29.526 5.003 1.481 1.00 0.00 18 PHE A C 11
ATOM 5623 O O . PHE A 1 18 ? 30.353 5.838 1.178 1.00 0.00 18 PHE A O 11
ATOM 5640 N N . ALA A 1 19 ? 29.500 4.457 2.665 1.00 0.00 19 ALA A N 11
ATOM 5641 C CA . ALA A 1 19 ? 30.500 4.834 3.713 1.00 0.00 19 ALA A CA 11
ATOM 5642 C C . ALA A 1 19 ? 31.925 4.632 3.185 1.00 0.00 19 ALA A C 11
ATOM 5643 O O . ALA A 1 19 ? 32.742 5.532 3.200 1.00 0.00 19 ALA A O 11
ATOM 5650 N N . ALA A 1 20 ? 32.217 3.447 2.728 1.00 0.00 20 ALA A N 11
ATOM 5651 C CA . ALA A 1 20 ? 33.580 3.140 2.196 1.00 0.00 20 ALA A CA 11
ATOM 5652 C C . ALA A 1 20 ? 33.900 4.040 1.005 1.00 0.00 20 ALA A C 11
ATOM 5653 O O . ALA A 1 20 ? 34.985 4.576 0.885 1.00 0.00 20 ALA A O 11
ATOM 5660 N N . LEU A 1 21 ? 32.967 4.168 0.112 1.00 0.00 21 LEU A N 11
ATOM 5661 C CA . LEU A 1 21 ? 33.183 5.000 -1.113 1.00 0.00 21 LEU A CA 11
ATOM 5662 C C . LEU A 1 21 ? 33.186 6.505 -0.778 1.00 0.00 21 LEU A C 11
ATOM 5663 O O . LEU A 1 21 ? 33.520 7.322 -1.614 1.00 0.00 21 LEU A O 11
ATOM 5679 N N . SER A 1 22 ? 32.805 6.882 0.417 1.00 0.00 22 SER A N 11
ATOM 5680 C CA . SER A 1 22 ? 32.775 8.337 0.775 1.00 0.00 22 SER A CA 11
ATOM 5681 C C . SER A 1 22 ? 34.200 8.923 0.767 1.00 0.00 22 SER A C 11
ATOM 5682 O O . SER A 1 22 ? 34.472 9.847 0.026 1.00 0.00 22 SER A O 11
ATOM 5690 N N . PRO A 1 23 ? 35.072 8.379 1.590 1.00 0.00 23 PRO A N 11
ATOM 5691 C CA . PRO A 1 23 ? 36.512 8.810 1.736 1.00 0.00 23 PRO A CA 11
ATOM 5692 C C . PRO A 1 23 ? 37.318 8.418 0.505 1.00 0.00 23 PRO A C 11
ATOM 5693 O O . PRO A 1 23 ? 37.935 9.243 -0.136 1.00 0.00 23 PRO A O 11
ATOM 5704 N N . ALA A 1 24 ? 37.321 7.154 0.189 1.00 0.00 24 ALA A N 11
ATOM 5705 C CA . ALA A 1 24 ? 38.093 6.644 -0.997 1.00 0.00 24 ALA A CA 11
ATOM 5706 C C . ALA A 1 24 ? 37.865 7.530 -2.233 1.00 0.00 24 ALA A C 11
ATOM 5707 O O . ALA A 1 24 ? 38.716 7.632 -3.097 1.00 0.00 24 ALA A O 11
ATOM 5714 N N . ILE A 1 25 ? 36.727 8.173 -2.317 1.00 0.00 25 ILE A N 11
ATOM 5715 C CA . ILE A 1 25 ? 36.440 9.060 -3.486 1.00 0.00 25 ILE A CA 11
ATOM 5716 C C . ILE A 1 25 ? 37.487 10.190 -3.520 1.00 0.00 25 ILE A C 11
ATOM 5717 O O . ILE A 1 25 ? 38.149 10.403 -4.519 1.00 0.00 25 ILE A O 11
ATOM 5733 N N . THR A 1 26 ? 37.629 10.910 -2.439 1.00 0.00 26 THR A N 11
ATOM 5734 C CA . THR A 1 26 ? 38.617 12.027 -2.400 1.00 0.00 26 THR A CA 11
ATOM 5735 C C . THR A 1 26 ? 40.011 11.479 -2.080 1.00 0.00 26 THR A C 11
ATOM 5736 O O . THR A 1 26 ? 40.919 11.563 -2.886 1.00 0.00 26 THR A O 11
ATOM 5747 N N . PHE A 1 27 ? 40.187 10.927 -0.906 1.00 0.00 27 PHE A N 11
ATOM 5748 C CA . PHE A 1 27 ? 41.523 10.380 -0.518 1.00 0.00 27 PHE A CA 11
ATOM 5749 C C . PHE A 1 27 ? 41.933 9.266 -1.499 1.00 0.00 27 PHE A C 11
ATOM 5750 O O . PHE A 1 27 ? 42.601 9.521 -2.483 1.00 0.00 27 PHE A O 11
ATOM 5767 N N . GLY A 1 28 ? 41.538 8.035 -1.248 1.00 0.00 28 GLY A N 11
ATOM 5768 C CA . GLY A 1 28 ? 41.900 6.909 -2.171 1.00 0.00 28 GLY A CA 11
ATOM 5769 C C . GLY A 1 28 ? 43.410 6.896 -2.444 1.00 0.00 28 GLY A C 11
ATOM 5770 O O . GLY A 1 28 ? 44.204 6.545 -1.592 1.00 0.00 28 GLY A O 11
ATOM 5774 N N . GLY A 1 29 ? 43.801 7.274 -3.634 1.00 0.00 29 GLY A N 11
ATOM 5775 C CA . GLY A 1 29 ? 45.249 7.289 -3.993 1.00 0.00 29 GLY A CA 11
ATOM 5776 C C . GLY A 1 29 ? 45.381 7.404 -5.512 1.00 0.00 29 GLY A C 11
ATOM 5777 O O . GLY A 1 29 ? 45.873 8.389 -6.029 1.00 0.00 29 GLY A O 11
ATOM 5781 N N . LEU A 1 30 ? 44.933 6.404 -6.229 1.00 0.00 30 LEU A N 11
ATOM 5782 C CA . LEU A 1 30 ? 45.014 6.445 -7.718 1.00 0.00 30 LEU A CA 11
ATOM 5783 C C . LEU A 1 30 ? 43.781 7.165 -8.266 1.00 0.00 30 LEU A C 11
ATOM 5784 O O . LEU A 1 30 ? 42.917 7.584 -7.518 1.00 0.00 30 LEU A O 11
ATOM 5800 N N . LEU A 1 31 ? 43.695 7.313 -9.563 1.00 0.00 31 LEU A N 11
ATOM 5801 C CA . LEU A 1 31 ? 42.520 8.009 -10.164 1.00 0.00 31 LEU A CA 11
ATOM 5802 C C . LEU A 1 31 ? 41.422 6.990 -10.483 1.00 0.00 31 LEU A C 11
ATOM 5803 O O . LEU A 1 31 ? 40.283 7.152 -10.085 1.00 0.00 31 LEU A O 11
ATOM 5819 N N . GLY A 1 32 ? 41.754 5.948 -11.203 1.00 0.00 32 GLY A N 11
ATOM 5820 C CA . GLY A 1 32 ? 40.730 4.920 -11.556 1.00 0.00 32 GLY A CA 11
ATOM 5821 C C . GLY A 1 32 ? 41.256 3.522 -11.222 1.00 0.00 32 GLY A C 11
ATOM 5822 O O . GLY A 1 32 ? 42.077 2.973 -11.933 1.00 0.00 32 GLY A O 11
ATOM 5826 N N . GLU A 1 33 ? 40.783 2.944 -10.147 1.00 0.00 33 GLU A N 11
ATOM 5827 C CA . GLU A 1 33 ? 41.245 1.578 -9.760 1.00 0.00 33 GLU A CA 11
ATOM 5828 C C . GLU A 1 33 ? 40.739 0.559 -10.785 1.00 0.00 33 GLU A C 11
ATOM 5829 O O . GLU A 1 33 ? 41.488 -0.269 -11.268 1.00 0.00 33 GLU A O 11
ATOM 5841 N N . LYS A 1 34 ? 39.471 0.611 -11.114 1.00 0.00 34 LYS A N 11
ATOM 5842 C CA . LYS A 1 34 ? 38.907 -0.354 -12.104 1.00 0.00 34 LYS A CA 11
ATOM 5843 C C . LYS A 1 34 ? 39.242 0.109 -13.524 1.00 0.00 34 LYS A C 11
ATOM 5844 O O . LYS A 1 34 ? 40.218 -0.379 -14.069 1.00 0.00 34 LYS A O 11
ATOM 5870 N N . ARG A 1 2 ? 2.318 -2.565 -1.812 1.00 0.00 2 ARG A N 12
ATOM 5871 C CA . ARG A 1 2 ? 2.277 -1.841 -3.112 1.00 0.00 2 ARG A CA 12
ATOM 5872 C C . ARG A 1 2 ? 3.615 -2.012 -3.830 1.00 0.00 2 ARG A C 12
ATOM 5873 O O . ARG A 1 2 ? 3.673 -2.491 -4.945 1.00 0.00 2 ARG A O 12
ATOM 5894 N N . TYR A 1 3 ? 4.688 -1.626 -3.193 1.00 0.00 3 TYR A N 12
ATOM 5895 C CA . TYR A 1 3 ? 6.033 -1.761 -3.819 1.00 0.00 3 TYR A CA 12
ATOM 5896 C C . TYR A 1 3 ? 7.067 -2.098 -2.725 1.00 0.00 3 TYR A C 12
ATOM 5897 O O . TYR A 1 3 ? 7.816 -1.241 -2.300 1.00 0.00 3 TYR A O 12
ATOM 5915 N N . PRO A 1 4 ? 7.070 -3.345 -2.295 1.00 0.00 4 PRO A N 12
ATOM 5916 C CA . PRO A 1 4 ? 7.980 -3.909 -1.230 1.00 0.00 4 PRO A CA 12
ATOM 5917 C C . PRO A 1 4 ? 9.341 -4.259 -1.821 1.00 0.00 4 PRO A C 12
ATOM 5918 O O . PRO A 1 4 ? 10.376 -3.881 -1.313 1.00 0.00 4 PRO A O 12
ATOM 5929 N N . TYR A 1 5 ? 9.328 -5.006 -2.883 1.00 0.00 5 TYR A N 12
ATOM 5930 C CA . TYR A 1 5 ? 10.603 -5.437 -3.550 1.00 0.00 5 TYR A CA 12
ATOM 5931 C C . TYR A 1 5 ? 11.538 -4.240 -3.796 1.00 0.00 5 TYR A C 12
ATOM 5932 O O . TYR A 1 5 ? 12.736 -4.405 -3.928 1.00 0.00 5 TYR A O 12
ATOM 5950 N N . TYR A 1 6 ? 11.005 -3.044 -3.871 1.00 0.00 6 TYR A N 12
ATOM 5951 C CA . TYR A 1 6 ? 11.870 -1.848 -4.121 1.00 0.00 6 TYR A CA 12
ATOM 5952 C C . TYR A 1 6 ? 12.622 -1.463 -2.844 1.00 0.00 6 TYR A C 12
ATOM 5953 O O . TYR A 1 6 ? 13.775 -1.084 -2.883 1.00 0.00 6 TYR A O 12
ATOM 5971 N N . LEU A 1 7 ? 11.968 -1.540 -1.718 1.00 0.00 7 LEU A N 12
ATOM 5972 C CA . LEU A 1 7 ? 12.622 -1.166 -0.426 1.00 0.00 7 LEU A CA 12
ATOM 5973 C C . LEU A 1 7 ? 13.913 -1.976 -0.209 1.00 0.00 7 LEU A C 12
ATOM 5974 O O . LEU A 1 7 ? 14.969 -1.420 0.029 1.00 0.00 7 LEU A O 12
ATOM 5990 N N . SER A 1 8 ? 13.827 -3.281 -0.261 1.00 0.00 8 SER A N 12
ATOM 5991 C CA . SER A 1 8 ? 15.035 -4.136 -0.029 1.00 0.00 8 SER A CA 12
ATOM 5992 C C . SER A 1 8 ? 16.151 -3.815 -1.032 1.00 0.00 8 SER A C 12
ATOM 5993 O O . SER A 1 8 ? 17.300 -4.147 -0.806 1.00 0.00 8 SER A O 12
ATOM 6001 N N . ASP A 1 9 ? 15.830 -3.198 -2.142 1.00 0.00 9 ASP A N 12
ATOM 6002 C CA . ASP A 1 9 ? 16.884 -2.889 -3.160 1.00 0.00 9 ASP A CA 12
ATOM 6003 C C . ASP A 1 9 ? 17.877 -1.859 -2.616 1.00 0.00 9 ASP A C 12
ATOM 6004 O O . ASP A 1 9 ? 19.067 -2.102 -2.571 1.00 0.00 9 ASP A O 12
ATOM 6013 N N . ILE A 1 10 ? 17.400 -0.706 -2.220 1.00 0.00 10 ILE A N 12
ATOM 6014 C CA . ILE A 1 10 ? 18.316 0.354 -1.698 1.00 0.00 10 ILE A CA 12
ATOM 6015 C C . ILE A 1 10 ? 19.074 -0.160 -0.468 1.00 0.00 10 ILE A C 12
ATOM 6016 O O . ILE A 1 10 ? 20.270 0.021 -0.340 1.00 0.00 10 ILE A O 12
ATOM 6032 N N . THR A 1 11 ? 18.375 -0.793 0.434 1.00 0.00 11 THR A N 12
ATOM 6033 C CA . THR A 1 11 ? 19.030 -1.323 1.670 1.00 0.00 11 THR A CA 12
ATOM 6034 C C . THR A 1 11 ? 20.143 -2.307 1.292 1.00 0.00 11 THR A C 12
ATOM 6035 O O . THR A 1 11 ? 21.159 -2.388 1.957 1.00 0.00 11 THR A O 12
ATOM 6046 N N . ASP A 1 12 ? 19.961 -3.048 0.229 1.00 0.00 12 ASP A N 12
ATOM 6047 C CA . ASP A 1 12 ? 21.009 -4.021 -0.197 1.00 0.00 12 ASP A CA 12
ATOM 6048 C C . ASP A 1 12 ? 22.218 -3.255 -0.729 1.00 0.00 12 ASP A C 12
ATOM 6049 O O . ASP A 1 12 ? 23.352 -3.653 -0.535 1.00 0.00 12 ASP A O 12
ATOM 6058 N N . VAL A 1 13 ? 21.978 -2.159 -1.397 1.00 0.00 13 VAL A N 12
ATOM 6059 C CA . VAL A 1 13 ? 23.103 -1.351 -1.951 1.00 0.00 13 VAL A CA 12
ATOM 6060 C C . VAL A 1 13 ? 23.890 -0.699 -0.806 1.00 0.00 13 VAL A C 12
ATOM 6061 O O . VAL A 1 13 ? 25.043 -0.353 -0.966 1.00 0.00 13 VAL A O 12
ATOM 6074 N N . ILE A 1 14 ? 23.277 -0.522 0.342 1.00 0.00 14 ILE A N 12
ATOM 6075 C CA . ILE A 1 14 ? 23.993 0.118 1.489 1.00 0.00 14 ILE A CA 12
ATOM 6076 C C . ILE A 1 14 ? 24.820 -0.930 2.249 1.00 0.00 14 ILE A C 12
ATOM 6077 O O . ILE A 1 14 ? 25.839 -0.614 2.835 1.00 0.00 14 ILE A O 12
ATOM 6093 N N . PHE A 1 15 ? 24.390 -2.166 2.250 1.00 0.00 15 PHE A N 12
ATOM 6094 C CA . PHE A 1 15 ? 25.151 -3.227 2.981 1.00 0.00 15 PHE A CA 12
ATOM 6095 C C . PHE A 1 15 ? 26.418 -3.583 2.201 1.00 0.00 15 PHE A C 12
ATOM 6096 O O . PHE A 1 15 ? 27.476 -3.774 2.772 1.00 0.00 15 PHE A O 12
ATOM 6113 N N . ILE A 1 16 ? 26.310 -3.686 0.904 1.00 0.00 16 ILE A N 12
ATOM 6114 C CA . ILE A 1 16 ? 27.495 -4.046 0.070 1.00 0.00 16 ILE A CA 12
ATOM 6115 C C . ILE A 1 16 ? 28.447 -2.851 -0.042 1.00 0.00 16 ILE A C 12
ATOM 6116 O O . ILE A 1 16 ? 29.642 -3.020 -0.201 1.00 0.00 16 ILE A O 12
ATOM 6132 N N . TYR A 1 17 ? 27.932 -1.650 0.031 1.00 0.00 17 TYR A N 12
ATOM 6133 C CA . TYR A 1 17 ? 28.815 -0.449 -0.078 1.00 0.00 17 TYR A CA 12
ATOM 6134 C C . TYR A 1 17 ? 29.792 -0.421 1.102 1.00 0.00 17 TYR A C 12
ATOM 6135 O O . TYR A 1 17 ? 30.994 -0.390 0.922 1.00 0.00 17 TYR A O 12
ATOM 6153 N N . PHE A 1 18 ? 29.279 -0.430 2.305 1.00 0.00 18 PHE A N 12
ATOM 6154 C CA . PHE A 1 18 ? 30.163 -0.401 3.509 1.00 0.00 18 PHE A CA 12
ATOM 6155 C C . PHE A 1 18 ? 31.089 -1.620 3.509 1.00 0.00 18 PHE A C 12
ATOM 6156 O O . PHE A 1 18 ? 32.195 -1.572 4.014 1.00 0.00 18 PHE A O 12
ATOM 6173 N N . ALA A 1 19 ? 30.640 -2.709 2.948 1.00 0.00 19 ALA A N 12
ATOM 6174 C CA . ALA A 1 19 ? 31.477 -3.945 2.904 1.00 0.00 19 ALA A CA 12
ATOM 6175 C C . ALA A 1 19 ? 32.776 -3.674 2.136 1.00 0.00 19 ALA A C 12
ATOM 6176 O O . ALA A 1 19 ? 33.864 -3.861 2.648 1.00 0.00 19 ALA A O 12
ATOM 6183 N N . ALA A 1 20 ? 32.663 -3.250 0.905 1.00 0.00 20 ALA A N 12
ATOM 6184 C CA . ALA A 1 20 ? 33.875 -2.975 0.073 1.00 0.00 20 ALA A CA 12
ATOM 6185 C C . ALA A 1 20 ? 34.781 -1.943 0.748 1.00 0.00 20 ALA A C 12
ATOM 6186 O O . ALA A 1 20 ? 35.962 -2.162 0.919 1.00 0.00 20 ALA A O 12
ATOM 6193 N N . LEU A 1 21 ? 34.234 -0.814 1.099 1.00 0.00 21 LEU A N 12
ATOM 6194 C CA . LEU A 1 21 ? 35.045 0.271 1.743 1.00 0.00 21 LEU A CA 12
ATOM 6195 C C . LEU A 1 21 ? 35.261 0.005 3.242 1.00 0.00 21 LEU A C 12
ATOM 6196 O O . LEU A 1 21 ? 35.859 0.801 3.931 1.00 0.00 21 LEU A O 12
ATOM 6212 N N . SER A 1 22 ? 34.769 -1.088 3.754 1.00 0.00 22 SER A N 12
ATOM 6213 C CA . SER A 1 22 ? 34.932 -1.392 5.216 1.00 0.00 22 SER A CA 12
ATOM 6214 C C . SER A 1 22 ? 36.396 -1.226 5.693 1.00 0.00 22 SER A C 12
ATOM 6215 O O . SER A 1 22 ? 36.620 -0.636 6.731 1.00 0.00 22 SER A O 12
ATOM 6223 N N . PRO A 1 23 ? 37.355 -1.749 4.952 1.00 0.00 23 PRO A N 12
ATOM 6224 C CA . PRO A 1 23 ? 38.825 -1.686 5.284 1.00 0.00 23 PRO A CA 12
ATOM 6225 C C . PRO A 1 23 ? 39.400 -0.315 4.937 1.00 0.00 23 PRO A C 12
ATOM 6226 O O . PRO A 1 23 ? 39.964 0.369 5.769 1.00 0.00 23 PRO A O 12
ATOM 6237 N N . ALA A 1 24 ? 39.277 0.070 3.699 1.00 0.00 24 ALA A N 12
ATOM 6238 C CA . ALA A 1 24 ? 39.826 1.390 3.235 1.00 0.00 24 ALA A CA 12
ATOM 6239 C C . ALA A 1 24 ? 39.418 2.529 4.183 1.00 0.00 24 ALA A C 12
ATOM 6240 O O . ALA A 1 24 ? 40.118 3.516 4.313 1.00 0.00 24 ALA A O 12
ATOM 6247 N N . ILE A 1 25 ? 38.298 2.397 4.843 1.00 0.00 25 ILE A N 12
ATOM 6248 C CA . ILE A 1 25 ? 37.841 3.464 5.783 1.00 0.00 25 ILE A CA 12
ATOM 6249 C C . ILE A 1 25 ? 38.521 3.261 7.143 1.00 0.00 25 ILE A C 12
ATOM 6250 O O . ILE A 1 25 ? 38.906 4.210 7.799 1.00 0.00 25 ILE A O 12
ATOM 6266 N N . THR A 1 26 ? 38.665 2.032 7.567 1.00 0.00 26 THR A N 12
ATOM 6267 C CA . THR A 1 26 ? 39.312 1.759 8.886 1.00 0.00 26 THR A CA 12
ATOM 6268 C C . THR A 1 26 ? 40.746 2.292 8.888 1.00 0.00 26 THR A C 12
ATOM 6269 O O . THR A 1 26 ? 41.277 2.656 9.921 1.00 0.00 26 THR A O 12
ATOM 6280 N N . PHE A 1 27 ? 41.377 2.342 7.742 1.00 0.00 27 PHE A N 12
ATOM 6281 C CA . PHE A 1 27 ? 42.780 2.852 7.677 1.00 0.00 27 PHE A CA 12
ATOM 6282 C C . PHE A 1 27 ? 42.809 4.314 8.137 1.00 0.00 27 PHE A C 12
ATOM 6283 O O . PHE A 1 27 ? 41.778 4.931 8.328 1.00 0.00 27 PHE A O 12
ATOM 6300 N N . GLY A 1 28 ? 43.981 4.866 8.318 1.00 0.00 28 GLY A N 12
ATOM 6301 C CA . GLY A 1 28 ? 44.084 6.285 8.769 1.00 0.00 28 GLY A CA 12
ATOM 6302 C C . GLY A 1 28 ? 43.762 7.220 7.602 1.00 0.00 28 GLY A C 12
ATOM 6303 O O . GLY A 1 28 ? 42.638 7.284 7.139 1.00 0.00 28 GLY A O 12
ATOM 6307 N N . GLY A 1 29 ? 44.742 7.946 7.126 1.00 0.00 29 GLY A N 12
ATOM 6308 C CA . GLY A 1 29 ? 44.503 8.880 5.989 1.00 0.00 29 GLY A CA 12
ATOM 6309 C C . GLY A 1 29 ? 45.748 8.943 5.102 1.00 0.00 29 GLY A C 12
ATOM 6310 O O . GLY A 1 29 ? 46.082 9.980 4.562 1.00 0.00 29 GLY A O 12
ATOM 6314 N N . LEU A 1 30 ? 46.434 7.839 4.949 1.00 0.00 30 LEU A N 12
ATOM 6315 C CA . LEU A 1 30 ? 47.659 7.823 4.096 1.00 0.00 30 LEU A CA 12
ATOM 6316 C C . LEU A 1 30 ? 47.252 7.648 2.630 1.00 0.00 30 LEU A C 12
ATOM 6317 O O . LEU A 1 30 ? 47.640 8.420 1.774 1.00 0.00 30 LEU A O 12
ATOM 6333 N N . LEU A 1 31 ? 46.474 6.636 2.341 1.00 0.00 31 LEU A N 12
ATOM 6334 C CA . LEU A 1 31 ? 46.035 6.399 0.934 1.00 0.00 31 LEU A CA 12
ATOM 6335 C C . LEU A 1 31 ? 45.014 7.464 0.529 1.00 0.00 31 LEU A C 12
ATOM 6336 O O . LEU A 1 31 ? 44.971 7.894 -0.608 1.00 0.00 31 LEU A O 12
ATOM 6352 N N . GLY A 1 32 ? 44.191 7.888 1.455 1.00 0.00 32 GLY A N 12
ATOM 6353 C CA . GLY A 1 32 ? 43.165 8.924 1.136 1.00 0.00 32 GLY A CA 12
ATOM 6354 C C . GLY A 1 32 ? 41.950 8.257 0.491 1.00 0.00 32 GLY A C 12
ATOM 6355 O O . GLY A 1 32 ? 41.986 7.092 0.140 1.00 0.00 32 GLY A O 12
ATOM 6359 N N . GLU A 1 33 ? 40.872 8.986 0.335 1.00 0.00 33 GLU A N 12
ATOM 6360 C CA . GLU A 1 33 ? 39.645 8.398 -0.286 1.00 0.00 33 GLU A CA 12
ATOM 6361 C C . GLU A 1 33 ? 39.966 7.903 -1.698 1.00 0.00 33 GLU A C 12
ATOM 6362 O O . GLU A 1 33 ? 39.567 6.824 -2.094 1.00 0.00 33 GLU A O 12
ATOM 6374 N N . LYS A 1 34 ? 40.686 8.686 -2.453 1.00 0.00 34 LYS A N 12
ATOM 6375 C CA . LYS A 1 34 ? 41.046 8.275 -3.839 1.00 0.00 34 LYS A CA 12
ATOM 6376 C C . LYS A 1 34 ? 42.444 7.652 -3.839 1.00 0.00 34 LYS A C 12
ATOM 6377 O O . LYS A 1 34 ? 43.372 8.326 -3.423 1.00 0.00 34 LYS A O 12
ATOM 6403 N N . ARG A 1 2 ? 7.219 2.379 8.942 1.00 0.00 2 ARG A N 13
ATOM 6404 C CA . ARG A 1 2 ? 7.503 2.162 10.388 1.00 0.00 2 ARG A CA 13
ATOM 6405 C C . ARG A 1 2 ? 8.560 1.058 10.533 1.00 0.00 2 ARG A C 13
ATOM 6406 O O . ARG A 1 2 ? 9.737 1.335 10.669 1.00 0.00 2 ARG A O 13
ATOM 6427 N N . TYR A 1 3 ? 8.149 -0.188 10.513 1.00 0.00 3 TYR A N 13
ATOM 6428 C CA . TYR A 1 3 ? 9.130 -1.304 10.658 1.00 0.00 3 TYR A CA 13
ATOM 6429 C C . TYR A 1 3 ? 9.470 -1.953 9.299 1.00 0.00 3 TYR A C 13
ATOM 6430 O O . TYR A 1 3 ? 10.630 -2.187 9.029 1.00 0.00 3 TYR A O 13
ATOM 6448 N N . PRO A 1 4 ? 8.477 -2.255 8.484 1.00 0.00 4 PRO A N 13
ATOM 6449 C CA . PRO A 1 4 ? 8.630 -2.913 7.144 1.00 0.00 4 PRO A CA 13
ATOM 6450 C C . PRO A 1 4 ? 8.797 -1.885 6.022 1.00 0.00 4 PRO A C 13
ATOM 6451 O O . PRO A 1 4 ? 9.852 -1.758 5.432 1.00 0.00 4 PRO A O 13
ATOM 6462 N N . TYR A 1 5 ? 7.752 -1.173 5.711 1.00 0.00 5 TYR A N 13
ATOM 6463 C CA . TYR A 1 5 ? 7.802 -0.160 4.609 1.00 0.00 5 TYR A CA 13
ATOM 6464 C C . TYR A 1 5 ? 9.014 0.775 4.756 1.00 0.00 5 TYR A C 13
ATOM 6465 O O . TYR A 1 5 ? 9.478 1.343 3.784 1.00 0.00 5 TYR A O 13
ATOM 6483 N N . TYR A 1 6 ? 9.522 0.946 5.951 1.00 0.00 6 TYR A N 13
ATOM 6484 C CA . TYR A 1 6 ? 10.693 1.854 6.141 1.00 0.00 6 TYR A CA 13
ATOM 6485 C C . TYR A 1 6 ? 12.004 1.075 5.991 1.00 0.00 6 TYR A C 13
ATOM 6486 O O . TYR A 1 6 ? 12.995 1.608 5.527 1.00 0.00 6 TYR A O 13
ATOM 6504 N N . LEU A 1 7 ? 12.023 -0.175 6.383 1.00 0.00 7 LEU A N 13
ATOM 6505 C CA . LEU A 1 7 ? 13.278 -0.984 6.267 1.00 0.00 7 LEU A CA 13
ATOM 6506 C C . LEU A 1 7 ? 13.732 -1.054 4.805 1.00 0.00 7 LEU A C 13
ATOM 6507 O O . LEU A 1 7 ? 14.895 -1.268 4.521 1.00 0.00 7 LEU A O 13
ATOM 6523 N N . SER A 1 8 ? 12.824 -0.881 3.878 1.00 0.00 8 SER A N 13
ATOM 6524 C CA . SER A 1 8 ? 13.198 -0.941 2.435 1.00 0.00 8 SER A CA 13
ATOM 6525 C C . SER A 1 8 ? 14.143 0.215 2.099 1.00 0.00 8 SER A C 13
ATOM 6526 O O . SER A 1 8 ? 15.108 0.051 1.376 1.00 0.00 8 SER A O 13
ATOM 6534 N N . ASP A 1 9 ? 13.867 1.381 2.621 1.00 0.00 9 ASP A N 13
ATOM 6535 C CA . ASP A 1 9 ? 14.734 2.566 2.343 1.00 0.00 9 ASP A CA 13
ATOM 6536 C C . ASP A 1 9 ? 16.164 2.288 2.816 1.00 0.00 9 ASP A C 13
ATOM 6537 O O . ASP A 1 9 ? 17.125 2.650 2.163 1.00 0.00 9 ASP A O 13
ATOM 6546 N N . ILE A 1 10 ? 16.305 1.652 3.949 1.00 0.00 10 ILE A N 13
ATOM 6547 C CA . ILE A 1 10 ? 17.666 1.354 4.479 1.00 0.00 10 ILE A CA 13
ATOM 6548 C C . ILE A 1 10 ? 18.363 0.328 3.579 1.00 0.00 10 ILE A C 13
ATOM 6549 O O . ILE A 1 10 ? 19.565 0.363 3.412 1.00 0.00 10 ILE A O 13
ATOM 6565 N N . THR A 1 11 ? 17.622 -0.586 3.001 1.00 0.00 11 THR A N 13
ATOM 6566 C CA . THR A 1 11 ? 18.245 -1.621 2.114 1.00 0.00 11 THR A CA 13
ATOM 6567 C C . THR A 1 11 ? 19.019 -0.946 0.977 1.00 0.00 11 THR A C 13
ATOM 6568 O O . THR A 1 11 ? 20.171 -1.255 0.736 1.00 0.00 11 THR A O 13
ATOM 6579 N N . ASP A 1 12 ? 18.399 -0.027 0.280 1.00 0.00 12 ASP A N 13
ATOM 6580 C CA . ASP A 1 12 ? 19.103 0.669 -0.840 1.00 0.00 12 ASP A CA 13
ATOM 6581 C C . ASP A 1 12 ? 20.317 1.424 -0.287 1.00 0.00 12 ASP A C 13
ATOM 6582 O O . ASP A 1 12 ? 21.333 1.553 -0.945 1.00 0.00 12 ASP A O 13
ATOM 6591 N N . VAL A 1 13 ? 20.213 1.917 0.919 1.00 0.00 13 VAL A N 13
ATOM 6592 C CA . VAL A 1 13 ? 21.350 2.664 1.535 1.00 0.00 13 VAL A CA 13
ATOM 6593 C C . VAL A 1 13 ? 22.556 1.730 1.684 1.00 0.00 13 VAL A C 13
ATOM 6594 O O . VAL A 1 13 ? 23.688 2.137 1.508 1.00 0.00 13 VAL A O 13
ATOM 6607 N N . ILE A 1 14 ? 22.317 0.484 2.009 1.00 0.00 14 ILE A N 13
ATOM 6608 C CA . ILE A 1 14 ? 23.442 -0.484 2.173 1.00 0.00 14 ILE A CA 13
ATOM 6609 C C . ILE A 1 14 ? 23.981 -0.886 0.782 1.00 0.00 14 ILE A C 13
ATOM 6610 O O . ILE A 1 14 ? 25.090 -1.371 0.665 1.00 0.00 14 ILE A O 13
ATOM 6626 N N . PHE A 1 15 ? 23.212 -0.692 -0.264 1.00 0.00 15 PHE A N 13
ATOM 6627 C CA . PHE A 1 15 ? 23.691 -1.067 -1.629 1.00 0.00 15 PHE A CA 13
ATOM 6628 C C . PHE A 1 15 ? 24.831 -0.131 -2.052 1.00 0.00 15 PHE A C 13
ATOM 6629 O O . PHE A 1 15 ? 25.879 -0.573 -2.488 1.00 0.00 15 PHE A O 13
ATOM 6646 N N . ILE A 1 16 ? 24.633 1.158 -1.926 1.00 0.00 16 ILE A N 13
ATOM 6647 C CA . ILE A 1 16 ? 25.699 2.132 -2.319 1.00 0.00 16 ILE A CA 13
ATOM 6648 C C . ILE A 1 16 ? 26.807 2.147 -1.260 1.00 0.00 16 ILE A C 13
ATOM 6649 O O . ILE A 1 16 ? 27.966 2.348 -1.570 1.00 0.00 16 ILE A O 13
ATOM 6665 N N . TYR A 1 17 ? 26.460 1.938 -0.014 1.00 0.00 17 TYR A N 13
ATOM 6666 C CA . TYR A 1 17 ? 27.493 1.940 1.070 1.00 0.00 17 TYR A CA 13
ATOM 6667 C C . TYR A 1 17 ? 28.510 0.821 0.810 1.00 0.00 17 TYR A C 13
ATOM 6668 O O . TYR A 1 17 ? 29.701 1.003 0.979 1.00 0.00 17 TYR A O 13
ATOM 6686 N N . PHE A 1 18 ? 28.044 -0.332 0.403 1.00 0.00 18 PHE A N 13
ATOM 6687 C CA . PHE A 1 18 ? 28.971 -1.473 0.129 1.00 0.00 18 PHE A CA 13
ATOM 6688 C C . PHE A 1 18 ? 29.754 -1.201 -1.157 1.00 0.00 18 PHE A C 13
ATOM 6689 O O . PHE A 1 18 ? 30.859 -1.671 -1.329 1.00 0.00 18 PHE A O 13
ATOM 6706 N N . ALA A 1 19 ? 29.179 -0.450 -2.060 1.00 0.00 19 ALA A N 13
ATOM 6707 C CA . ALA A 1 19 ? 29.867 -0.132 -3.351 1.00 0.00 19 ALA A CA 13
ATOM 6708 C C . ALA A 1 19 ? 31.212 0.544 -3.079 1.00 0.00 19 ALA A C 13
ATOM 6709 O O . ALA A 1 19 ? 32.219 0.231 -3.681 1.00 0.00 19 ALA A O 13
ATOM 6716 N N . ALA A 1 20 ? 31.213 1.486 -2.182 1.00 0.00 20 ALA A N 13
ATOM 6717 C CA . ALA A 1 20 ? 32.464 2.236 -1.833 1.00 0.00 20 ALA A CA 13
ATOM 6718 C C . ALA A 1 20 ? 33.621 1.277 -1.539 1.00 0.00 20 ALA A C 13
ATOM 6719 O O . ALA A 1 20 ? 34.723 1.442 -2.027 1.00 0.00 20 ALA A O 13
ATOM 6726 N N . LEU A 1 21 ? 33.372 0.301 -0.718 1.00 0.00 21 LEU A N 13
ATOM 6727 C CA . LEU A 1 21 ? 34.440 -0.677 -0.340 1.00 0.00 21 LEU A CA 13
ATOM 6728 C C . LEU A 1 21 ? 34.553 -1.808 -1.384 1.00 0.00 21 LEU A C 13
ATOM 6729 O O . LEU A 1 21 ? 35.508 -2.561 -1.382 1.00 0.00 21 LEU A O 13
ATOM 6745 N N . SER A 1 22 ? 33.589 -1.940 -2.262 1.00 0.00 22 SER A N 13
ATOM 6746 C CA . SER A 1 22 ? 33.627 -3.025 -3.296 1.00 0.00 22 SER A CA 13
ATOM 6747 C C . SER A 1 22 ? 34.968 -3.049 -4.060 1.00 0.00 22 SER A C 13
ATOM 6748 O O . SER A 1 22 ? 35.552 -4.105 -4.205 1.00 0.00 22 SER A O 13
ATOM 6756 N N . PRO A 1 23 ? 35.430 -1.909 -4.534 1.00 0.00 23 PRO A N 13
ATOM 6757 C CA . PRO A 1 23 ? 36.718 -1.770 -5.304 1.00 0.00 23 PRO A CA 13
ATOM 6758 C C . PRO A 1 23 ? 37.898 -1.976 -4.370 1.00 0.00 23 PRO A C 13
ATOM 6759 O O . PRO A 1 23 ? 38.750 -2.806 -4.598 1.00 0.00 23 PRO A O 13
ATOM 6770 N N . ALA A 1 24 ? 37.940 -1.212 -3.317 1.00 0.00 24 ALA A N 13
ATOM 6771 C CA . ALA A 1 24 ? 39.056 -1.317 -2.314 1.00 0.00 24 ALA A CA 13
ATOM 6772 C C . ALA A 1 24 ? 39.349 -2.785 -1.960 1.00 0.00 24 ALA A C 13
ATOM 6773 O O . ALA A 1 24 ? 40.462 -3.135 -1.613 1.00 0.00 24 ALA A O 13
ATOM 6780 N N . ILE A 1 25 ? 38.361 -3.640 -2.051 1.00 0.00 25 ILE A N 13
ATOM 6781 C CA . ILE A 1 25 ? 38.578 -5.082 -1.727 1.00 0.00 25 ILE A CA 13
ATOM 6782 C C . ILE A 1 25 ? 39.254 -5.784 -2.917 1.00 0.00 25 ILE A C 13
ATOM 6783 O O . ILE A 1 25 ? 40.172 -6.564 -2.743 1.00 0.00 25 ILE A O 13
ATOM 6799 N N . THR A 1 26 ? 38.800 -5.522 -4.120 1.00 0.00 26 THR A N 13
ATOM 6800 C CA . THR A 1 26 ? 39.408 -6.182 -5.319 1.00 0.00 26 THR A CA 13
ATOM 6801 C C . THR A 1 26 ? 40.818 -5.635 -5.559 1.00 0.00 26 THR A C 13
ATOM 6802 O O . THR A 1 26 ? 41.797 -6.349 -5.455 1.00 0.00 26 THR A O 13
ATOM 6813 N N . PHE A 1 27 ? 40.922 -4.371 -5.887 1.00 0.00 27 PHE A N 13
ATOM 6814 C CA . PHE A 1 27 ? 42.257 -3.742 -6.148 1.00 0.00 27 PHE A CA 13
ATOM 6815 C C . PHE A 1 27 ? 43.237 -4.069 -5.011 1.00 0.00 27 PHE A C 13
ATOM 6816 O O . PHE A 1 27 ? 42.863 -4.129 -3.855 1.00 0.00 27 PHE A O 13
ATOM 6833 N N . GLY A 1 28 ? 44.487 -4.277 -5.339 1.00 0.00 28 GLY A N 13
ATOM 6834 C CA . GLY A 1 28 ? 45.497 -4.598 -4.291 1.00 0.00 28 GLY A CA 13
ATOM 6835 C C . GLY A 1 28 ? 45.942 -3.307 -3.603 1.00 0.00 28 GLY A C 13
ATOM 6836 O O . GLY A 1 28 ? 45.129 -2.476 -3.243 1.00 0.00 28 GLY A O 13
ATOM 6840 N N . GLY A 1 29 ? 47.225 -3.135 -3.421 1.00 0.00 29 GLY A N 13
ATOM 6841 C CA . GLY A 1 29 ? 47.735 -1.901 -2.758 1.00 0.00 29 GLY A CA 13
ATOM 6842 C C . GLY A 1 29 ? 47.914 -0.773 -3.785 1.00 0.00 29 GLY A C 13
ATOM 6843 O O . GLY A 1 29 ? 48.166 0.360 -3.421 1.00 0.00 29 GLY A O 13
ATOM 6847 N N . LEU A 1 30 ? 47.793 -1.066 -5.062 1.00 0.00 30 LEU A N 13
ATOM 6848 C CA . LEU A 1 30 ? 47.965 -0.002 -6.096 1.00 0.00 30 LEU A CA 13
ATOM 6849 C C . LEU A 1 30 ? 46.716 0.886 -6.129 1.00 0.00 30 LEU A C 13
ATOM 6850 O O . LEU A 1 30 ? 45.806 0.663 -6.907 1.00 0.00 30 LEU A O 13
ATOM 6866 N N . LEU A 1 31 ? 46.671 1.892 -5.293 1.00 0.00 31 LEU A N 13
ATOM 6867 C CA . LEU A 1 31 ? 45.491 2.804 -5.270 1.00 0.00 31 LEU A CA 13
ATOM 6868 C C . LEU A 1 31 ? 45.630 3.834 -6.391 1.00 0.00 31 LEU A C 13
ATOM 6869 O O . LEU A 1 31 ? 44.650 4.293 -6.949 1.00 0.00 31 LEU A O 13
ATOM 6885 N N . GLY A 1 32 ? 46.842 4.199 -6.723 1.00 0.00 32 GLY A N 13
ATOM 6886 C CA . GLY A 1 32 ? 47.060 5.200 -7.807 1.00 0.00 32 GLY A CA 13
ATOM 6887 C C . GLY A 1 32 ? 47.496 6.531 -7.193 1.00 0.00 32 GLY A C 13
ATOM 6888 O O . GLY A 1 32 ? 47.945 6.584 -6.063 1.00 0.00 32 GLY A O 13
ATOM 6892 N N . GLU A 1 33 ? 47.365 7.605 -7.930 1.00 0.00 33 GLU A N 13
ATOM 6893 C CA . GLU A 1 33 ? 47.768 8.938 -7.398 1.00 0.00 33 GLU A CA 13
ATOM 6894 C C . GLU A 1 33 ? 46.660 9.481 -6.492 1.00 0.00 33 GLU A C 13
ATOM 6895 O O . GLU A 1 33 ? 46.900 9.853 -5.358 1.00 0.00 33 GLU A O 13
ATOM 6907 N N . LYS A 1 34 ? 45.449 9.527 -6.986 1.00 0.00 34 LYS A N 13
ATOM 6908 C CA . LYS A 1 34 ? 44.318 10.043 -6.166 1.00 0.00 34 LYS A CA 13
ATOM 6909 C C . LYS A 1 34 ? 43.170 9.032 -6.182 1.00 0.00 34 LYS A C 13
ATOM 6910 O O . LYS A 1 34 ? 43.351 7.968 -6.752 1.00 0.00 34 LYS A O 13
ATOM 6936 N N . ARG A 1 2 ? 41.974 -12.340 -0.447 1.00 0.00 2 ARG A N 14
ATOM 6937 C CA . ARG A 1 2 ? 42.511 -11.964 0.892 1.00 0.00 2 ARG A CA 14
ATOM 6938 C C . ARG A 1 2 ? 41.360 -11.639 1.861 1.00 0.00 2 ARG A C 14
ATOM 6939 O O . ARG A 1 2 ? 41.573 -11.479 3.048 1.00 0.00 2 ARG A O 14
ATOM 6960 N N . TYR A 1 3 ? 40.146 -11.539 1.368 1.00 0.00 3 TYR A N 14
ATOM 6961 C CA . TYR A 1 3 ? 38.986 -11.225 2.254 1.00 0.00 3 TYR A CA 14
ATOM 6962 C C . TYR A 1 3 ? 37.853 -12.239 1.994 1.00 0.00 3 TYR A C 14
ATOM 6963 O O . TYR A 1 3 ? 36.832 -11.896 1.430 1.00 0.00 3 TYR A O 14
ATOM 6981 N N . PRO A 1 4 ? 38.058 -13.468 2.414 1.00 0.00 4 PRO A N 14
ATOM 6982 C CA . PRO A 1 4 ? 37.089 -14.603 2.263 1.00 0.00 4 PRO A CA 14
ATOM 6983 C C . PRO A 1 4 ? 36.042 -14.572 3.384 1.00 0.00 4 PRO A C 14
ATOM 6984 O O . PRO A 1 4 ? 34.906 -14.192 3.173 1.00 0.00 4 PRO A O 14
ATOM 6995 N N . TYR A 1 5 ? 36.418 -14.980 4.565 1.00 0.00 5 TYR A N 14
ATOM 6996 C CA . TYR A 1 5 ? 35.457 -14.992 5.709 1.00 0.00 5 TYR A CA 14
ATOM 6997 C C . TYR A 1 5 ? 35.267 -13.572 6.250 1.00 0.00 5 TYR A C 14
ATOM 6998 O O . TYR A 1 5 ? 34.215 -13.230 6.756 1.00 0.00 5 TYR A O 14
ATOM 7016 N N . TYR A 1 6 ? 36.277 -12.747 6.150 1.00 0.00 6 TYR A N 14
ATOM 7017 C CA . TYR A 1 6 ? 36.168 -11.349 6.657 1.00 0.00 6 TYR A CA 14
ATOM 7018 C C . TYR A 1 6 ? 35.189 -10.541 5.791 1.00 0.00 6 TYR A C 14
ATOM 7019 O O . TYR A 1 6 ? 34.770 -9.462 6.166 1.00 0.00 6 TYR A O 14
ATOM 7037 N N . LEU A 1 7 ? 34.820 -11.051 4.638 1.00 0.00 7 LEU A N 14
ATOM 7038 C CA . LEU A 1 7 ? 33.869 -10.314 3.752 1.00 0.00 7 LEU A CA 14
ATOM 7039 C C . LEU A 1 7 ? 32.498 -10.165 4.430 1.00 0.00 7 LEU A C 14
ATOM 7040 O O . LEU A 1 7 ? 31.669 -9.400 3.981 1.00 0.00 7 LEU A O 14
ATOM 7056 N N . SER A 1 8 ? 32.242 -10.893 5.493 1.00 0.00 8 SER A N 14
ATOM 7057 C CA . SER A 1 8 ? 30.917 -10.791 6.180 1.00 0.00 8 SER A CA 14
ATOM 7058 C C . SER A 1 8 ? 30.668 -9.350 6.638 1.00 0.00 8 SER A C 14
ATOM 7059 O O . SER A 1 8 ? 29.592 -8.809 6.454 1.00 0.00 8 SER A O 14
ATOM 7067 N N . ASP A 1 9 ? 31.653 -8.728 7.229 1.00 0.00 9 ASP A N 14
ATOM 7068 C CA . ASP A 1 9 ? 31.481 -7.320 7.699 1.00 0.00 9 ASP A CA 14
ATOM 7069 C C . ASP A 1 9 ? 31.230 -6.413 6.490 1.00 0.00 9 ASP A C 14
ATOM 7070 O O . ASP A 1 9 ? 30.348 -5.572 6.504 1.00 0.00 9 ASP A O 14
ATOM 7079 N N . ILE A 1 10 ? 31.992 -6.589 5.439 1.00 0.00 10 ILE A N 14
ATOM 7080 C CA . ILE A 1 10 ? 31.796 -5.753 4.219 1.00 0.00 10 ILE A CA 14
ATOM 7081 C C . ILE A 1 10 ? 30.395 -6.007 3.645 1.00 0.00 10 ILE A C 14
ATOM 7082 O O . ILE A 1 10 ? 29.852 -5.182 2.936 1.00 0.00 10 ILE A O 14
ATOM 7098 N N . THR A 1 11 ? 29.805 -7.138 3.952 1.00 0.00 11 THR A N 14
ATOM 7099 C CA . THR A 1 11 ? 28.440 -7.443 3.432 1.00 0.00 11 THR A CA 14
ATOM 7100 C C . THR A 1 11 ? 27.431 -6.505 4.092 1.00 0.00 11 THR A C 14
ATOM 7101 O O . THR A 1 11 ? 26.543 -5.986 3.446 1.00 0.00 11 THR A O 14
ATOM 7112 N N . ASP A 1 12 ? 27.566 -6.281 5.376 1.00 0.00 12 ASP A N 14
ATOM 7113 C CA . ASP A 1 12 ? 26.622 -5.369 6.086 1.00 0.00 12 ASP A CA 14
ATOM 7114 C C . ASP A 1 12 ? 26.760 -3.957 5.514 1.00 0.00 12 ASP A C 14
ATOM 7115 O O . ASP A 1 12 ? 25.817 -3.188 5.498 1.00 0.00 12 ASP A O 14
ATOM 7124 N N . VAL A 1 13 ? 27.934 -3.614 5.052 1.00 0.00 13 VAL A N 14
ATOM 7125 C CA . VAL A 1 13 ? 28.154 -2.253 4.484 1.00 0.00 13 VAL A CA 14
ATOM 7126 C C . VAL A 1 13 ? 27.538 -2.159 3.085 1.00 0.00 13 VAL A C 14
ATOM 7127 O O . VAL A 1 13 ? 27.216 -1.083 2.619 1.00 0.00 13 VAL A O 14
ATOM 7140 N N . ILE A 1 14 ? 27.381 -3.270 2.410 1.00 0.00 14 ILE A N 14
ATOM 7141 C CA . ILE A 1 14 ? 26.796 -3.244 1.038 1.00 0.00 14 ILE A CA 14
ATOM 7142 C C . ILE A 1 14 ? 25.264 -3.245 1.126 1.00 0.00 14 ILE A C 14
ATOM 7143 O O . ILE A 1 14 ? 24.586 -2.698 0.275 1.00 0.00 14 ILE A O 14
ATOM 7159 N N . PHE A 1 15 ? 24.718 -3.846 2.153 1.00 0.00 15 PHE A N 14
ATOM 7160 C CA . PHE A 1 15 ? 23.237 -3.881 2.311 1.00 0.00 15 PHE A CA 14
ATOM 7161 C C . PHE A 1 15 ? 22.748 -2.479 2.674 1.00 0.00 15 PHE A C 14
ATOM 7162 O O . PHE A 1 15 ? 21.710 -2.031 2.224 1.00 0.00 15 PHE A O 14
ATOM 7179 N N . ILE A 1 16 ? 23.502 -1.789 3.487 1.00 0.00 16 ILE A N 14
ATOM 7180 C CA . ILE A 1 16 ? 23.114 -0.412 3.900 1.00 0.00 16 ILE A CA 14
ATOM 7181 C C . ILE A 1 16 ? 23.404 0.557 2.750 1.00 0.00 16 ILE A C 14
ATOM 7182 O O . ILE A 1 16 ? 22.700 1.521 2.535 1.00 0.00 16 ILE A O 14
ATOM 7198 N N . TYR A 1 17 ? 24.452 0.293 2.022 1.00 0.00 17 TYR A N 14
ATOM 7199 C CA . TYR A 1 17 ? 24.838 1.174 0.872 1.00 0.00 17 TYR A CA 14
ATOM 7200 C C . TYR A 1 17 ? 23.643 1.366 -0.075 1.00 0.00 17 TYR A C 14
ATOM 7201 O O . TYR A 1 17 ? 23.355 2.466 -0.508 1.00 0.00 17 TYR A O 14
ATOM 7219 N N . PHE A 1 18 ? 22.956 0.300 -0.401 1.00 0.00 18 PHE A N 14
ATOM 7220 C CA . PHE A 1 18 ? 21.786 0.409 -1.323 1.00 0.00 18 PHE A CA 14
ATOM 7221 C C . PHE A 1 18 ? 20.573 0.960 -0.563 1.00 0.00 18 PHE A C 14
ATOM 7222 O O . PHE A 1 18 ? 19.718 1.613 -1.132 1.00 0.00 18 PHE A O 14
ATOM 7239 N N . ALA A 1 19 ? 20.491 0.694 0.716 1.00 0.00 19 ALA A N 14
ATOM 7240 C CA . ALA A 1 19 ? 19.335 1.186 1.529 1.00 0.00 19 ALA A CA 14
ATOM 7241 C C . ALA A 1 19 ? 19.222 2.710 1.432 1.00 0.00 19 ALA A C 14
ATOM 7242 O O . ALA A 1 19 ? 18.181 3.246 1.116 1.00 0.00 19 ALA A O 14
ATOM 7249 N N . ALA A 1 20 ? 20.288 3.398 1.727 1.00 0.00 20 ALA A N 14
ATOM 7250 C CA . ALA A 1 20 ? 20.283 4.893 1.686 1.00 0.00 20 ALA A CA 14
ATOM 7251 C C . ALA A 1 20 ? 20.105 5.396 0.256 1.00 0.00 20 ALA A C 14
ATOM 7252 O O . ALA A 1 20 ? 19.340 6.303 -0.008 1.00 0.00 20 ALA A O 14
ATOM 7259 N N . LEU A 1 21 ? 20.845 4.838 -0.653 1.00 0.00 21 LEU A N 14
ATOM 7260 C CA . LEU A 1 21 ? 20.773 5.287 -2.078 1.00 0.00 21 LEU A CA 14
ATOM 7261 C C . LEU A 1 21 ? 19.397 4.976 -2.695 1.00 0.00 21 LEU A C 14
ATOM 7262 O O . LEU A 1 21 ? 19.068 5.482 -3.750 1.00 0.00 21 LEU A O 14
ATOM 7278 N N . SER A 1 22 ? 18.597 4.149 -2.064 1.00 0.00 22 SER A N 14
ATOM 7279 C CA . SER A 1 22 ? 17.253 3.815 -2.641 1.00 0.00 22 SER A CA 14
ATOM 7280 C C . SER A 1 22 ? 16.340 5.061 -2.619 1.00 0.00 22 SER A C 14
ATOM 7281 O O . SER A 1 22 ? 15.910 5.514 -3.661 1.00 0.00 22 SER A O 14
ATOM 7289 N N . PRO A 1 23 ? 16.070 5.586 -1.442 1.00 0.00 23 PRO A N 14
ATOM 7290 C CA . PRO A 1 23 ? 15.205 6.805 -1.212 1.00 0.00 23 PRO A CA 14
ATOM 7291 C C . PRO A 1 23 ? 15.895 8.059 -1.737 1.00 0.00 23 PRO A C 14
ATOM 7292 O O . PRO A 1 23 ? 15.354 8.790 -2.537 1.00 0.00 23 PRO A O 14
ATOM 7303 N N . ALA A 1 24 ? 17.082 8.312 -1.266 1.00 0.00 24 ALA A N 14
ATOM 7304 C CA . ALA A 1 24 ? 17.853 9.530 -1.697 1.00 0.00 24 ALA A CA 14
ATOM 7305 C C . ALA A 1 24 ? 17.812 9.702 -3.225 1.00 0.00 24 ALA A C 14
ATOM 7306 O O . ALA A 1 24 ? 17.890 10.804 -3.736 1.00 0.00 24 ALA A O 14
ATOM 7313 N N . ILE A 1 25 ? 17.685 8.620 -3.950 1.00 0.00 25 ILE A N 14
ATOM 7314 C CA . ILE A 1 25 ? 17.634 8.709 -5.439 1.00 0.00 25 ILE A CA 14
ATOM 7315 C C . ILE A 1 25 ? 16.203 9.079 -5.875 1.00 0.00 25 ILE A C 14
ATOM 7316 O O . ILE A 1 25 ? 16.011 9.889 -6.763 1.00 0.00 25 ILE A O 14
ATOM 7332 N N . THR A 1 26 ? 15.207 8.492 -5.260 1.00 0.00 26 THR A N 14
ATOM 7333 C CA . THR A 1 26 ? 13.796 8.807 -5.639 1.00 0.00 26 THR A CA 14
ATOM 7334 C C . THR A 1 26 ? 13.429 10.212 -5.152 1.00 0.00 26 THR A C 14
ATOM 7335 O O . THR A 1 26 ? 13.251 11.123 -5.938 1.00 0.00 26 THR A O 14
ATOM 7346 N N . PHE A 1 27 ? 13.311 10.394 -3.858 1.00 0.00 27 PHE A N 14
ATOM 7347 C CA . PHE A 1 27 ? 12.949 11.737 -3.298 1.00 0.00 27 PHE A CA 14
ATOM 7348 C C . PHE A 1 27 ? 13.862 12.827 -3.876 1.00 0.00 27 PHE A C 14
ATOM 7349 O O . PHE A 1 27 ? 14.924 12.548 -4.399 1.00 0.00 27 PHE A O 14
ATOM 7366 N N . GLY A 1 28 ? 13.448 14.066 -3.784 1.00 0.00 28 GLY A N 14
ATOM 7367 C CA . GLY A 1 28 ? 14.275 15.184 -4.324 1.00 0.00 28 GLY A CA 14
ATOM 7368 C C . GLY A 1 28 ? 15.285 15.635 -3.267 1.00 0.00 28 GLY A C 14
ATOM 7369 O O . GLY A 1 28 ? 15.992 14.831 -2.689 1.00 0.00 28 GLY A O 14
ATOM 7373 N N . GLY A 1 29 ? 15.357 16.917 -3.013 1.00 0.00 29 GLY A N 14
ATOM 7374 C CA . GLY A 1 29 ? 16.321 17.432 -1.995 1.00 0.00 29 GLY A CA 14
ATOM 7375 C C . GLY A 1 29 ? 17.750 17.167 -2.469 1.00 0.00 29 GLY A C 14
ATOM 7376 O O . GLY A 1 29 ? 18.616 16.817 -1.690 1.00 0.00 29 GLY A O 14
ATOM 7380 N N . LEU A 1 30 ? 17.997 17.329 -3.743 1.00 0.00 30 LEU A N 14
ATOM 7381 C CA . LEU A 1 30 ? 19.366 17.086 -4.282 1.00 0.00 30 LEU A CA 14
ATOM 7382 C C . LEU A 1 30 ? 20.348 18.089 -3.674 1.00 0.00 30 LEU A C 14
ATOM 7383 O O . LEU A 1 30 ? 20.255 19.280 -3.905 1.00 0.00 30 LEU A O 14
ATOM 7399 N N . LEU A 1 31 ? 21.290 17.611 -2.900 1.00 0.00 31 LEU A N 14
ATOM 7400 C CA . LEU A 1 31 ? 22.289 18.525 -2.273 1.00 0.00 31 LEU A CA 14
ATOM 7401 C C . LEU A 1 31 ? 23.451 18.747 -3.247 1.00 0.00 31 LEU A C 14
ATOM 7402 O O . LEU A 1 31 ? 23.974 19.841 -3.364 1.00 0.00 31 LEU A O 14
ATOM 7418 N N . GLY A 1 32 ? 23.858 17.715 -3.943 1.00 0.00 32 GLY A N 14
ATOM 7419 C CA . GLY A 1 32 ? 24.987 17.855 -4.912 1.00 0.00 32 GLY A CA 14
ATOM 7420 C C . GLY A 1 32 ? 24.977 16.679 -5.890 1.00 0.00 32 GLY A C 14
ATOM 7421 O O . GLY A 1 32 ? 24.413 15.636 -5.614 1.00 0.00 32 GLY A O 14
ATOM 7425 N N . GLU A 1 33 ? 25.597 16.842 -7.031 1.00 0.00 33 GLU A N 14
ATOM 7426 C CA . GLU A 1 33 ? 25.631 15.741 -8.037 1.00 0.00 33 GLU A CA 14
ATOM 7427 C C . GLU A 1 33 ? 26.667 14.696 -7.616 1.00 0.00 33 GLU A C 14
ATOM 7428 O O . GLU A 1 33 ? 26.482 13.510 -7.819 1.00 0.00 33 GLU A O 14
ATOM 7440 N N . LYS A 1 34 ? 27.756 15.129 -7.031 1.00 0.00 34 LYS A N 14
ATOM 7441 C CA . LYS A 1 34 ? 28.810 14.171 -6.593 1.00 0.00 34 LYS A CA 14
ATOM 7442 C C . LYS A 1 34 ? 29.137 14.409 -5.117 1.00 0.00 34 LYS A C 14
ATOM 7443 O O . LYS A 1 34 ? 29.889 15.328 -4.837 1.00 0.00 34 LYS A O 14
ATOM 7469 N N . ARG A 1 2 ? 8.719 12.162 7.649 1.00 0.00 2 ARG A N 15
ATOM 7470 C CA . ARG A 1 2 ? 8.166 13.352 8.360 1.00 0.00 2 ARG A CA 15
ATOM 7471 C C . ARG A 1 2 ? 9.302 14.290 8.787 1.00 0.00 2 ARG A C 15
ATOM 7472 O O . ARG A 1 2 ? 9.194 15.497 8.670 1.00 0.00 2 ARG A O 15
ATOM 7493 N N . TYR A 1 3 ? 10.388 13.747 9.277 1.00 0.00 3 TYR A N 15
ATOM 7494 C CA . TYR A 1 3 ? 11.535 14.604 9.712 1.00 0.00 3 TYR A CA 15
ATOM 7495 C C . TYR A 1 3 ? 12.693 13.716 10.208 1.00 0.00 3 TYR A C 15
ATOM 7496 O O . TYR A 1 3 ? 13.812 13.879 9.763 1.00 0.00 3 TYR A O 15
ATOM 7514 N N . PRO A 1 4 ? 12.406 12.803 11.117 1.00 0.00 4 PRO A N 15
ATOM 7515 C CA . PRO A 1 4 ? 13.391 11.848 11.723 1.00 0.00 4 PRO A CA 15
ATOM 7516 C C . PRO A 1 4 ? 13.486 10.573 10.885 1.00 0.00 4 PRO A C 15
ATOM 7517 O O . PRO A 1 4 ? 14.469 10.331 10.213 1.00 0.00 4 PRO A O 15
ATOM 7528 N N . TYR A 1 5 ? 12.465 9.758 10.920 1.00 0.00 5 TYR A N 15
ATOM 7529 C CA . TYR A 1 5 ? 12.468 8.484 10.129 1.00 0.00 5 TYR A CA 15
ATOM 7530 C C . TYR A 1 5 ? 12.797 8.769 8.654 1.00 0.00 5 TYR A C 15
ATOM 7531 O O . TYR A 1 5 ? 13.271 7.905 7.940 1.00 0.00 5 TYR A O 15
ATOM 7549 N N . TYR A 1 6 ? 12.548 9.971 8.196 1.00 0.00 6 TYR A N 15
ATOM 7550 C CA . TYR A 1 6 ? 12.843 10.318 6.775 1.00 0.00 6 TYR A CA 15
ATOM 7551 C C . TYR A 1 6 ? 14.357 10.430 6.568 1.00 0.00 6 TYR A C 15
ATOM 7552 O O . TYR A 1 6 ? 14.901 9.926 5.604 1.00 0.00 6 TYR A O 15
ATOM 7570 N N . LEU A 1 7 ? 15.034 11.098 7.465 1.00 0.00 7 LEU A N 15
ATOM 7571 C CA . LEU A 1 7 ? 16.514 11.265 7.334 1.00 0.00 7 LEU A CA 15
ATOM 7572 C C . LEU A 1 7 ? 17.206 9.902 7.445 1.00 0.00 7 LEU A C 15
ATOM 7573 O O . LEU A 1 7 ? 18.119 9.599 6.701 1.00 0.00 7 LEU A O 15
ATOM 7589 N N . SER A 1 8 ? 16.780 9.085 8.373 1.00 0.00 8 SER A N 15
ATOM 7590 C CA . SER A 1 8 ? 17.409 7.740 8.547 1.00 0.00 8 SER A CA 15
ATOM 7591 C C . SER A 1 8 ? 17.126 6.861 7.321 1.00 0.00 8 SER A C 15
ATOM 7592 O O . SER A 1 8 ? 17.846 5.920 7.049 1.00 0.00 8 SER A O 15
ATOM 7600 N N . ASP A 1 9 ? 16.078 7.153 6.589 1.00 0.00 9 ASP A N 15
ATOM 7601 C CA . ASP A 1 9 ? 15.740 6.328 5.390 1.00 0.00 9 ASP A CA 15
ATOM 7602 C C . ASP A 1 9 ? 16.762 6.566 4.277 1.00 0.00 9 ASP A C 15
ATOM 7603 O O . ASP A 1 9 ? 17.424 5.652 3.826 1.00 0.00 9 ASP A O 15
ATOM 7612 N N . ILE A 1 10 ? 16.883 7.787 3.825 1.00 0.00 10 ILE A N 15
ATOM 7613 C CA . ILE A 1 10 ? 17.849 8.107 2.728 1.00 0.00 10 ILE A CA 15
ATOM 7614 C C . ILE A 1 10 ? 19.265 7.685 3.132 1.00 0.00 10 ILE A C 15
ATOM 7615 O O . ILE A 1 10 ? 20.000 7.109 2.353 1.00 0.00 10 ILE A O 15
ATOM 7631 N N . THR A 1 11 ? 19.640 7.977 4.345 1.00 0.00 11 THR A N 15
ATOM 7632 C CA . THR A 1 11 ? 21.005 7.604 4.825 1.00 0.00 11 THR A CA 15
ATOM 7633 C C . THR A 1 11 ? 21.165 6.080 4.785 1.00 0.00 11 THR A C 15
ATOM 7634 O O . THR A 1 11 ? 22.246 5.568 4.563 1.00 0.00 11 THR A O 15
ATOM 7645 N N . ASP A 1 12 ? 20.093 5.356 4.995 1.00 0.00 12 ASP A N 15
ATOM 7646 C CA . ASP A 1 12 ? 20.172 3.865 4.966 1.00 0.00 12 ASP A CA 15
ATOM 7647 C C . ASP A 1 12 ? 20.400 3.402 3.526 1.00 0.00 12 ASP A C 15
ATOM 7648 O O . ASP A 1 12 ? 21.104 2.440 3.275 1.00 0.00 12 ASP A O 15
ATOM 7657 N N . VAL A 1 13 ? 19.806 4.083 2.583 1.00 0.00 13 VAL A N 15
ATOM 7658 C CA . VAL A 1 13 ? 19.970 3.700 1.153 1.00 0.00 13 VAL A CA 15
ATOM 7659 C C . VAL A 1 13 ? 21.407 3.985 0.704 1.00 0.00 13 VAL A C 15
ATOM 7660 O O . VAL A 1 13 ? 21.955 3.285 -0.125 1.00 0.00 13 VAL A O 15
ATOM 7673 N N . ILE A 1 14 ? 22.016 5.004 1.251 1.00 0.00 14 ILE A N 15
ATOM 7674 C CA . ILE A 1 14 ? 23.418 5.343 0.868 1.00 0.00 14 ILE A CA 15
ATOM 7675 C C . ILE A 1 14 ? 24.388 4.372 1.552 1.00 0.00 14 ILE A C 15
ATOM 7676 O O . ILE A 1 14 ? 25.476 4.129 1.065 1.00 0.00 14 ILE A O 15
ATOM 7692 N N . PHE A 1 15 ? 24.000 3.816 2.673 1.00 0.00 15 PHE A N 15
ATOM 7693 C CA . PHE A 1 15 ? 24.890 2.861 3.389 1.00 0.00 15 PHE A CA 15
ATOM 7694 C C . PHE A 1 15 ? 25.041 1.585 2.554 1.00 0.00 15 PHE A C 15
ATOM 7695 O O . PHE A 1 15 ? 26.107 1.002 2.482 1.00 0.00 15 PHE A O 15
ATOM 7712 N N . ILE A 1 16 ? 23.978 1.152 1.921 1.00 0.00 16 ILE A N 15
ATOM 7713 C CA . ILE A 1 16 ? 24.041 -0.083 1.082 1.00 0.00 16 ILE A CA 15
ATOM 7714 C C . ILE A 1 16 ? 24.579 0.260 -0.316 1.00 0.00 16 ILE A C 15
ATOM 7715 O O . ILE A 1 16 ? 25.096 -0.592 -1.013 1.00 0.00 16 ILE A O 15
ATOM 7731 N N . TYR A 1 17 ? 24.454 1.498 -0.732 1.00 0.00 17 TYR A N 15
ATOM 7732 C CA . TYR A 1 17 ? 24.948 1.897 -2.084 1.00 0.00 17 TYR A CA 15
ATOM 7733 C C . TYR A 1 17 ? 26.464 1.691 -2.166 1.00 0.00 17 TYR A C 15
ATOM 7734 O O . TYR A 1 17 ? 26.972 1.114 -3.109 1.00 0.00 17 TYR A O 15
ATOM 7752 N N . PHE A 1 18 ? 27.183 2.171 -1.186 1.00 0.00 18 PHE A N 15
ATOM 7753 C CA . PHE A 1 18 ? 28.670 2.028 -1.188 1.00 0.00 18 PHE A CA 15
ATOM 7754 C C . PHE A 1 18 ? 29.065 0.644 -0.683 1.00 0.00 18 PHE A C 15
ATOM 7755 O O . PHE A 1 18 ? 29.964 0.019 -1.202 1.00 0.00 18 PHE A O 15
ATOM 7772 N N . ALA A 1 19 ? 28.400 0.179 0.340 1.00 0.00 19 ALA A N 15
ATOM 7773 C CA . ALA A 1 19 ? 28.708 -1.167 0.940 1.00 0.00 19 ALA A CA 15
ATOM 7774 C C . ALA A 1 19 ? 28.873 -2.235 -0.142 1.00 0.00 19 ALA A C 15
ATOM 7775 O O . ALA A 1 19 ? 29.750 -3.072 -0.082 1.00 0.00 19 ALA A O 15
ATOM 7782 N N . ALA A 1 20 ? 28.015 -2.210 -1.116 1.00 0.00 20 ALA A N 15
ATOM 7783 C CA . ALA A 1 20 ? 28.066 -3.219 -2.226 1.00 0.00 20 ALA A CA 15
ATOM 7784 C C . ALA A 1 20 ? 29.482 -3.331 -2.800 1.00 0.00 20 ALA A C 15
ATOM 7785 O O . ALA A 1 20 ? 30.037 -4.406 -2.911 1.00 0.00 20 ALA A O 15
ATOM 7792 N N . LEU A 1 21 ? 30.047 -2.223 -3.179 1.00 0.00 21 LEU A N 15
ATOM 7793 C CA . LEU A 1 21 ? 31.422 -2.227 -3.771 1.00 0.00 21 LEU A CA 15
ATOM 7794 C C . LEU A 1 21 ? 32.502 -2.199 -2.671 1.00 0.00 21 LEU A C 15
ATOM 7795 O O . LEU A 1 21 ? 33.670 -2.393 -2.942 1.00 0.00 21 LEU A O 15
ATOM 7811 N N . SER A 1 22 ? 32.124 -1.955 -1.440 1.00 0.00 22 SER A N 15
ATOM 7812 C CA . SER A 1 22 ? 33.120 -1.901 -0.319 1.00 0.00 22 SER A CA 15
ATOM 7813 C C . SER A 1 22 ? 34.044 -3.141 -0.293 1.00 0.00 22 SER A C 15
ATOM 7814 O O . SER A 1 22 ? 35.243 -2.988 -0.178 1.00 0.00 22 SER A O 15
ATOM 7822 N N . PRO A 1 23 ? 33.485 -4.331 -0.381 1.00 0.00 23 PRO A N 15
ATOM 7823 C CA . PRO A 1 23 ? 34.246 -5.635 -0.351 1.00 0.00 23 PRO A CA 15
ATOM 7824 C C . PRO A 1 23 ? 35.072 -5.798 -1.616 1.00 0.00 23 PRO A C 15
ATOM 7825 O O . PRO A 1 23 ? 36.275 -5.968 -1.573 1.00 0.00 23 PRO A O 15
ATOM 7836 N N . ALA A 1 24 ? 34.420 -5.760 -2.740 1.00 0.00 24 ALA A N 15
ATOM 7837 C CA . ALA A 1 24 ? 35.124 -5.920 -4.055 1.00 0.00 24 ALA A CA 15
ATOM 7838 C C . ALA A 1 24 ? 36.378 -5.031 -4.124 1.00 0.00 24 ALA A C 15
ATOM 7839 O O . ALA A 1 24 ? 37.332 -5.352 -4.807 1.00 0.00 24 ALA A O 15
ATOM 7846 N N . ILE A 1 25 ? 36.383 -3.925 -3.420 1.00 0.00 25 ILE A N 15
ATOM 7847 C CA . ILE A 1 25 ? 37.576 -3.025 -3.443 1.00 0.00 25 ILE A CA 15
ATOM 7848 C C . ILE A 1 25 ? 38.643 -3.568 -2.485 1.00 0.00 25 ILE A C 15
ATOM 7849 O O . ILE A 1 25 ? 39.820 -3.565 -2.791 1.00 0.00 25 ILE A O 15
ATOM 7865 N N . THR A 1 26 ? 38.237 -4.027 -1.327 1.00 0.00 26 THR A N 15
ATOM 7866 C CA . THR A 1 26 ? 39.221 -4.568 -0.339 1.00 0.00 26 THR A CA 15
ATOM 7867 C C . THR A 1 26 ? 39.976 -5.753 -0.950 1.00 0.00 26 THR A C 15
ATOM 7868 O O . THR A 1 26 ? 41.104 -6.032 -0.588 1.00 0.00 26 THR A O 15
ATOM 7879 N N . PHE A 1 27 ? 39.361 -6.449 -1.873 1.00 0.00 27 PHE A N 15
ATOM 7880 C CA . PHE A 1 27 ? 40.036 -7.618 -2.510 1.00 0.00 27 PHE A CA 15
ATOM 7881 C C . PHE A 1 27 ? 41.156 -7.120 -3.432 1.00 0.00 27 PHE A C 15
ATOM 7882 O O . PHE A 1 27 ? 41.050 -6.071 -4.040 1.00 0.00 27 PHE A O 15
ATOM 7899 N N . GLY A 1 28 ? 42.224 -7.871 -3.538 1.00 0.00 28 GLY A N 15
ATOM 7900 C CA . GLY A 1 28 ? 43.355 -7.454 -4.419 1.00 0.00 28 GLY A CA 15
ATOM 7901 C C . GLY A 1 28 ? 44.588 -8.309 -4.116 1.00 0.00 28 GLY A C 15
ATOM 7902 O O . GLY A 1 28 ? 45.634 -7.798 -3.762 1.00 0.00 28 GLY A O 15
ATOM 7906 N N . GLY A 1 29 ? 44.472 -9.606 -4.258 1.00 0.00 29 GLY A N 15
ATOM 7907 C CA . GLY A 1 29 ? 45.632 -10.501 -3.984 1.00 0.00 29 GLY A CA 15
ATOM 7908 C C . GLY A 1 29 ? 45.741 -11.551 -5.091 1.00 0.00 29 GLY A C 15
ATOM 7909 O O . GLY A 1 29 ? 46.686 -11.560 -5.858 1.00 0.00 29 GLY A O 15
ATOM 7913 N N . LEU A 1 30 ? 44.778 -12.434 -5.179 1.00 0.00 30 LEU A N 15
ATOM 7914 C CA . LEU A 1 30 ? 44.815 -13.488 -6.234 1.00 0.00 30 LEU A CA 15
ATOM 7915 C C . LEU A 1 30 ? 44.172 -12.940 -7.512 1.00 0.00 30 LEU A C 15
ATOM 7916 O O . LEU A 1 30 ? 43.031 -12.521 -7.508 1.00 0.00 30 LEU A O 15
ATOM 7932 N N . LEU A 1 31 ? 44.899 -12.942 -8.601 1.00 0.00 31 LEU A N 15
ATOM 7933 C CA . LEU A 1 31 ? 44.336 -12.423 -9.882 1.00 0.00 31 LEU A CA 15
ATOM 7934 C C . LEU A 1 31 ? 43.572 -13.546 -10.592 1.00 0.00 31 LEU A C 15
ATOM 7935 O O . LEU A 1 31 ? 42.485 -13.344 -11.098 1.00 0.00 31 LEU A O 15
ATOM 7951 N N . GLY A 1 32 ? 44.137 -14.727 -10.631 1.00 0.00 32 GLY A N 15
ATOM 7952 C CA . GLY A 1 32 ? 43.453 -15.869 -11.306 1.00 0.00 32 GLY A CA 15
ATOM 7953 C C . GLY A 1 32 ? 44.459 -16.992 -11.568 1.00 0.00 32 GLY A C 15
ATOM 7954 O O . GLY A 1 32 ? 45.508 -16.775 -12.145 1.00 0.00 32 GLY A O 15
ATOM 7958 N N . GLU A 1 33 ? 44.141 -18.189 -11.149 1.00 0.00 33 GLU A N 15
ATOM 7959 C CA . GLU A 1 33 ? 45.066 -19.338 -11.368 1.00 0.00 33 GLU A CA 15
ATOM 7960 C C . GLU A 1 33 ? 45.092 -19.691 -12.857 1.00 0.00 33 GLU A C 15
ATOM 7961 O O . GLU A 1 33 ? 46.143 -19.887 -13.439 1.00 0.00 33 GLU A O 15
ATOM 7973 N N . LYS A 1 34 ? 43.939 -19.773 -13.473 1.00 0.00 34 LYS A N 15
ATOM 7974 C CA . LYS A 1 34 ? 43.881 -20.112 -14.923 1.00 0.00 34 LYS A CA 15
ATOM 7975 C C . LYS A 1 34 ? 42.790 -19.279 -15.600 1.00 0.00 34 LYS A C 15
ATOM 7976 O O . LYS A 1 34 ? 41.709 -19.188 -15.041 1.00 0.00 34 LYS A O 15
ATOM 8002 N N . ARG A 1 2 ? 27.460 -12.410 -20.651 1.00 0.00 2 ARG A N 16
ATOM 8003 C CA . ARG A 1 2 ? 28.609 -11.611 -20.135 1.00 0.00 2 ARG A CA 16
ATOM 8004 C C . ARG A 1 2 ? 28.651 -11.698 -18.608 1.00 0.00 2 ARG A C 16
ATOM 8005 O O . ARG A 1 2 ? 29.653 -12.065 -18.026 1.00 0.00 2 ARG A O 16
ATOM 8026 N N . TYR A 1 3 ? 27.565 -11.362 -17.963 1.00 0.00 3 TYR A N 16
ATOM 8027 C CA . TYR A 1 3 ? 27.518 -11.415 -16.472 1.00 0.00 3 TYR A CA 16
ATOM 8028 C C . TYR A 1 3 ? 26.055 -11.548 -16.013 1.00 0.00 3 TYR A C 16
ATOM 8029 O O . TYR A 1 3 ? 25.432 -10.567 -15.658 1.00 0.00 3 TYR A O 16
ATOM 8047 N N . PRO A 1 4 ? 25.546 -12.762 -16.032 1.00 0.00 4 PRO A N 16
ATOM 8048 C CA . PRO A 1 4 ? 24.142 -13.120 -15.631 1.00 0.00 4 PRO A CA 16
ATOM 8049 C C . PRO A 1 4 ? 24.021 -13.211 -14.102 1.00 0.00 4 PRO A C 16
ATOM 8050 O O . PRO A 1 4 ? 23.590 -12.274 -13.455 1.00 0.00 4 PRO A O 16
ATOM 8061 N N . TYR A 1 5 ? 24.393 -14.325 -13.521 1.00 0.00 5 TYR A N 16
ATOM 8062 C CA . TYR A 1 5 ? 24.295 -14.471 -12.038 1.00 0.00 5 TYR A CA 16
ATOM 8063 C C . TYR A 1 5 ? 25.381 -13.628 -11.362 1.00 0.00 5 TYR A C 16
ATOM 8064 O O . TYR A 1 5 ? 25.241 -13.222 -10.225 1.00 0.00 5 TYR A O 16
ATOM 8082 N N . TYR A 1 6 ? 26.463 -13.366 -12.052 1.00 0.00 6 TYR A N 16
ATOM 8083 C CA . TYR A 1 6 ? 27.564 -12.551 -11.458 1.00 0.00 6 TYR A CA 16
ATOM 8084 C C . TYR A 1 6 ? 27.053 -11.144 -11.132 1.00 0.00 6 TYR A C 16
ATOM 8085 O O . TYR A 1 6 ? 27.549 -10.490 -10.234 1.00 0.00 6 TYR A O 16
ATOM 8103 N N . LEU A 1 7 ? 26.075 -10.672 -11.863 1.00 0.00 7 LEU A N 16
ATOM 8104 C CA . LEU A 1 7 ? 25.537 -9.301 -11.610 1.00 0.00 7 LEU A CA 16
ATOM 8105 C C . LEU A 1 7 ? 24.834 -9.257 -10.250 1.00 0.00 7 LEU A C 16
ATOM 8106 O O . LEU A 1 7 ? 24.779 -8.224 -9.607 1.00 0.00 7 LEU A O 16
ATOM 8122 N N . SER A 1 8 ? 24.293 -10.364 -9.813 1.00 0.00 8 SER A N 16
ATOM 8123 C CA . SER A 1 8 ? 23.583 -10.393 -8.499 1.00 0.00 8 SER A CA 16
ATOM 8124 C C . SER A 1 8 ? 24.576 -10.172 -7.351 1.00 0.00 8 SER A C 16
ATOM 8125 O O . SER A 1 8 ? 24.202 -9.726 -6.281 1.00 0.00 8 SER A O 16
ATOM 8133 N N . ASP A 1 9 ? 25.831 -10.486 -7.557 1.00 0.00 9 ASP A N 16
ATOM 8134 C CA . ASP A 1 9 ? 26.840 -10.302 -6.469 1.00 0.00 9 ASP A CA 16
ATOM 8135 C C . ASP A 1 9 ? 27.170 -8.816 -6.300 1.00 0.00 9 ASP A C 16
ATOM 8136 O O . ASP A 1 9 ? 27.281 -8.322 -5.193 1.00 0.00 9 ASP A O 16
ATOM 8145 N N . ILE A 1 10 ? 27.335 -8.104 -7.385 1.00 0.00 10 ILE A N 16
ATOM 8146 C CA . ILE A 1 10 ? 27.669 -6.651 -7.291 1.00 0.00 10 ILE A CA 16
ATOM 8147 C C . ILE A 1 10 ? 26.477 -5.880 -6.715 1.00 0.00 10 ILE A C 16
ATOM 8148 O O . ILE A 1 10 ? 26.631 -5.064 -5.826 1.00 0.00 10 ILE A O 16
ATOM 8164 N N . THR A 1 11 ? 25.293 -6.134 -7.211 1.00 0.00 11 THR A N 16
ATOM 8165 C CA . THR A 1 11 ? 24.088 -5.420 -6.691 1.00 0.00 11 THR A CA 16
ATOM 8166 C C . THR A 1 11 ? 23.904 -5.750 -5.207 1.00 0.00 11 THR A C 16
ATOM 8167 O O . THR A 1 11 ? 23.491 -4.914 -4.426 1.00 0.00 11 THR A O 16
ATOM 8178 N N . ASP A 1 12 ? 24.218 -6.960 -4.816 1.00 0.00 12 ASP A N 16
ATOM 8179 C CA . ASP A 1 12 ? 24.074 -7.349 -3.383 1.00 0.00 12 ASP A CA 16
ATOM 8180 C C . ASP A 1 12 ? 25.075 -6.553 -2.545 1.00 0.00 12 ASP A C 16
ATOM 8181 O O . ASP A 1 12 ? 24.800 -6.179 -1.420 1.00 0.00 12 ASP A O 16
ATOM 8190 N N . VAL A 1 13 ? 26.232 -6.288 -3.094 1.00 0.00 13 VAL A N 16
ATOM 8191 C CA . VAL A 1 13 ? 27.263 -5.509 -2.349 1.00 0.00 13 VAL A CA 16
ATOM 8192 C C . VAL A 1 13 ? 26.754 -4.079 -2.135 1.00 0.00 13 VAL A C 16
ATOM 8193 O O . VAL A 1 13 ? 26.999 -3.471 -1.111 1.00 0.00 13 VAL A O 16
ATOM 8206 N N . ILE A 1 14 ? 26.046 -3.545 -3.097 1.00 0.00 14 ILE A N 16
ATOM 8207 C CA . ILE A 1 14 ? 25.511 -2.157 -2.965 1.00 0.00 14 ILE A CA 16
ATOM 8208 C C . ILE A 1 14 ? 24.361 -2.139 -1.950 1.00 0.00 14 ILE A C 16
ATOM 8209 O O . ILE A 1 14 ? 24.069 -1.120 -1.352 1.00 0.00 14 ILE A O 16
ATOM 8225 N N . PHE A 1 15 ? 23.705 -3.256 -1.756 1.00 0.00 15 PHE A N 16
ATOM 8226 C CA . PHE A 1 15 ? 22.571 -3.310 -0.787 1.00 0.00 15 PHE A CA 16
ATOM 8227 C C . PHE A 1 15 ? 23.090 -3.110 0.640 1.00 0.00 15 PHE A C 16
ATOM 8228 O O . PHE A 1 15 ? 22.613 -2.261 1.369 1.00 0.00 15 PHE A O 16
ATOM 8245 N N . ILE A 1 16 ? 24.057 -3.894 1.044 1.00 0.00 16 ILE A N 16
ATOM 8246 C CA . ILE A 1 16 ? 24.606 -3.768 2.428 1.00 0.00 16 ILE A CA 16
ATOM 8247 C C . ILE A 1 16 ? 25.411 -2.469 2.563 1.00 0.00 16 ILE A C 16
ATOM 8248 O O . ILE A 1 16 ? 25.587 -1.957 3.653 1.00 0.00 16 ILE A O 16
ATOM 8264 N N . TYR A 1 17 ? 25.902 -1.937 1.472 1.00 0.00 17 TYR A N 16
ATOM 8265 C CA . TYR A 1 17 ? 26.696 -0.675 1.545 1.00 0.00 17 TYR A CA 16
ATOM 8266 C C . TYR A 1 17 ? 25.781 0.483 1.964 1.00 0.00 17 TYR A C 16
ATOM 8267 O O . TYR A 1 17 ? 25.952 1.070 3.015 1.00 0.00 17 TYR A O 16
ATOM 8285 N N . PHE A 1 18 ? 24.818 0.813 1.144 1.00 0.00 18 PHE A N 16
ATOM 8286 C CA . PHE A 1 18 ? 23.889 1.935 1.475 1.00 0.00 18 PHE A CA 16
ATOM 8287 C C . PHE A 1 18 ? 23.136 1.640 2.781 1.00 0.00 18 PHE A C 16
ATOM 8288 O O . PHE A 1 18 ? 22.647 2.541 3.434 1.00 0.00 18 PHE A O 16
ATOM 8305 N N . ALA A 1 19 ? 23.029 0.391 3.159 1.00 0.00 19 ALA A N 16
ATOM 8306 C CA . ALA A 1 19 ? 22.300 0.039 4.416 1.00 0.00 19 ALA A CA 16
ATOM 8307 C C . ALA A 1 19 ? 23.089 0.526 5.636 1.00 0.00 19 ALA A C 16
ATOM 8308 O O . ALA A 1 19 ? 22.605 1.308 6.428 1.00 0.00 19 ALA A O 16
ATOM 8315 N N . ALA A 1 20 ? 24.298 0.059 5.794 1.00 0.00 20 ALA A N 16
ATOM 8316 C CA . ALA A 1 20 ? 25.137 0.475 6.962 1.00 0.00 20 ALA A CA 16
ATOM 8317 C C . ALA A 1 20 ? 25.309 1.993 6.976 1.00 0.00 20 ALA A C 16
ATOM 8318 O O . ALA A 1 20 ? 25.232 2.635 8.005 1.00 0.00 20 ALA A O 16
ATOM 8325 N N . LEU A 1 21 ? 25.581 2.550 5.836 1.00 0.00 21 LEU A N 16
ATOM 8326 C CA . LEU A 1 21 ? 25.803 4.023 5.731 1.00 0.00 21 LEU A CA 16
ATOM 8327 C C . LEU A 1 21 ? 24.492 4.804 5.920 1.00 0.00 21 LEU A C 16
ATOM 8328 O O . LEU A 1 21 ? 24.512 5.969 6.263 1.00 0.00 21 LEU A O 16
ATOM 8344 N N . SER A 1 22 ? 23.355 4.189 5.696 1.00 0.00 22 SER A N 16
ATOM 8345 C CA . SER A 1 22 ? 22.048 4.920 5.859 1.00 0.00 22 SER A CA 16
ATOM 8346 C C . SER A 1 22 ? 21.968 5.615 7.235 1.00 0.00 22 SER A C 16
ATOM 8347 O O . SER A 1 22 ? 21.809 6.818 7.295 1.00 0.00 22 SER A O 16
ATOM 8355 N N . PRO A 1 23 ? 22.077 4.851 8.303 1.00 0.00 23 PRO A N 16
ATOM 8356 C CA . PRO A 1 23 ? 22.020 5.346 9.732 1.00 0.00 23 PRO A CA 16
ATOM 8357 C C . PRO A 1 23 ? 23.224 6.223 10.058 1.00 0.00 23 PRO A C 16
ATOM 8358 O O . PRO A 1 23 ? 23.090 7.368 10.443 1.00 0.00 23 PRO A O 16
ATOM 8369 N N . ALA A 1 24 ? 24.396 5.678 9.924 1.00 0.00 24 ALA A N 16
ATOM 8370 C CA . ALA A 1 24 ? 25.650 6.445 10.235 1.00 0.00 24 ALA A CA 16
ATOM 8371 C C . ALA A 1 24 ? 25.643 7.829 9.562 1.00 0.00 24 ALA A C 16
ATOM 8372 O O . ALA A 1 24 ? 26.266 8.758 10.043 1.00 0.00 24 ALA A O 16
ATOM 8379 N N . ILE A 1 25 ? 24.955 7.971 8.457 1.00 0.00 25 ILE A N 16
ATOM 8380 C CA . ILE A 1 25 ? 24.919 9.293 7.757 1.00 0.00 25 ILE A CA 16
ATOM 8381 C C . ILE A 1 25 ? 23.746 10.134 8.281 1.00 0.00 25 ILE A C 16
ATOM 8382 O O . ILE A 1 25 ? 23.821 11.347 8.331 1.00 0.00 25 ILE A O 16
ATOM 8398 N N . THR A 1 26 ? 22.662 9.503 8.659 1.00 0.00 26 THR A N 16
ATOM 8399 C CA . THR A 1 26 ? 21.477 10.266 9.166 1.00 0.00 26 THR A CA 16
ATOM 8400 C C . THR A 1 26 ? 21.875 11.144 10.360 1.00 0.00 26 THR A C 16
ATOM 8401 O O . THR A 1 26 ? 21.572 12.322 10.396 1.00 0.00 26 THR A O 16
ATOM 8412 N N . PHE A 1 27 ? 22.541 10.579 11.337 1.00 0.00 27 PHE A N 16
ATOM 8413 C CA .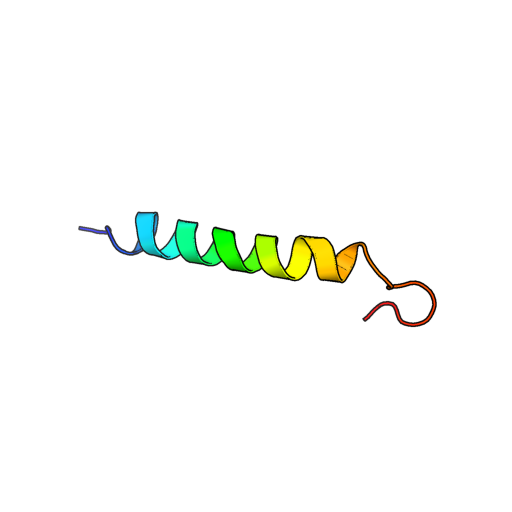 PHE A 1 27 ? 22.949 11.380 12.529 1.00 0.00 27 PHE A CA 16
ATOM 8414 C C . PHE A 1 27 ? 24.287 12.077 12.255 1.00 0.00 27 PHE A C 16
ATOM 8415 O O . PHE A 1 27 ? 24.420 13.272 12.441 1.00 0.00 27 PHE A O 16
ATOM 8432 N N . GLY A 1 28 ? 25.277 11.338 11.824 1.00 0.00 28 GLY A N 16
ATOM 8433 C CA . GLY A 1 28 ? 26.608 11.947 11.545 1.00 0.00 28 GLY A CA 16
ATOM 8434 C C . GLY A 1 28 ? 27.645 11.361 12.504 1.00 0.00 28 GLY A C 16
ATOM 8435 O O . GLY A 1 28 ? 27.748 10.158 12.657 1.00 0.00 28 GLY A O 16
ATOM 8439 N N . GLY A 1 29 ? 28.411 12.202 13.155 1.00 0.00 29 GLY A N 16
ATOM 8440 C CA . GLY A 1 29 ? 29.440 11.696 14.109 1.00 0.00 29 GLY A CA 16
ATOM 8441 C C . GLY A 1 29 ? 30.413 12.820 14.476 1.00 0.00 29 GLY A C 16
ATOM 8442 O O . GLY A 1 29 ? 31.596 12.736 14.207 1.00 0.00 29 GLY A O 16
ATOM 8446 N N . LEU A 1 30 ? 29.924 13.865 15.097 1.00 0.00 30 LEU A N 16
ATOM 8447 C CA . LEU A 1 30 ? 30.821 14.992 15.493 1.00 0.00 30 LEU A CA 16
ATOM 8448 C C . LEU A 1 30 ? 31.726 14.524 16.636 1.00 0.00 30 LEU A C 16
ATOM 8449 O O . LEU A 1 30 ? 31.258 14.167 17.700 1.00 0.00 30 LEU A O 16
ATOM 8465 N N . LEU A 1 31 ? 33.017 14.515 16.418 1.00 0.00 31 LEU A N 16
ATOM 8466 C CA . LEU A 1 31 ? 33.956 14.060 17.485 1.00 0.00 31 LEU A CA 16
ATOM 8467 C C . LEU A 1 31 ? 34.348 15.247 18.371 1.00 0.00 31 LEU A C 16
ATOM 8468 O O . LEU A 1 31 ? 33.982 15.312 19.530 1.00 0.00 31 LEU A O 16
ATOM 8484 N N . GLY A 1 32 ? 35.091 16.182 17.835 1.00 0.00 32 GLY A N 16
ATOM 8485 C CA . GLY A 1 32 ? 35.514 17.366 18.641 1.00 0.00 32 GLY A CA 16
ATOM 8486 C C . GLY A 1 32 ? 34.346 18.343 18.776 1.00 0.00 32 GLY A C 16
ATOM 8487 O O . GLY A 1 32 ? 33.401 18.305 18.010 1.00 0.00 32 GLY A O 16
ATOM 8491 N N . GLU A 1 33 ? 34.408 19.219 19.747 1.00 0.00 33 GLU A N 16
ATOM 8492 C CA . GLU A 1 33 ? 33.310 20.207 19.945 1.00 0.00 33 GLU A CA 16
ATOM 8493 C C . GLU A 1 33 ? 33.524 21.402 19.013 1.00 0.00 33 GLU A C 16
ATOM 8494 O O . GLU A 1 33 ? 32.747 21.640 18.107 1.00 0.00 33 GLU A O 16
ATOM 8506 N N . LYS A 1 34 ? 34.571 22.155 19.235 1.00 0.00 34 LYS A N 16
ATOM 8507 C CA . LYS A 1 34 ? 34.846 23.339 18.373 1.00 0.00 34 LYS A CA 16
ATOM 8508 C C . LYS A 1 34 ? 36.147 23.116 17.599 1.00 0.00 34 LYS A C 16
ATOM 8509 O O . LYS A 1 34 ? 36.640 24.071 17.022 1.00 0.00 34 LYS A O 16
ATOM 8535 N N . ARG A 1 2 ? 34.112 -3.567 -18.996 1.00 0.00 2 ARG A N 17
ATOM 8536 C CA . ARG A 1 2 ? 33.403 -4.735 -19.593 1.00 0.00 2 ARG A CA 17
ATOM 8537 C C . ARG A 1 2 ? 31.974 -4.324 -19.981 1.00 0.00 2 ARG A C 17
ATOM 8538 O O . ARG A 1 2 ? 31.737 -3.886 -21.092 1.00 0.00 2 ARG A O 17
ATOM 8559 N N . TYR A 1 3 ? 31.019 -4.449 -19.083 1.00 0.00 3 TYR A N 17
ATOM 8560 C CA . TYR A 1 3 ? 29.611 -4.052 -19.412 1.00 0.00 3 TYR A CA 17
ATOM 8561 C C . TYR A 1 3 ? 28.671 -4.445 -18.256 1.00 0.00 3 TYR A C 17
ATOM 8562 O O . TYR A 1 3 ? 27.917 -3.619 -17.781 1.00 0.00 3 TYR A O 17
ATOM 8580 N N . PRO A 1 4 ? 28.721 -5.698 -17.843 1.00 0.00 4 PRO A N 17
ATOM 8581 C CA . PRO A 1 4 ? 27.878 -6.289 -16.750 1.00 0.00 4 PRO A CA 17
ATOM 8582 C C . PRO A 1 4 ? 28.560 -6.158 -15.380 1.00 0.00 4 PRO A C 17
ATOM 8583 O O . PRO A 1 4 ? 28.174 -5.349 -14.558 1.00 0.00 4 PRO A O 17
ATOM 8594 N N . TYR A 1 5 ? 29.558 -6.963 -15.131 1.00 0.00 5 TYR A N 17
ATOM 8595 C CA . TYR A 1 5 ? 30.277 -6.933 -13.827 1.00 0.00 5 TYR A CA 17
ATOM 8596 C C . TYR A 1 5 ? 30.798 -5.519 -13.528 1.00 0.00 5 TYR A C 17
ATOM 8597 O O . TYR A 1 5 ? 31.026 -5.164 -12.388 1.00 0.00 5 TYR A O 17
ATOM 8615 N N . TYR A 1 6 ? 30.990 -4.713 -14.544 1.00 0.00 6 TYR A N 17
ATOM 8616 C CA . TYR A 1 6 ? 31.503 -3.327 -14.323 1.00 0.00 6 TYR A CA 17
ATOM 8617 C C . TYR A 1 6 ? 30.543 -2.545 -13.422 1.00 0.00 6 TYR A C 17
ATOM 8618 O O . TYR A 1 6 ? 30.937 -1.992 -12.413 1.00 0.00 6 TYR A O 17
ATOM 8636 N N . LEU A 1 7 ? 29.290 -2.493 -13.785 1.00 0.00 7 LEU A N 17
ATOM 8637 C CA . LEU A 1 7 ? 28.293 -1.744 -12.962 1.00 0.00 7 LEU A CA 17
ATOM 8638 C C . LEU A 1 7 ? 27.952 -2.537 -11.695 1.00 0.00 7 LEU A C 17
ATOM 8639 O O . LEU A 1 7 ? 27.519 -1.977 -10.705 1.00 0.00 7 LEU A O 17
ATOM 8655 N N . SER A 1 8 ? 28.138 -3.834 -11.717 1.00 0.00 8 SER A N 17
ATOM 8656 C CA . SER A 1 8 ? 27.819 -4.665 -10.516 1.00 0.00 8 SER A CA 17
ATOM 8657 C C . SER A 1 8 ? 28.659 -4.214 -9.313 1.00 0.00 8 SER A C 17
ATOM 8658 O O . SER A 1 8 ? 28.328 -4.507 -8.180 1.00 0.00 8 SER A O 17
ATOM 8666 N N . ASP A 1 9 ? 29.745 -3.517 -9.546 1.00 0.00 9 ASP A N 17
ATOM 8667 C CA . ASP A 1 9 ? 30.606 -3.061 -8.413 1.00 0.00 9 ASP A CA 17
ATOM 8668 C C . ASP A 1 9 ? 29.860 -2.016 -7.575 1.00 0.00 9 ASP A C 17
ATOM 8669 O O . ASP A 1 9 ? 29.992 -1.975 -6.366 1.00 0.00 9 ASP A O 17
ATOM 8678 N N . ILE A 1 10 ? 29.089 -1.167 -8.207 1.00 0.00 10 ILE A N 17
ATOM 8679 C CA . ILE A 1 10 ? 28.345 -0.115 -7.450 1.00 0.00 10 ILE A CA 17
ATOM 8680 C C . ILE A 1 10 ? 27.117 -0.726 -6.769 1.00 0.00 10 ILE A C 17
ATOM 8681 O O . ILE A 1 10 ? 26.796 -0.390 -5.646 1.00 0.00 10 ILE A O 17
ATOM 8697 N N . THR A 1 11 ? 26.429 -1.616 -7.439 1.00 0.00 11 THR A N 17
ATOM 8698 C CA . THR A 1 11 ? 25.220 -2.245 -6.829 1.00 0.00 11 THR A CA 17
ATOM 8699 C C . THR A 1 11 ? 25.632 -3.056 -5.598 1.00 0.00 11 THR A C 17
ATOM 8700 O O . THR A 1 11 ? 24.896 -3.153 -4.634 1.00 0.00 11 THR A O 17
ATOM 8711 N N . ASP A 1 12 ? 26.809 -3.631 -5.621 1.00 0.00 12 ASP A N 17
ATOM 8712 C CA . ASP A 1 12 ? 27.282 -4.429 -4.452 1.00 0.00 12 ASP A CA 17
ATOM 8713 C C . ASP A 1 12 ? 27.577 -3.477 -3.291 1.00 0.00 12 ASP A C 17
ATOM 8714 O O . ASP A 1 12 ? 27.284 -3.767 -2.145 1.00 0.00 12 ASP A O 17
ATOM 8723 N N . VAL A 1 13 ? 28.149 -2.339 -3.588 1.00 0.00 13 VAL A N 17
ATOM 8724 C CA . VAL A 1 13 ? 28.465 -1.348 -2.518 1.00 0.00 13 VAL A CA 17
ATOM 8725 C C . VAL A 1 13 ? 27.164 -0.891 -1.852 1.00 0.00 13 VAL A C 17
ATOM 8726 O O . VAL A 1 13 ? 27.114 -0.664 -0.658 1.00 0.00 13 VAL A O 17
ATOM 8739 N N . ILE A 1 14 ? 26.114 -0.758 -2.621 1.00 0.00 14 ILE A N 17
ATOM 8740 C CA . ILE A 1 14 ? 24.808 -0.317 -2.051 1.00 0.00 14 ILE A CA 17
ATOM 8741 C C . ILE A 1 14 ? 24.199 -1.454 -1.220 1.00 0.00 14 ILE A C 17
ATOM 8742 O O . ILE A 1 14 ? 23.436 -1.216 -0.302 1.00 0.00 14 ILE A O 17
ATOM 8758 N N . PHE A 1 15 ? 24.531 -2.684 -1.532 1.00 0.00 15 PHE A N 17
ATOM 8759 C CA . PHE A 1 15 ? 23.973 -3.835 -0.760 1.00 0.00 15 PHE A CA 17
ATOM 8760 C C . PHE A 1 15 ? 24.412 -3.729 0.702 1.00 0.00 15 PHE A C 17
ATOM 8761 O O . PHE A 1 15 ? 23.593 -3.634 1.598 1.00 0.00 15 PHE A O 17
ATOM 8778 N N . ILE A 1 16 ? 25.698 -3.742 0.947 1.00 0.00 16 ILE A N 17
ATOM 8779 C CA . ILE A 1 16 ? 26.197 -3.637 2.350 1.00 0.00 16 ILE A CA 17
ATOM 8780 C C . ILE A 1 16 ? 26.029 -2.199 2.867 1.00 0.00 16 ILE A C 17
ATOM 8781 O O . ILE A 1 16 ? 26.229 -1.939 4.037 1.00 0.00 16 ILE A O 17
ATOM 8797 N N . TYR A 1 17 ? 25.657 -1.265 2.019 1.00 0.00 17 TYR A N 17
ATOM 8798 C CA . TYR A 1 17 ? 25.468 0.137 2.495 1.00 0.00 17 TYR A CA 17
ATOM 8799 C C . TYR A 1 17 ? 24.142 0.223 3.256 1.00 0.00 17 TYR A C 17
ATOM 8800 O O . TYR A 1 17 ? 23.986 1.012 4.169 1.00 0.00 17 TYR A O 17
ATOM 8818 N N . PHE A 1 18 ? 23.190 -0.595 2.884 1.00 0.00 18 PHE A N 17
ATOM 8819 C CA . PHE A 1 18 ? 21.868 -0.592 3.569 1.00 0.00 18 PHE A CA 17
ATOM 8820 C C . PHE A 1 18 ? 21.901 -1.578 4.747 1.00 0.00 18 PHE A C 17
ATOM 8821 O O . PHE A 1 18 ? 21.155 -1.445 5.696 1.00 0.00 18 PHE A O 17
ATOM 8838 N N . ALA A 1 19 ? 22.747 -2.575 4.673 1.00 0.00 19 ALA A N 17
ATOM 8839 C CA . ALA A 1 19 ? 22.829 -3.595 5.761 1.00 0.00 19 ALA A CA 17
ATOM 8840 C C . ALA A 1 19 ? 23.665 -3.071 6.934 1.00 0.00 19 ALA A C 17
ATOM 8841 O O . ALA A 1 19 ? 23.196 -2.965 8.050 1.00 0.00 19 ALA A O 17
ATOM 8848 N N . ALA A 1 20 ? 24.909 -2.769 6.683 1.00 0.00 20 ALA A N 17
ATOM 8849 C CA . ALA A 1 20 ? 25.824 -2.273 7.759 1.00 0.00 20 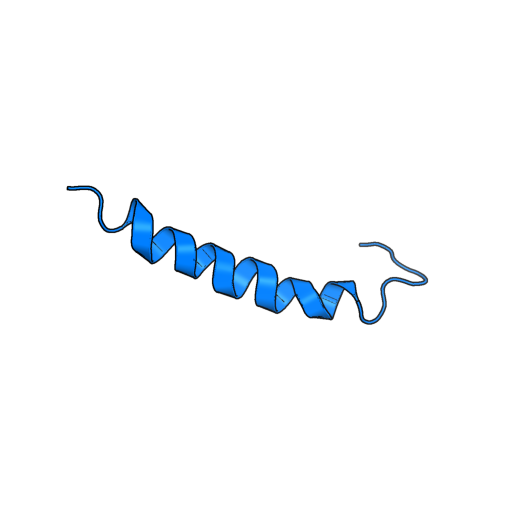ALA A CA 17
ATOM 8850 C C . ALA A 1 20 ? 25.215 -1.087 8.505 1.00 0.00 20 ALA A C 17
ATOM 8851 O O . ALA A 1 20 ? 25.239 -1.024 9.719 1.00 0.00 20 ALA A O 17
ATOM 8858 N N . LEU A 1 21 ? 24.715 -0.133 7.778 1.00 0.00 21 LEU A N 17
ATOM 8859 C CA . LEU A 1 21 ? 24.131 1.088 8.415 1.00 0.00 21 LEU A CA 17
ATOM 8860 C C . LEU A 1 21 ? 22.680 0.844 8.877 1.00 0.00 21 LEU A C 17
ATOM 8861 O O . LEU A 1 21 ? 22.124 1.641 9.605 1.00 0.00 21 LEU A O 17
ATOM 8877 N N . SER A 1 22 ? 22.061 -0.233 8.456 1.00 0.00 22 SER A N 17
ATOM 8878 C CA . SER A 1 22 ? 20.640 -0.514 8.866 1.00 0.00 22 SER A CA 17
ATOM 8879 C C . SER A 1 22 ? 20.446 -0.378 10.393 1.00 0.00 22 SER A C 17
ATOM 8880 O O . SER A 1 22 ? 19.543 0.310 10.826 1.00 0.00 22 SER A O 17
ATOM 8888 N N . PRO A 1 23 ? 21.275 -1.044 11.168 1.00 0.00 23 PRO A N 17
ATOM 8889 C CA . PRO A 1 23 ? 21.227 -1.050 12.676 1.00 0.00 23 PRO A CA 17
ATOM 8890 C C . PRO A 1 23 ? 21.703 0.286 13.228 1.00 0.00 23 PRO A C 17
ATOM 8891 O O . PRO A 1 23 ? 21.020 0.940 13.992 1.00 0.00 23 PRO A O 17
ATOM 8902 N N . ALA A 1 24 ? 22.881 0.680 12.848 1.00 0.00 24 ALA A N 17
ATOM 8903 C CA . ALA A 1 24 ? 23.462 1.978 13.332 1.00 0.00 24 ALA A CA 17
ATOM 8904 C C . ALA A 1 24 ? 22.445 3.126 13.192 1.00 0.00 24 ALA A C 17
ATOM 8905 O O . ALA A 1 24 ? 22.485 4.091 13.932 1.00 0.00 24 ALA A O 17
ATOM 8912 N N . ILE A 1 25 ? 21.539 3.024 12.250 1.00 0.00 25 ILE A N 17
ATOM 8913 C CA . ILE A 1 25 ? 20.521 4.103 12.059 1.00 0.00 25 ILE A CA 17
ATOM 8914 C C . ILE A 1 25 ? 19.493 4.042 13.200 1.00 0.00 25 ILE A C 17
ATOM 8915 O O . ILE A 1 25 ? 19.121 5.055 13.761 1.00 0.00 25 ILE A O 17
ATOM 8931 N N . THR A 1 26 ? 19.029 2.865 13.542 1.00 0.00 26 THR A N 17
ATOM 8932 C CA . THR A 1 26 ? 18.021 2.732 14.642 1.00 0.00 26 THR A CA 17
ATOM 8933 C C . THR A 1 26 ? 18.544 3.389 15.927 1.00 0.00 26 THR A C 17
ATOM 8934 O O . THR A 1 26 ? 17.784 3.935 16.705 1.00 0.00 26 THR A O 17
ATOM 8945 N N . PHE A 1 27 ? 19.833 3.340 16.151 1.00 0.00 27 PHE A N 17
ATOM 8946 C CA . PHE A 1 27 ? 20.409 3.962 17.381 1.00 0.00 27 PHE A CA 17
ATOM 8947 C C . PHE A 1 27 ? 20.261 5.486 17.295 1.00 0.00 27 PHE A C 17
ATOM 8948 O O . PHE A 1 27 ? 19.713 6.011 16.344 1.00 0.00 27 PHE A O 17
ATOM 8965 N N . GLY A 1 28 ? 20.741 6.195 18.285 1.00 0.00 28 GLY A N 17
ATOM 8966 C CA . GLY A 1 28 ? 20.628 7.684 18.273 1.00 0.00 28 GLY A CA 17
ATOM 8967 C C . GLY A 1 28 ? 21.750 8.283 17.421 1.00 0.00 28 GLY A C 17
ATOM 8968 O O . GLY A 1 28 ? 21.655 8.340 16.209 1.00 0.00 28 GLY A O 17
ATOM 8972 N N . GLY A 1 29 ? 22.807 8.733 18.049 1.00 0.00 29 GLY A N 17
ATOM 8973 C CA . GLY A 1 29 ? 23.940 9.335 17.284 1.00 0.00 29 GLY A CA 17
ATOM 8974 C C . GLY A 1 29 ? 25.173 9.432 18.183 1.00 0.00 29 GLY A C 17
ATOM 8975 O O . GLY A 1 29 ? 25.871 10.429 18.188 1.00 0.00 29 GLY A O 17
ATOM 8979 N N . LEU A 1 30 ? 25.445 8.401 18.941 1.00 0.00 30 LEU A N 17
ATOM 8980 C CA . LEU A 1 30 ? 26.632 8.417 19.844 1.00 0.00 30 LEU A CA 17
ATOM 8981 C C . LEU A 1 30 ? 27.909 8.485 19.003 1.00 0.00 30 LEU A C 17
ATOM 8982 O O . LEU A 1 30 ? 28.819 9.234 19.300 1.00 0.00 30 LEU A O 17
ATOM 8998 N N . LEU A 1 31 ? 27.977 7.704 17.955 1.00 0.00 31 LEU A N 17
ATOM 8999 C CA . LEU A 1 31 ? 29.188 7.710 17.084 1.00 0.00 31 LEU A CA 17
ATOM 9000 C C . LEU A 1 31 ? 29.191 8.978 16.227 1.00 0.00 31 LEU A C 17
ATOM 9001 O O . LEU A 1 31 ? 30.038 9.837 16.380 1.00 0.00 31 LEU A O 17
ATOM 9017 N N . GLY A 1 32 ? 28.248 9.098 15.327 1.00 0.00 32 GLY A N 17
ATOM 9018 C CA . GLY A 1 32 ? 28.185 10.307 14.454 1.00 0.00 32 GLY A CA 17
ATOM 9019 C C . GLY A 1 32 ? 29.399 10.332 13.524 1.00 0.00 32 GLY A C 17
ATOM 9020 O O . GLY A 1 32 ? 30.506 10.026 13.926 1.00 0.00 32 GLY A O 17
ATOM 9024 N N . GLU A 1 33 ? 29.196 10.695 12.283 1.00 0.00 33 GLU A N 17
ATOM 9025 C CA . GLU A 1 33 ? 30.328 10.742 11.315 1.00 0.00 33 GLU A CA 17
ATOM 9026 C C . GLU A 1 33 ? 31.077 12.069 11.461 1.00 0.00 33 GLU A C 17
ATOM 9027 O O . GLU A 1 33 ? 32.272 12.093 11.685 1.00 0.00 33 GLU A O 17
ATOM 9039 N N . LYS A 1 34 ? 30.381 13.171 11.333 1.00 0.00 34 LYS A N 17
ATOM 9040 C CA . LYS A 1 34 ? 31.044 14.499 11.459 1.00 0.00 34 LYS A CA 17
ATOM 9041 C C . LYS A 1 34 ? 30.141 15.449 12.250 1.00 0.00 34 LYS A C 17
ATOM 9042 O O . LYS A 1 34 ? 29.148 15.888 11.696 1.00 0.00 34 LYS A O 17
ATOM 9068 N N . ARG A 1 2 ? 22.151 11.868 20.947 1.00 0.00 2 ARG A N 18
ATOM 9069 C CA . ARG A 1 2 ? 22.585 10.484 20.609 1.00 0.00 2 ARG A CA 18
ATOM 9070 C C . ARG A 1 2 ? 22.020 10.089 19.242 1.00 0.00 2 ARG A C 18
ATOM 9071 O O . ARG A 1 2 ? 22.668 9.413 18.466 1.00 0.00 2 ARG A O 18
ATOM 9092 N N . TYR A 1 3 ? 20.816 10.511 18.941 1.00 0.00 3 TYR A N 18
ATOM 9093 C CA . TYR A 1 3 ? 20.195 10.176 17.627 1.00 0.00 3 TYR A CA 18
ATOM 9094 C C . TYR A 1 3 ? 20.168 8.650 17.428 1.00 0.00 3 TYR A C 18
ATOM 9095 O O . TYR A 1 3 ? 21.125 8.083 16.939 1.00 0.00 3 TYR A O 18
ATOM 9113 N N . PRO A 1 4 ? 19.075 8.026 17.816 1.00 0.00 4 PRO A N 18
ATOM 9114 C CA . PRO A 1 4 ? 18.840 6.549 17.719 1.00 0.00 4 PRO A CA 18
ATOM 9115 C C . PRO A 1 4 ? 18.273 6.180 16.342 1.00 0.00 4 PRO A C 18
ATOM 9116 O O . PRO A 1 4 ? 18.989 5.711 15.477 1.00 0.00 4 PRO A O 18
ATOM 9127 N N . TYR A 1 5 ? 16.997 6.382 16.136 1.00 0.00 5 TYR A N 18
ATOM 9128 C CA . TYR A 1 5 ? 16.379 6.039 14.822 1.00 0.00 5 TYR A CA 18
ATOM 9129 C C . TYR A 1 5 ? 16.897 6.986 13.733 1.00 0.00 5 TYR A C 18
ATOM 9130 O O . TYR A 1 5 ? 16.900 6.650 12.563 1.00 0.00 5 TYR A O 18
ATOM 9148 N N . TYR A 1 6 ? 17.322 8.167 14.105 1.00 0.00 6 TYR A N 18
ATOM 9149 C CA . TYR A 1 6 ? 17.827 9.143 13.092 1.00 0.00 6 TYR A CA 18
ATOM 9150 C C . TYR A 1 6 ? 19.042 8.568 12.359 1.00 0.00 6 TYR A C 18
ATOM 9151 O O . TYR A 1 6 ? 19.152 8.671 11.151 1.00 0.00 6 TYR A O 18
ATOM 9169 N N . LEU A 1 7 ? 19.957 7.974 13.080 1.00 0.00 7 LEU A N 18
ATOM 9170 C CA . LEU A 1 7 ? 21.176 7.401 12.433 1.00 0.00 7 LEU A CA 18
ATOM 9171 C C . LEU A 1 7 ? 20.901 5.967 11.960 1.00 0.00 7 LEU A C 18
ATOM 9172 O O . LEU A 1 7 ? 21.561 5.467 11.066 1.00 0.00 7 LEU A O 18
ATOM 9188 N N . SER A 1 8 ? 19.937 5.301 12.549 1.00 0.00 8 SER A N 18
ATOM 9189 C CA . SER A 1 8 ? 19.625 3.900 12.130 1.00 0.00 8 SER A CA 18
ATOM 9190 C C . SER A 1 8 ? 19.231 3.880 10.650 1.00 0.00 8 SER A C 18
ATOM 9191 O O . SER A 1 8 ? 19.432 2.898 9.960 1.00 0.00 8 SER A O 18
ATOM 9199 N N . ASP A 1 9 ? 18.679 4.962 10.158 1.00 0.00 9 ASP A N 18
ATOM 9200 C CA . ASP A 1 9 ? 18.277 5.015 8.722 1.00 0.00 9 ASP A CA 18
ATOM 9201 C C . ASP A 1 9 ? 19.523 4.891 7.845 1.00 0.00 9 ASP A C 18
ATOM 9202 O O . ASP A 1 9 ? 19.499 4.255 6.808 1.00 0.00 9 ASP A O 18
ATOM 9211 N N . ILE A 1 10 ? 20.609 5.494 8.257 1.00 0.00 10 ILE A N 18
ATOM 9212 C CA . ILE A 1 10 ? 21.864 5.419 7.453 1.00 0.00 10 ILE A CA 18
ATOM 9213 C C . ILE A 1 10 ? 22.368 3.974 7.437 1.00 0.00 10 ILE A C 18
ATOM 9214 O O . ILE A 1 10 ? 22.886 3.503 6.443 1.00 0.00 10 ILE A O 18
ATOM 9230 N N . THR A 1 11 ? 22.212 3.266 8.530 1.00 0.00 11 THR A N 18
ATOM 9231 C CA . THR A 1 11 ? 22.674 1.845 8.580 1.00 0.00 11 THR A CA 18
ATOM 9232 C C . THR A 1 11 ? 21.906 1.031 7.537 1.00 0.00 11 THR A C 18
ATOM 9233 O O . THR A 1 11 ? 22.455 0.156 6.893 1.00 0.00 11 THR A O 18
ATOM 9244 N N . ASP A 1 12 ? 20.642 1.323 7.360 1.00 0.00 12 ASP A N 18
ATOM 9245 C CA . ASP A 1 12 ? 19.833 0.583 6.352 1.00 0.00 12 ASP A CA 18
ATOM 9246 C C . ASP A 1 12 ? 20.390 0.878 4.959 1.00 0.00 12 ASP A C 18
ATOM 9247 O O . ASP A 1 12 ? 20.351 0.043 4.075 1.00 0.00 12 ASP A O 18
ATOM 9256 N N . VAL A 1 13 ? 20.916 2.061 4.764 1.00 0.00 13 VAL A N 18
ATOM 9257 C CA . VAL A 1 13 ? 21.488 2.424 3.436 1.00 0.00 13 VAL A CA 18
ATOM 9258 C C . VAL A 1 13 ? 22.807 1.673 3.234 1.00 0.00 13 VAL A C 18
ATOM 9259 O O . VAL A 1 13 ? 23.174 1.344 2.122 1.00 0.00 13 VAL A O 18
ATOM 9272 N N . ILE A 1 14 ? 23.516 1.392 4.301 1.00 0.00 14 ILE A N 18
ATOM 9273 C CA . ILE A 1 14 ? 24.806 0.651 4.171 1.00 0.00 14 ILE A CA 18
ATOM 9274 C C . ILE A 1 14 ? 24.510 -0.762 3.658 1.00 0.00 14 ILE A C 18
ATOM 9275 O O . ILE A 1 14 ? 25.289 -1.338 2.921 1.00 0.00 14 ILE A O 18
ATOM 9291 N N . PHE A 1 15 ? 23.383 -1.314 4.032 1.00 0.00 15 PHE A N 18
ATOM 9292 C CA . PHE A 1 15 ? 23.021 -2.682 3.559 1.00 0.00 15 PHE A CA 18
ATOM 9293 C C . PHE A 1 15 ? 22.821 -2.638 2.043 1.00 0.00 15 PHE A C 18
ATOM 9294 O O . PHE A 1 15 ? 23.445 -3.373 1.301 1.00 0.00 15 PHE A O 18
ATOM 9311 N N . ILE A 1 16 ? 21.963 -1.764 1.582 1.00 0.00 16 ILE A N 18
ATOM 9312 C CA . ILE A 1 16 ? 21.721 -1.641 0.116 1.00 0.00 16 ILE A CA 18
ATOM 9313 C C . ILE A 1 16 ? 23.022 -1.209 -0.581 1.00 0.00 16 ILE A C 18
ATOM 9314 O O . ILE A 1 16 ? 23.167 -1.375 -1.777 1.00 0.00 16 ILE A O 18
ATOM 9330 N N . TYR A 1 17 ? 23.970 -0.662 0.150 1.00 0.00 17 TYR A N 18
ATOM 9331 C CA . TYR A 1 17 ? 25.249 -0.235 -0.488 1.00 0.00 17 TYR A CA 18
ATOM 9332 C C . TYR A 1 17 ? 26.003 -1.474 -0.966 1.00 0.00 17 TYR A C 18
ATOM 9333 O O . TYR A 1 17 ? 26.552 -1.493 -2.050 1.00 0.00 17 TYR A O 18
ATOM 9351 N N . PHE A 1 18 ? 26.024 -2.513 -0.169 1.00 0.00 18 PHE A N 18
ATOM 9352 C CA . PHE A 1 18 ? 26.731 -3.760 -0.582 1.00 0.00 18 PHE A CA 18
ATOM 9353 C C . PHE A 1 18 ? 25.965 -4.404 -1.740 1.00 0.00 18 PHE A C 18
ATOM 9354 O O . PHE A 1 18 ? 26.540 -5.040 -2.603 1.00 0.00 18 PHE A O 18
ATOM 9371 N N . ALA A 1 19 ? 24.668 -4.228 -1.766 1.00 0.00 19 ALA A N 18
ATOM 9372 C CA . ALA A 1 19 ? 23.838 -4.807 -2.863 1.00 0.00 19 ALA A CA 18
ATOM 9373 C C . ALA A 1 19 ? 24.295 -4.234 -4.207 1.00 0.00 19 ALA A C 18
ATOM 9374 O O . ALA A 1 19 ? 24.573 -4.954 -5.146 1.00 0.00 19 ALA A O 18
ATOM 9381 N N . ALA A 1 20 ? 24.365 -2.935 -4.291 1.00 0.00 20 ALA A N 18
ATOM 9382 C CA . ALA A 1 20 ? 24.798 -2.265 -5.555 1.00 0.00 20 ALA A CA 18
ATOM 9383 C C . ALA A 1 20 ? 26.217 -2.696 -5.919 1.00 0.00 20 ALA A C 18
ATOM 9384 O O . ALA A 1 20 ? 26.505 -3.038 -7.047 1.00 0.00 20 ALA A O 18
ATOM 9391 N N . LEU A 1 21 ? 27.099 -2.652 -4.964 1.00 0.00 21 LEU A N 18
ATOM 9392 C CA . LEU A 1 21 ? 28.527 -3.032 -5.207 1.00 0.00 21 LEU A CA 18
ATOM 9393 C C . LEU A 1 21 ? 28.690 -4.563 -5.278 1.00 0.00 21 LEU A C 18
ATOM 9394 O O . LEU A 1 21 ? 29.769 -5.053 -5.517 1.00 0.00 21 LEU A O 18
ATOM 9410 N N . SER A 1 22 ? 27.634 -5.311 -5.061 1.00 0.00 22 SER A N 18
ATOM 9411 C CA . SER A 1 22 ? 27.706 -6.819 -5.097 1.00 0.00 22 SER A CA 18
ATOM 9412 C C . SER A 1 22 ? 28.596 -7.357 -6.246 1.00 0.00 22 SER A C 18
ATOM 9413 O O . SER A 1 22 ? 29.461 -8.174 -6.000 1.00 0.00 22 SER A O 18
ATOM 9421 N N . PRO A 1 23 ? 28.369 -6.908 -7.463 1.00 0.00 23 PRO A N 18
ATOM 9422 C CA . PRO A 1 23 ? 29.137 -7.336 -8.692 1.00 0.00 23 PRO A CA 18
ATOM 9423 C C . PRO A 1 23 ? 30.554 -6.780 -8.651 1.00 0.00 23 PRO A C 18
ATOM 9424 O O . PRO A 1 23 ? 31.525 -7.506 -8.719 1.00 0.00 23 PRO A O 18
ATOM 9435 N N . ALA A 1 24 ? 30.666 -5.490 -8.541 1.00 0.00 24 ALA A N 18
ATOM 9436 C CA . ALA A 1 24 ? 32.012 -4.823 -8.490 1.00 0.00 24 ALA A CA 18
ATOM 9437 C C . ALA A 1 24 ? 32.945 -5.534 -7.490 1.00 0.00 24 ALA A C 18
ATOM 9438 O O . ALA A 1 24 ? 34.153 -5.498 -7.627 1.00 0.00 24 ALA A O 18
ATOM 9445 N N . ILE A 1 25 ? 32.389 -6.177 -6.493 1.00 0.00 25 ILE A N 18
ATOM 9446 C CA . ILE A 1 25 ? 33.231 -6.892 -5.486 1.00 0.00 25 ILE A CA 18
ATOM 9447 C C . ILE A 1 25 ? 33.727 -8.213 -6.090 1.00 0.00 25 ILE A C 18
ATOM 9448 O O . ILE A 1 25 ? 34.886 -8.562 -5.968 1.00 0.00 25 ILE A O 18
ATOM 9464 N N . THR A 1 26 ? 32.857 -8.947 -6.742 1.00 0.00 26 THR A N 18
ATOM 9465 C CA . THR A 1 26 ? 33.274 -10.243 -7.358 1.00 0.00 26 THR A CA 18
ATOM 9466 C C . THR A 1 26 ? 34.180 -9.957 -8.557 1.00 0.00 26 THR A C 18
ATOM 9467 O O . THR A 1 26 ? 35.367 -10.225 -8.527 1.00 0.00 26 THR A O 18
ATOM 9478 N N . PHE A 1 27 ? 33.627 -9.408 -9.609 1.00 0.00 27 PHE A N 18
ATOM 9479 C CA . PHE A 1 27 ? 34.444 -9.091 -10.813 1.00 0.00 27 PHE A CA 18
ATOM 9480 C C . PHE A 1 27 ? 35.024 -7.682 -10.676 1.00 0.00 27 PHE A C 18
ATOM 9481 O O . PHE A 1 27 ? 34.345 -6.761 -10.261 1.00 0.00 27 PHE A O 18
ATOM 9498 N N . GLY A 1 28 ? 36.275 -7.509 -11.020 1.00 0.00 28 GLY A N 18
ATOM 9499 C CA . GLY A 1 28 ? 36.908 -6.164 -10.913 1.00 0.00 28 GLY A CA 18
ATOM 9500 C C . GLY A 1 28 ? 36.929 -5.501 -12.291 1.00 0.00 28 GLY A C 18
ATOM 9501 O O . GLY A 1 28 ? 37.883 -5.626 -13.035 1.00 0.00 28 GLY A O 18
ATOM 9505 N N . GLY A 1 29 ? 35.879 -4.797 -12.635 1.00 0.00 29 GLY A N 18
ATOM 9506 C CA . GLY A 1 29 ? 35.824 -4.123 -13.963 1.00 0.00 29 GLY A CA 18
ATOM 9507 C C . GLY A 1 29 ? 36.238 -2.656 -13.818 1.00 0.00 29 GLY A C 18
ATOM 9508 O O . GLY A 1 29 ? 35.784 -1.801 -14.554 1.00 0.00 29 GLY A O 18
ATOM 9512 N N . LEU A 1 30 ? 37.099 -2.362 -12.876 1.00 0.00 30 LEU A N 18
ATOM 9513 C CA . LEU A 1 30 ? 37.550 -0.953 -12.676 1.00 0.00 30 LEU A CA 18
ATOM 9514 C C . LEU A 1 30 ? 38.456 -0.541 -13.838 1.00 0.00 30 LEU A C 18
ATOM 9515 O O . LEU A 1 30 ? 38.470 0.604 -14.249 1.00 0.00 30 LEU A O 18
ATOM 9531 N N . LEU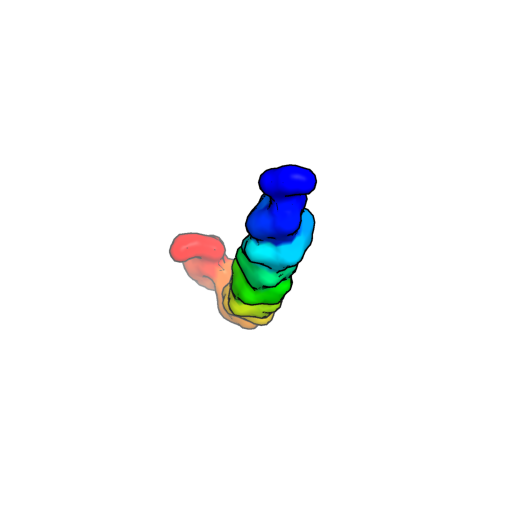 A 1 31 ? 39.210 -1.470 -14.368 1.00 0.00 31 LEU A N 18
ATOM 9532 C CA . LEU A 1 31 ? 40.118 -1.144 -15.505 1.00 0.00 31 LEU A CA 18
ATOM 9533 C C . LEU A 1 31 ? 39.281 -0.778 -16.732 1.00 0.00 31 LEU A C 18
ATOM 9534 O O . LEU A 1 31 ? 39.633 0.105 -17.491 1.00 0.00 31 LEU A O 18
ATOM 9550 N N . GLY A 1 32 ? 38.174 -1.448 -16.926 1.00 0.00 32 GLY A N 18
ATOM 9551 C CA . GLY A 1 32 ? 37.304 -1.143 -18.100 1.00 0.00 32 GLY A CA 18
ATOM 9552 C C . GLY A 1 32 ? 37.353 -2.306 -19.091 1.00 0.00 32 GLY A C 18
ATOM 9553 O O . GLY A 1 32 ? 38.130 -3.230 -18.937 1.00 0.00 32 GLY A O 18
ATOM 9557 N N . GLU A 1 33 ? 36.528 -2.265 -20.107 1.00 0.00 33 GLU A N 18
ATOM 9558 C CA . GLU A 1 33 ? 36.518 -3.365 -21.114 1.00 0.00 33 GLU A CA 18
ATOM 9559 C C . GLU A 1 33 ? 37.738 -3.226 -22.030 1.00 0.00 33 GLU A C 18
ATOM 9560 O O . GLU A 1 33 ? 38.548 -4.128 -22.138 1.00 0.00 33 GLU A O 18
ATOM 9572 N N . LYS A 1 34 ? 37.872 -2.102 -22.687 1.00 0.00 34 LYS A N 18
ATOM 9573 C CA . LYS A 1 34 ? 39.033 -1.895 -23.596 1.00 0.00 34 LYS A CA 18
ATOM 9574 C C . LYS A 1 34 ? 39.448 -0.420 -23.561 1.00 0.00 34 LYS A C 18
ATOM 9575 O O . LYS A 1 34 ? 40.398 -0.108 -22.863 1.00 0.00 34 LYS A O 18
ATOM 9601 N N . ARG A 1 2 ? 5.573 7.009 -8.857 1.00 0.00 2 ARG A N 19
ATOM 9602 C CA . ARG A 1 2 ? 5.707 6.777 -7.389 1.00 0.00 2 ARG A CA 19
ATOM 9603 C C . ARG A 1 2 ? 7.184 6.611 -7.030 1.00 0.00 2 ARG A C 19
ATOM 9604 O O . ARG A 1 2 ? 7.617 6.991 -5.959 1.00 0.00 2 ARG A O 19
ATOM 9625 N N . TYR A 1 3 ? 7.962 6.042 -7.920 1.00 0.00 3 TYR A N 19
ATOM 9626 C CA . TYR A 1 3 ? 9.418 5.836 -7.651 1.00 0.00 3 TYR A CA 19
ATOM 9627 C C . TYR A 1 3 ? 9.609 5.140 -6.286 1.00 0.00 3 TYR A C 19
ATOM 9628 O O . TYR A 1 3 ? 10.136 5.729 -5.361 1.00 0.00 3 TYR A O 19
ATOM 9646 N N . PRO A 1 4 ? 9.156 3.906 -6.197 1.00 0.00 4 PRO A N 19
ATOM 9647 C CA . PRO A 1 4 ? 9.209 3.039 -4.974 1.00 0.00 4 PRO A CA 19
ATOM 9648 C C . PRO A 1 4 ? 10.514 2.235 -4.922 1.00 0.00 4 PRO A C 19
ATOM 9649 O O . PRO A 1 4 ? 11.411 2.538 -4.159 1.00 0.00 4 PRO A O 19
ATOM 9660 N N . TYR A 1 5 ? 10.616 1.205 -5.722 1.00 0.00 5 TYR A N 19
ATOM 9661 C CA . TYR A 1 5 ? 11.846 0.354 -5.732 1.00 0.00 5 TYR A CA 19
ATOM 9662 C C . TYR A 1 5 ? 13.097 1.210 -5.975 1.00 0.00 5 TYR A C 19
ATOM 9663 O O . TYR A 1 5 ? 14.196 0.812 -5.643 1.00 0.00 5 TYR A O 19
ATOM 9681 N N . TYR A 1 6 ? 12.943 2.377 -6.554 1.00 0.00 6 TYR A N 19
ATOM 9682 C CA . TYR A 1 6 ? 14.124 3.254 -6.820 1.00 0.00 6 TYR A CA 19
ATOM 9683 C C . TYR A 1 6 ? 14.817 3.609 -5.501 1.00 0.00 6 TYR A C 19
ATOM 9684 O O . TYR A 1 6 ? 16.021 3.497 -5.370 1.00 0.00 6 TYR A O 19
ATOM 9702 N N . LEU A 1 7 ? 14.060 4.044 -4.529 1.00 0.00 7 LEU A N 19
ATOM 9703 C CA . LEU A 1 7 ? 14.654 4.424 -3.211 1.00 0.00 7 LEU A CA 19
ATOM 9704 C C . LEU A 1 7 ? 15.160 3.173 -2.485 1.00 0.00 7 LEU A C 19
ATOM 9705 O O . LEU A 1 7 ? 16.228 3.177 -1.903 1.00 0.00 7 LEU A O 19
ATOM 9721 N N . SER A 1 8 ? 14.399 2.107 -2.511 1.00 0.00 8 SER A N 19
ATOM 9722 C CA . SER A 1 8 ? 14.828 0.853 -1.819 1.00 0.00 8 SER A CA 19
ATOM 9723 C C . SER A 1 8 ? 16.156 0.356 -2.405 1.00 0.00 8 SER A C 19
ATOM 9724 O O . SER A 1 8 ? 16.927 -0.305 -1.735 1.00 0.00 8 SER A O 19
ATOM 9732 N N . ASP A 1 9 ? 16.426 0.672 -3.647 1.00 0.00 9 ASP A N 19
ATOM 9733 C CA . ASP A 1 9 ? 17.702 0.224 -4.279 1.00 0.00 9 ASP A CA 19
ATOM 9734 C C . ASP A 1 9 ? 18.874 0.930 -3.600 1.00 0.00 9 ASP A C 19
ATOM 9735 O O . ASP A 1 9 ? 19.926 0.354 -3.397 1.00 0.00 9 ASP A O 19
ATOM 9744 N N . ILE A 1 10 ? 18.692 2.175 -3.245 1.00 0.00 10 ILE A N 19
ATOM 9745 C CA . ILE A 1 10 ? 19.781 2.936 -2.571 1.00 0.00 10 ILE A CA 19
ATOM 9746 C C . ILE A 1 10 ? 19.974 2.387 -1.158 1.00 0.00 10 ILE A C 19
ATOM 9747 O O . ILE A 1 10 ? 21.083 2.179 -0.709 1.00 0.00 10 ILE A O 19
ATOM 9763 N N . THR A 1 11 ? 18.893 2.148 -0.458 1.00 0.00 11 THR A N 19
ATOM 9764 C CA . THR A 1 11 ? 18.991 1.606 0.931 1.00 0.00 11 THR A CA 19
ATOM 9765 C C . THR A 1 11 ? 19.711 0.252 0.912 1.00 0.00 11 THR A C 19
ATOM 9766 O O . THR A 1 11 ? 20.294 -0.160 1.897 1.00 0.00 11 THR A O 19
ATOM 9777 N N . ASP A 1 12 ? 19.676 -0.441 -0.202 1.00 0.00 12 ASP A N 19
ATOM 9778 C CA . ASP A 1 12 ? 20.359 -1.766 -0.287 1.00 0.00 12 ASP A CA 19
ATOM 9779 C C . ASP A 1 12 ? 21.853 -1.550 -0.538 1.00 0.00 12 ASP A C 19
ATOM 9780 O O . ASP A 1 12 ? 22.682 -2.322 -0.097 1.00 0.00 12 ASP A O 19
ATOM 9789 N N . VAL A 1 13 ? 22.196 -0.502 -1.240 1.00 0.00 13 VAL A N 19
ATOM 9790 C CA . VAL A 1 13 ? 23.634 -0.219 -1.520 1.00 0.00 13 VAL A CA 19
ATOM 9791 C C . VAL A 1 13 ? 24.303 0.313 -0.245 1.00 0.00 13 VAL A C 19
ATOM 9792 O O . VAL A 1 13 ? 25.495 0.165 -0.055 1.00 0.00 13 VAL A O 19
ATOM 9805 N N . ILE A 1 14 ? 23.539 0.917 0.634 1.00 0.00 14 ILE A N 19
ATOM 9806 C CA . ILE A 1 14 ? 24.114 1.446 1.905 1.00 0.00 14 ILE A CA 19
ATOM 9807 C C . ILE A 1 14 ? 24.228 0.293 2.907 1.00 0.00 14 ILE A C 19
ATOM 9808 O O . ILE A 1 14 ? 25.198 0.173 3.636 1.00 0.00 14 ILE A O 19
ATOM 9824 N N . PHE A 1 15 ? 23.235 -0.555 2.937 1.00 0.00 15 PHE A N 19
ATOM 9825 C CA . PHE A 1 15 ? 23.243 -1.711 3.873 1.00 0.00 15 PHE A CA 19
ATOM 9826 C C . PHE A 1 15 ? 24.432 -2.622 3.547 1.00 0.00 15 PHE A C 19
ATOM 9827 O O . PHE A 1 15 ? 25.118 -3.111 4.428 1.00 0.00 15 PHE A O 19
ATOM 9844 N N . ILE A 1 16 ? 24.684 -2.841 2.282 1.00 0.00 16 ILE A N 19
ATOM 9845 C CA . ILE A 1 16 ? 25.829 -3.704 1.877 1.00 0.00 16 ILE A CA 19
ATOM 9846 C C . ILE A 1 16 ? 27.130 -2.892 2.008 1.00 0.00 16 ILE A C 19
ATOM 9847 O O . ILE A 1 16 ? 28.193 -3.443 2.204 1.00 0.00 16 ILE A O 19
ATOM 9863 N N . TYR A 1 17 ? 27.047 -1.588 1.897 1.00 0.00 17 TYR A N 19
ATOM 9864 C CA . TYR A 1 17 ? 28.273 -0.739 2.012 1.00 0.00 17 TYR A CA 19
ATOM 9865 C C . TYR A 1 17 ? 28.969 -1.003 3.354 1.00 0.00 17 TYR A C 19
ATOM 9866 O O . TYR A 1 17 ? 30.182 -0.975 3.446 1.00 0.00 17 TYR A O 19
ATOM 9884 N N . PHE A 1 18 ? 28.209 -1.251 4.392 1.00 0.00 18 PHE A N 19
ATOM 9885 C CA . PHE A 1 18 ? 28.825 -1.508 5.730 1.00 0.00 18 PHE A CA 19
ATOM 9886 C C . PHE A 1 18 ? 29.198 -2.990 5.865 1.00 0.00 18 PHE A C 19
ATOM 9887 O O . PHE A 1 18 ? 30.172 -3.333 6.503 1.00 0.00 18 PHE A O 19
ATOM 9904 N N . ALA A 1 19 ? 28.420 -3.865 5.283 1.00 0.00 19 ALA A N 19
ATOM 9905 C CA . ALA A 1 19 ? 28.711 -5.332 5.385 1.00 0.00 19 ALA A CA 19
ATOM 9906 C C . ALA A 1 19 ? 30.112 -5.647 4.837 1.00 0.00 19 ALA A C 19
ATOM 9907 O O . ALA A 1 19 ? 30.932 -6.252 5.500 1.00 0.00 19 ALA A O 19
ATOM 9914 N N . ALA A 1 20 ? 30.366 -5.263 3.619 1.00 0.00 20 ALA A N 19
ATOM 9915 C CA . ALA A 1 20 ? 31.689 -5.540 2.972 1.00 0.00 20 ALA A CA 19
ATOM 9916 C C . ALA A 1 20 ? 32.849 -5.023 3.825 1.00 0.00 20 ALA A C 19
ATOM 9917 O O . ALA A 1 20 ? 33.838 -5.702 4.027 1.00 0.00 20 ALA A O 19
ATOM 9924 N N . LEU A 1 21 ? 32.748 -3.809 4.279 1.00 0.00 21 LEU A N 19
ATOM 9925 C CA . LEU A 1 21 ? 33.851 -3.199 5.087 1.00 0.00 21 LEU A CA 19
ATOM 9926 C C . LEU A 1 21 ? 33.823 -3.685 6.546 1.00 0.00 21 LEU A C 19
ATOM 9927 O O . LEU A 1 21 ? 34.751 -3.451 7.292 1.00 0.00 21 LEU A O 19
ATOM 9943 N N . SER A 1 22 ? 32.779 -4.350 6.969 1.00 0.00 22 SER A N 19
ATOM 9944 C CA . SER A 1 22 ? 32.715 -4.834 8.389 1.00 0.00 22 SER A CA 19
ATOM 9945 C C . SER A 1 22 ? 33.965 -5.678 8.723 1.00 0.00 22 SER A C 19
ATOM 9946 O O . SER A 1 22 ? 34.679 -5.366 9.655 1.00 0.00 22 SER A O 19
ATOM 9954 N N . PRO A 1 23 ? 34.201 -6.718 7.950 1.00 0.00 23 PRO A N 19
ATOM 9955 C CA . PRO A 1 23 ? 35.369 -7.661 8.100 1.00 0.00 23 PRO A CA 19
ATOM 9956 C C . PRO A 1 23 ? 36.660 -7.004 7.617 1.00 0.00 23 PRO A C 19
ATOM 9957 O O . PRO A 1 23 ? 37.624 -6.894 8.344 1.00 0.00 23 PRO A O 19
ATOM 9968 N N . ALA A 1 24 ? 36.678 -6.591 6.382 1.00 0.00 24 ALA A N 19
ATOM 9969 C CA . ALA A 1 24 ? 37.901 -5.946 5.787 1.00 0.00 24 ALA A CA 19
ATOM 9970 C C . ALA A 1 24 ? 38.485 -4.878 6.727 1.00 0.00 24 ALA A C 19
ATOM 9971 O O . ALA A 1 24 ? 39.677 -4.630 6.729 1.00 0.00 24 ALA A O 19
ATOM 9978 N N . ILE A 1 25 ? 37.658 -4.256 7.526 1.00 0.00 25 ILE A N 19
ATOM 9979 C CA . ILE A 1 25 ? 38.161 -3.212 8.470 1.00 0.00 25 ILE A CA 19
ATOM 9980 C C . ILE A 1 25 ? 38.902 -3.914 9.622 1.00 0.00 25 ILE A C 19
ATOM 9981 O O . ILE A 1 25 ? 39.982 -3.513 10.015 1.00 0.00 25 ILE A O 19
ATOM 9997 N N . THR A 1 26 ? 38.320 -4.951 10.162 1.00 0.00 26 THR A N 19
ATOM 9998 C CA . THR A 1 26 ? 38.963 -5.689 11.291 1.00 0.00 26 THR A CA 19
ATOM 9999 C C . THR A 1 26 ? 40.350 -6.208 10.878 1.00 0.00 26 THR A C 19
ATOM 10000 O O . THR A 1 26 ? 41.292 -6.141 11.644 1.00 0.00 26 THR A O 19
ATOM 10011 N N . PHE A 1 27 ? 40.481 -6.733 9.683 1.00 0.00 27 PHE A N 19
ATOM 10012 C CA . PHE A 1 27 ? 41.804 -7.266 9.234 1.00 0.00 27 PHE A CA 19
ATOM 10013 C C . PHE A 1 27 ? 42.650 -6.135 8.634 1.00 0.00 27 PHE A C 19
ATOM 10014 O O . PHE A 1 27 ? 43.537 -5.607 9.280 1.00 0.00 27 PHE A O 19
ATOM 10031 N N . GLY A 1 28 ? 42.392 -5.770 7.402 1.00 0.00 28 GLY A N 19
ATOM 10032 C CA . GLY A 1 28 ? 43.183 -4.687 6.753 1.00 0.00 28 GLY A CA 19
ATOM 10033 C C . GLY A 1 28 ? 42.471 -3.346 6.933 1.00 0.00 28 GLY A C 19
ATOM 10034 O O . GLY A 1 28 ? 41.607 -3.201 7.776 1.00 0.00 28 GLY A O 19
ATOM 10038 N N . GLY A 1 29 ? 42.832 -2.365 6.144 1.00 0.00 29 GLY A N 19
ATOM 10039 C CA . GLY A 1 29 ? 42.183 -1.027 6.260 1.00 0.00 29 GLY A CA 19
ATOM 10040 C C . GLY A 1 29 ? 42.862 -0.042 5.306 1.00 0.00 29 GLY A C 19
ATOM 10041 O O . GLY A 1 29 ? 43.524 0.887 5.728 1.00 0.00 29 GLY A O 19
ATOM 10045 N N . LEU A 1 30 ? 42.696 -0.236 4.021 1.00 0.00 30 LEU A N 19
ATOM 10046 C CA . LEU A 1 30 ? 43.324 0.685 3.026 1.00 0.00 30 LEU A CA 19
ATOM 10047 C C . LEU A 1 30 ? 42.798 2.109 3.245 1.00 0.00 30 LEU A C 19
ATOM 10048 O O . LEU A 1 30 ? 41.721 2.303 3.778 1.00 0.00 30 LEU A O 19
ATOM 10064 N N . LEU A 1 31 ? 43.551 3.101 2.840 1.00 0.00 31 LEU A N 19
ATOM 10065 C CA . LEU A 1 31 ? 43.102 4.513 3.025 1.00 0.00 31 LEU A CA 19
ATOM 10066 C C . LEU A 1 31 ? 41.819 4.751 2.226 1.00 0.00 31 LEU A C 19
ATOM 10067 O O . LEU A 1 31 ? 40.812 5.170 2.764 1.00 0.00 31 LEU A O 19
ATOM 10083 N N . GLY A 1 32 ? 41.852 4.487 0.945 1.00 0.00 32 GLY A N 19
ATOM 10084 C CA . GLY A 1 32 ? 40.640 4.694 0.099 1.00 0.00 32 GLY A CA 19
ATOM 10085 C C . GLY A 1 32 ? 40.998 4.465 -1.370 1.00 0.00 32 GLY A C 19
ATOM 10086 O O . GLY A 1 32 ? 41.676 3.513 -1.709 1.00 0.00 32 GLY A O 19
ATOM 10090 N N . GLU A 1 33 ? 40.545 5.329 -2.244 1.00 0.00 33 GLU A N 19
ATOM 10091 C CA . GLU A 1 33 ? 40.855 5.166 -3.694 1.00 0.00 33 GLU A CA 19
ATOM 10092 C C . GLU A 1 33 ? 42.343 5.439 -3.932 1.00 0.00 33 GLU A C 19
ATOM 10093 O O . GLU A 1 33 ? 43.036 4.642 -4.536 1.00 0.00 33 GLU A O 19
ATOM 10105 N N . LYS A 1 34 ? 42.841 6.554 -3.454 1.00 0.00 34 LYS A N 19
ATOM 10106 C CA . LYS A 1 34 ? 44.285 6.872 -3.644 1.00 0.00 34 LYS A CA 19
ATOM 10107 C C . LYS A 1 34 ? 44.867 7.416 -2.335 1.00 0.00 34 LYS A C 19
ATOM 10108 O O . LYS A 1 34 ? 46.069 7.313 -2.155 1.00 0.00 34 LYS A O 19
ATOM 10134 N N . ARG A 1 2 ? 4.653 -2.348 -11.589 1.00 0.00 2 ARG A N 20
ATOM 10135 C CA . ARG A 1 2 ? 5.037 -3.593 -10.864 1.00 0.00 2 ARG A CA 20
ATOM 10136 C C . ARG A 1 2 ? 6.427 -3.410 -10.243 1.00 0.00 2 ARG A C 20
ATOM 10137 O O . ARG A 1 2 ? 6.557 -3.249 -9.044 1.00 0.00 2 ARG A O 20
ATOM 10158 N N . TYR A 1 3 ? 7.461 -3.415 -11.047 1.00 0.00 3 TYR A N 20
ATOM 10159 C CA . TYR A 1 3 ? 8.838 -3.219 -10.503 1.00 0.00 3 TYR A CA 20
ATOM 10160 C C . TYR A 1 3 ? 9.671 -2.339 -11.462 1.00 0.00 3 TYR A C 20
ATOM 10161 O O . TYR A 1 3 ? 10.728 -2.742 -11.904 1.00 0.00 3 TYR A O 20
ATOM 10179 N N . PRO A 1 4 ? 9.182 -1.150 -11.753 1.00 0.00 4 PRO A N 20
ATOM 10180 C CA . PRO A 1 4 ? 9.843 -0.143 -12.655 1.00 0.00 4 PRO A CA 20
ATOM 10181 C C . PRO A 1 4 ? 10.921 0.645 -11.894 1.00 0.00 4 PRO A C 20
ATOM 10182 O O . PRO A 1 4 ? 12.101 0.382 -12.029 1.00 0.00 4 PRO A O 20
ATOM 10193 N N . TYR A 1 5 ? 10.523 1.610 -11.107 1.00 0.00 5 TYR A N 20
ATOM 10194 C CA . TYR A 1 5 ? 11.510 2.432 -10.340 1.00 0.00 5 TYR A CA 20
ATOM 10195 C C . TYR A 1 5 ? 12.277 1.563 -9.331 1.00 0.00 5 TYR A C 20
ATOM 10196 O O . TYR A 1 5 ? 13.295 1.974 -8.807 1.00 0.00 5 TYR A O 20
ATOM 10214 N N . TYR A 1 6 ? 11.798 0.376 -9.046 1.00 0.00 6 TYR A N 20
ATOM 10215 C CA . TYR A 1 6 ? 12.495 -0.515 -8.063 1.00 0.00 6 TYR A CA 20
ATOM 10216 C C . TYR A 1 6 ? 13.972 -0.707 -8.451 1.00 0.00 6 TYR A C 20
ATOM 10217 O O . TYR A 1 6 ? 14.795 -1.042 -7.619 1.00 0.00 6 TYR A O 20
ATOM 10235 N N . LEU A 1 7 ? 14.308 -0.513 -9.701 1.00 0.00 7 LEU A N 20
ATOM 10236 C CA . LEU A 1 7 ? 15.726 -0.700 -10.137 1.00 0.00 7 LEU A CA 20
ATOM 10237 C C . LEU A 1 7 ? 16.591 0.475 -9.668 1.00 0.00 7 LEU A C 20
ATOM 10238 O O . LEU A 1 7 ? 17.730 0.296 -9.279 1.00 0.00 7 LEU A O 20
ATOM 10254 N N . SER A 1 8 ? 16.067 1.674 -9.716 1.00 0.00 8 SER A N 20
ATOM 10255 C CA . SER A 1 8 ? 16.864 2.864 -9.291 1.00 0.00 8 SER A CA 20
ATOM 10256 C C . SER A 1 8 ? 16.948 2.937 -7.763 1.00 0.00 8 SER A C 20
ATOM 10257 O O . SER A 1 8 ? 17.888 3.483 -7.215 1.00 0.00 8 SER A O 20
ATOM 10265 N N . ASP A 1 9 ? 15.973 2.404 -7.075 1.00 0.00 9 ASP A N 20
ATOM 10266 C CA . ASP A 1 9 ? 15.991 2.453 -5.582 1.00 0.00 9 ASP A CA 20
ATOM 10267 C C . ASP A 1 9 ? 17.072 1.516 -5.040 1.00 0.00 9 ASP A C 20
ATOM 10268 O O . ASP A 1 9 ? 17.861 1.893 -4.194 1.00 0.00 9 ASP A O 20
ATOM 10277 N N . ILE A 1 10 ? 17.108 0.296 -5.514 1.00 0.00 10 ILE A N 20
ATOM 10278 C CA . ILE A 1 10 ? 18.131 -0.674 -5.021 1.00 0.00 10 ILE A CA 20
ATOM 10279 C C . ILE A 1 10 ? 19.535 -0.158 -5.353 1.00 0.00 10 ILE A C 20
ATOM 10280 O O . ILE A 1 10 ? 20.423 -0.171 -4.527 1.00 0.00 10 ILE A O 20
ATOM 10296 N N . THR A 1 11 ? 19.731 0.291 -6.562 1.00 0.00 11 THR A N 20
ATOM 10297 C CA . THR A 1 11 ? 21.070 0.807 -6.984 1.00 0.00 11 THR A CA 20
ATOM 10298 C C . THR A 1 11 ? 21.561 1.896 -6.021 1.00 0.00 11 THR A C 20
ATOM 10299 O O . THR A 1 11 ? 22.741 1.992 -5.739 1.00 0.00 11 THR A O 20
ATOM 10310 N N . ASP A 1 12 ? 20.670 2.710 -5.513 1.00 0.00 12 ASP A N 20
ATOM 10311 C CA . ASP A 1 12 ? 21.091 3.787 -4.566 1.00 0.00 12 ASP A CA 20
ATOM 10312 C C . ASP A 1 12 ? 21.524 3.153 -3.243 1.00 0.00 12 ASP A C 20
ATOM 10313 O O . ASP A 1 12 ? 22.416 3.637 -2.572 1.00 0.00 12 ASP A O 20
ATOM 10322 N N . VAL A 1 13 ? 20.888 2.076 -2.867 1.00 0.00 13 VAL A N 20
ATOM 10323 C CA . VAL A 1 13 ? 21.238 1.392 -1.588 1.00 0.00 13 VAL A CA 20
ATOM 10324 C C . VAL A 1 13 ? 22.648 0.793 -1.679 1.00 0.00 13 VAL A C 20
ATOM 10325 O O . VAL A 1 13 ? 23.340 0.673 -0.684 1.00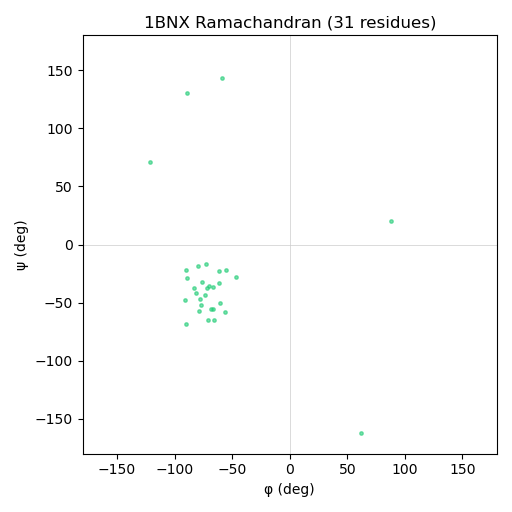 0.00 13 VAL A O 20
ATOM 10338 N N . ILE A 1 14 ? 23.077 0.412 -2.858 1.00 0.00 14 ILE A N 20
ATOM 10339 C CA . ILE A 1 14 ? 24.441 -0.183 -3.009 1.00 0.00 14 ILE A CA 20
ATOM 10340 C C . ILE A 1 14 ? 25.496 0.938 -2.946 1.00 0.00 14 ILE A C 20
ATOM 10341 O O . ILE A 1 14 ? 26.570 0.756 -2.402 1.00 0.00 14 ILE A O 20
ATOM 10357 N N . PHE A 1 15 ? 25.197 2.085 -3.498 1.00 0.00 15 PHE A N 20
ATOM 10358 C CA . PHE A 1 15 ? 26.179 3.211 -3.476 1.00 0.00 15 PHE A CA 20
ATOM 10359 C C . PHE A 1 15 ? 26.472 3.618 -2.029 1.00 0.00 15 PHE A C 20
ATOM 10360 O O . PHE A 1 15 ? 27.606 3.872 -1.666 1.00 0.00 15 PHE A O 20
ATOM 10377 N N . ILE A 1 16 ? 25.459 3.685 -1.203 1.00 0.00 16 ILE A N 20
ATOM 10378 C CA . ILE A 1 16 ? 25.671 4.079 0.222 1.00 0.00 16 ILE A CA 20
ATOM 10379 C C . ILE A 1 16 ? 26.299 2.914 1.000 1.00 0.00 16 ILE A C 20
ATOM 10380 O O . ILE A 1 16 ? 26.946 3.116 2.011 1.00 0.00 16 ILE A O 20
ATOM 10396 N N . TYR A 1 17 ? 26.113 1.700 0.540 1.00 0.00 17 TYR A N 20
ATOM 10397 C CA . TYR A 1 17 ? 26.697 0.522 1.253 1.00 0.00 17 TYR A CA 20
ATOM 10398 C C . TYR A 1 17 ? 28.223 0.658 1.328 1.00 0.00 17 TYR A C 20
ATOM 10399 O O . TYR A 1 17 ? 28.809 0.579 2.392 1.00 0.00 17 TYR A O 20
ATOM 10417 N N . PHE A 1 18 ? 28.866 0.862 0.207 1.00 0.00 18 PHE A N 20
ATOM 10418 C CA . PHE A 1 18 ? 30.354 1.005 0.200 1.00 0.00 18 PHE A CA 20
ATOM 10419 C C . PHE A 1 18 ? 30.739 2.382 0.726 1.00 0.00 18 PHE A C 20
ATOM 10420 O O . PHE A 1 18 ? 31.739 2.550 1.390 1.00 0.00 18 PHE A O 20
ATOM 10437 N N . ALA A 1 19 ? 29.943 3.367 0.413 1.00 0.00 19 ALA A N 20
ATOM 10438 C CA . ALA A 1 19 ? 30.214 4.777 0.858 1.00 0.00 19 ALA A CA 20
ATOM 10439 C C . ALA A 1 19 ? 30.596 4.828 2.340 1.00 0.00 19 ALA A C 20
ATOM 10440 O O . ALA A 1 19 ? 31.530 5.495 2.739 1.00 0.00 19 ALA A O 20
ATOM 10447 N N . ALA A 1 20 ? 29.854 4.132 3.147 1.00 0.00 20 ALA A N 20
ATOM 10448 C CA . ALA A 1 20 ? 30.110 4.112 4.623 1.00 0.00 20 ALA A CA 20
ATOM 10449 C C . ALA A 1 20 ? 31.574 3.781 4.930 1.00 0.00 20 ALA A C 20
ATOM 10450 O O . ALA A 1 20 ? 32.232 4.469 5.687 1.00 0.00 20 ALA A O 20
ATOM 10457 N N . LEU A 1 21 ? 32.064 2.713 4.373 1.00 0.00 21 LEU A N 20
ATOM 10458 C CA . LEU A 1 21 ? 33.476 2.287 4.642 1.00 0.00 21 LEU A CA 20
ATOM 10459 C C . LEU A 1 21 ? 34.470 2.985 3.695 1.00 0.00 21 LEU A C 20
ATOM 10460 O O . LEU A 1 21 ? 35.667 2.838 3.838 1.00 0.00 21 LEU A O 20
ATOM 10476 N N . SER A 1 22 ? 33.992 3.733 2.735 1.00 0.00 22 SER A N 20
ATOM 10477 C CA . SER A 1 22 ? 34.911 4.430 1.775 1.00 0.00 22 SER A CA 20
ATOM 10478 C C . SER A 1 22 ? 36.029 5.210 2.506 1.00 0.00 22 SER A C 20
ATOM 10479 O O . SER A 1 22 ? 37.178 5.101 2.127 1.00 0.00 22 SER A O 20
ATOM 10487 N N . PRO A 1 23 ? 35.686 5.979 3.521 1.00 0.00 23 PRO A N 20
ATOM 10488 C CA . PRO A 1 23 ? 36.656 6.808 4.325 1.00 0.00 23 PRO A CA 20
ATOM 10489 C C . PRO A 1 23 ? 37.474 5.920 5.253 1.00 0.00 23 PRO A C 20
ATOM 10490 O O . PRO A 1 23 ? 38.689 5.925 5.232 1.00 0.00 23 PRO A O 20
ATOM 10501 N N . ALA A 1 24 ? 36.802 5.175 6.079 1.00 0.00 24 ALA A N 20
ATOM 10502 C CA . ALA A 1 24 ? 37.495 4.269 7.054 1.00 0.00 24 ALA A CA 20
ATOM 10503 C C . ALA A 1 24 ? 38.594 3.444 6.364 1.00 0.00 24 ALA A C 20
ATOM 10504 O O . ALA A 1 24 ? 39.566 3.057 6.986 1.00 0.00 24 ALA A O 20
ATOM 10511 N N . ILE A 1 25 ? 38.446 3.171 5.092 1.00 0.00 25 ILE A N 20
ATOM 10512 C CA . ILE A 1 25 ? 39.481 2.368 4.371 1.00 0.00 25 ILE A CA 20
ATOM 10513 C C . ILE A 1 25 ? 40.714 3.243 4.102 1.00 0.00 25 ILE A C 20
ATOM 10514 O O . ILE A 1 25 ? 41.836 2.807 4.279 1.00 0.00 25 ILE A O 20
ATOM 10530 N N . THR A 1 26 ? 40.520 4.471 3.680 1.00 0.00 26 THR A N 20
ATOM 10531 C CA . THR A 1 26 ? 41.686 5.372 3.406 1.00 0.00 26 THR A CA 20
ATOM 10532 C C . THR A 1 26 ? 42.561 5.479 4.659 1.00 0.00 26 THR A C 20
ATOM 10533 O O . THR A 1 26 ? 43.774 5.548 4.578 1.00 0.00 26 THR A O 20
ATOM 10544 N N . PHE A 1 27 ? 41.950 5.479 5.815 1.00 0.00 27 PHE A N 20
ATOM 10545 C CA . PHE A 1 27 ? 42.729 5.564 7.081 1.00 0.00 27 PHE A CA 20
ATOM 10546 C C . PHE A 1 27 ? 43.463 4.239 7.296 1.00 0.00 27 PHE A C 20
ATOM 10547 O O . PHE A 1 27 ? 43.487 3.390 6.424 1.00 0.00 27 PHE A O 20
ATOM 10564 N N . GLY A 1 28 ? 44.057 4.051 8.449 1.00 0.00 28 GLY A N 20
ATOM 10565 C CA . GLY A 1 28 ? 44.784 2.775 8.720 1.00 0.00 28 GLY A CA 20
ATOM 10566 C C . GLY A 1 28 ? 43.799 1.604 8.655 1.00 0.00 28 GLY A C 20
ATOM 10567 O O . GLY A 1 28 ? 42.624 1.788 8.400 1.00 0.00 28 GLY A O 20
ATOM 10571 N N . GLY A 1 29 ? 44.271 0.405 8.881 1.00 0.00 29 GLY A N 20
ATOM 10572 C CA . GLY A 1 29 ? 43.370 -0.782 8.833 1.00 0.00 29 GLY A CA 20
ATOM 10573 C C . GLY A 1 29 ? 43.672 -1.703 10.015 1.00 0.00 29 GLY A C 20
ATOM 10574 O O . GLY A 1 29 ? 43.666 -2.913 9.886 1.00 0.00 29 GLY A O 20
ATOM 10578 N N . LEU A 1 30 ? 43.936 -1.136 11.164 1.00 0.00 30 LEU A N 20
ATOM 10579 C CA . LEU A 1 30 ? 44.240 -1.970 12.364 1.00 0.00 30 LEU A CA 20
ATOM 10580 C C . LEU A 1 30 ? 43.013 -2.805 12.729 1.00 0.00 30 LEU A C 20
ATOM 10581 O O . LEU A 1 30 ? 41.889 -2.427 12.455 1.00 0.00 30 LEU A O 20
ATOM 10597 N N . LEU A 1 31 ? 43.223 -3.939 13.347 1.00 0.00 31 LEU A N 20
ATOM 10598 C CA . LEU A 1 31 ? 42.078 -4.812 13.738 1.00 0.00 31 LEU A CA 20
ATOM 10599 C C . LEU A 1 31 ? 41.188 -4.072 14.740 1.00 0.00 31 LEU A C 20
ATOM 10600 O O . LEU A 1 31 ? 39.981 -4.025 14.593 1.00 0.00 31 LEU A O 20
ATOM 10616 N N . GLY A 1 32 ? 41.779 -3.493 15.755 1.00 0.00 32 GLY A N 20
ATOM 10617 C CA . GLY A 1 32 ? 40.977 -2.751 16.773 1.00 0.00 32 GLY A CA 20
ATOM 10618 C C . GLY A 1 32 ? 40.214 -3.747 17.648 1.00 0.00 32 GLY A C 20
ATOM 10619 O O . GLY A 1 32 ? 39.155 -4.221 17.282 1.00 0.00 32 GLY A O 20
ATOM 10623 N N . GLU A 1 33 ? 40.745 -4.064 18.802 1.00 0.00 33 GLU A N 20
ATOM 10624 C CA . GLU A 1 33 ? 40.059 -5.027 19.710 1.00 0.00 33 GLU A CA 20
ATOM 10625 C C . GLU A 1 33 ? 39.019 -4.283 20.551 1.00 0.00 33 GLU A C 20
ATOM 10626 O O . GLU A 1 33 ? 37.900 -4.734 20.707 1.00 0.00 33 GLU A O 20
ATOM 10638 N N . LYS A 1 34 ? 39.380 -3.145 21.086 1.00 0.00 34 LYS A N 20
ATOM 10639 C CA . LYS A 1 34 ? 38.417 -2.361 21.912 1.00 0.00 34 LYS A CA 20
ATOM 10640 C C . LYS A 1 34 ? 38.829 -0.888 21.909 1.00 0.00 34 LYS A C 20
ATOM 10641 O O . LYS A 1 34 ? 39.777 -0.556 22.603 1.00 0.00 34 LYS A O 20
ATOM 10667 N N . ARG A 1 2 ? 7.587 14.528 -5.012 1.00 0.00 2 ARG A N 21
ATOM 10668 C CA . ARG A 1 2 ? 8.697 15.395 -5.495 1.00 0.00 2 ARG A CA 21
ATOM 10669 C C . ARG A 1 2 ? 9.946 14.544 -5.725 1.00 0.00 2 ARG A C 21
ATOM 10670 O O . ARG A 1 2 ? 10.653 14.714 -6.701 1.00 0.00 2 ARG A O 21
ATOM 10691 N N . TYR A 1 3 ? 10.218 13.629 -4.833 1.00 0.00 3 TYR A N 21
ATOM 10692 C CA . TYR A 1 3 ? 11.418 12.758 -4.985 1.00 0.00 3 TYR A CA 21
ATOM 10693 C C . TYR A 1 3 ? 11.081 11.318 -4.546 1.00 0.00 3 TYR A C 21
ATOM 10694 O O . TYR A 1 3 ? 11.696 10.788 -3.640 1.00 0.00 3 TYR A O 21
ATOM 10712 N N . PRO A 1 4 ? 10.119 10.714 -5.209 1.00 0.00 4 PRO A N 21
ATOM 10713 C CA . PRO A 1 4 ? 9.641 9.311 -4.956 1.00 0.00 4 PRO A CA 21
ATOM 10714 C C . PRO A 1 4 ? 10.586 8.304 -5.611 1.00 0.00 4 PRO A C 21
ATOM 10715 O O . PRO A 1 4 ? 11.250 7.532 -4.946 1.00 0.00 4 PRO A O 21
ATOM 10726 N N . TYR A 1 5 ? 10.640 8.314 -6.910 1.00 0.00 5 TYR A N 21
ATOM 10727 C CA . TYR A 1 5 ? 11.531 7.370 -7.649 1.00 0.00 5 TYR A CA 21
ATOM 10728 C C . TYR A 1 5 ? 12.997 7.574 -7.233 1.00 0.00 5 TYR A C 21
ATOM 10729 O O . TYR A 1 5 ? 13.828 6.708 -7.439 1.00 0.00 5 TYR A O 21
ATOM 10747 N N . TYR A 1 6 ? 13.325 8.706 -6.657 1.00 0.00 6 TYR A N 21
ATOM 10748 C CA . TYR A 1 6 ? 14.733 8.964 -6.236 1.00 0.00 6 TYR A CA 21
ATOM 10749 C C . TYR A 1 6 ? 15.084 8.075 -5.037 1.00 0.00 6 TYR A C 21
ATOM 10750 O O . TYR A 1 6 ? 16.197 7.606 -4.902 1.00 0.00 6 TYR A O 21
ATOM 10768 N N . LEU A 1 7 ? 14.139 7.857 -4.162 1.00 0.00 7 LEU A N 21
ATOM 10769 C CA . LEU A 1 7 ? 14.397 7.016 -2.953 1.00 0.00 7 LEU A CA 21
ATOM 10770 C C . LEU A 1 7 ? 14.846 5.603 -3.359 1.00 0.00 7 LEU A C 21
ATOM 10771 O O . LEU A 1 7 ? 15.809 5.078 -2.831 1.00 0.00 7 LEU A O 21
ATOM 10787 N N . SER A 1 8 ? 14.143 4.978 -4.269 1.00 0.00 8 SER A N 21
ATOM 10788 C CA . SER A 1 8 ? 14.508 3.587 -4.688 1.00 0.00 8 SER A CA 21
ATOM 10789 C C . SER A 1 8 ? 15.942 3.532 -5.230 1.00 0.00 8 SER A C 21
ATOM 10790 O O . SER A 1 8 ? 16.541 2.473 -5.287 1.00 0.00 8 SER A O 21
ATOM 10798 N N . ASP A 1 9 ? 16.496 4.647 -5.637 1.00 0.00 9 ASP A N 21
ATOM 10799 C CA . ASP A 1 9 ? 17.886 4.635 -6.184 1.00 0.00 9 ASP A CA 21
ATOM 10800 C C . ASP A 1 9 ? 18.902 4.568 -5.040 1.00 0.00 9 ASP A C 21
ATOM 10801 O O . ASP A 1 9 ? 19.839 3.792 -5.080 1.00 0.00 9 ASP A O 21
ATOM 10810 N N . ILE A 1 10 ? 18.730 5.378 -4.026 1.00 0.00 10 ILE A N 21
ATOM 10811 C CA . ILE A 1 10 ? 19.693 5.366 -2.884 1.00 0.00 10 ILE A CA 21
ATOM 10812 C C . ILE A 1 10 ? 19.526 4.082 -2.058 1.00 0.00 10 ILE A C 21
ATOM 10813 O O . ILE A 1 10 ? 20.401 3.719 -1.297 1.00 0.00 10 ILE A O 21
ATOM 10829 N N . THR A 1 11 ? 18.413 3.400 -2.189 1.00 0.00 11 THR A N 21
ATOM 10830 C CA . THR A 1 11 ? 18.201 2.151 -1.396 1.00 0.00 11 THR A CA 21
ATOM 10831 C C . THR A 1 11 ? 18.892 0.971 -2.085 1.00 0.00 11 THR A C 21
ATOM 10832 O O . THR A 1 11 ? 19.494 0.137 -1.437 1.00 0.00 11 THR A O 21
ATOM 10843 N N . ASP A 1 12 ? 18.806 0.893 -3.389 1.00 0.00 12 ASP A N 21
ATOM 10844 C CA . ASP A 1 12 ? 19.453 -0.238 -4.120 1.00 0.00 12 ASP A CA 21
ATOM 10845 C C . ASP A 1 12 ? 20.974 -0.089 -4.057 1.00 0.00 12 ASP A C 21
ATOM 10846 O O . ASP A 1 12 ? 21.702 -1.064 -4.073 1.00 0.00 12 ASP A O 21
ATOM 10855 N N . VAL A 1 13 ? 21.455 1.125 -3.990 1.00 0.00 13 VAL A N 21
ATOM 10856 C CA . VAL A 1 13 ? 22.929 1.351 -3.932 1.00 0.00 13 VAL A CA 21
ATOM 10857 C C . VAL A 1 13 ? 23.451 0.998 -2.536 1.00 0.00 13 VAL A C 21
ATOM 10858 O O . VAL A 1 13 ? 24.538 0.477 -2.390 1.00 0.00 13 VAL A O 21
ATOM 10871 N N . ILE A 1 14 ? 22.686 1.286 -1.514 1.00 0.00 14 ILE A N 21
ATOM 10872 C CA . ILE A 1 14 ? 23.132 0.980 -0.121 1.00 0.00 14 ILE A CA 21
ATOM 10873 C C . ILE A 1 14 ? 22.966 -0.520 0.169 1.00 0.00 14 ILE A C 21
ATOM 10874 O O . ILE A 1 14 ? 23.652 -1.071 1.009 1.00 0.00 14 ILE A O 21
ATOM 10890 N N . PHE A 1 15 ? 22.069 -1.179 -0.517 1.00 0.00 15 PHE A N 21
ATOM 10891 C CA . PHE A 1 15 ? 21.860 -2.634 -0.285 1.00 0.00 15 PHE A CA 21
ATOM 10892 C C . PHE A 1 15 ? 23.095 -3.396 -0.781 1.00 0.00 15 PHE A C 21
ATOM 10893 O O . PHE A 1 15 ? 23.756 -4.101 -0.034 1.00 0.00 15 PHE A O 21
ATOM 10910 N N . ILE A 1 16 ? 23.414 -3.243 -2.039 1.00 0.00 16 ILE A N 21
ATOM 10911 C CA . ILE A 1 16 ? 24.605 -3.932 -2.612 1.00 0.00 16 ILE A CA 21
ATOM 10912 C C . ILE A 1 16 ? 25.885 -3.396 -1.952 1.00 0.00 16 ILE A C 21
ATOM 10913 O O . ILE A 1 16 ? 26.912 -4.043 -1.985 1.00 0.00 16 ILE A O 21
ATOM 10929 N N . TYR A 1 17 ? 25.839 -2.223 -1.360 1.00 0.00 17 TYR A N 21
ATOM 10930 C CA . TYR A 1 17 ? 27.067 -1.669 -0.711 1.00 0.00 17 TYR A CA 21
ATOM 10931 C C . TYR A 1 17 ? 27.474 -2.568 0.456 1.00 0.00 17 TYR A C 21
ATOM 10932 O O . TYR A 1 17 ? 28.609 -2.989 0.554 1.00 0.00 17 TYR A O 21
ATOM 10950 N N . PHE A 1 18 ? 26.554 -2.868 1.339 1.00 0.00 18 PHE A N 21
ATOM 10951 C CA . PHE A 1 18 ? 26.881 -3.748 2.504 1.00 0.00 18 PHE A CA 21
ATOM 10952 C C . PHE A 1 18 ? 27.348 -5.115 1.993 1.00 0.00 18 PHE A C 21
ATOM 10953 O O . PHE A 1 18 ? 28.156 -5.780 2.612 1.00 0.00 18 PHE A O 21
ATOM 10970 N N . ALA A 1 19 ? 26.830 -5.535 0.869 1.00 0.00 19 ALA A N 21
ATOM 10971 C CA . ALA A 1 19 ? 27.215 -6.860 0.293 1.00 0.00 19 ALA A CA 21
ATOM 10972 C C . ALA A 1 19 ? 28.715 -6.893 -0.044 1.00 0.00 19 ALA A C 21
ATOM 10973 O O . ALA A 1 19 ? 29.454 -7.725 0.446 1.00 0.00 19 ALA A O 21
ATOM 10980 N N . ALA A 1 20 ? 29.156 -6.008 -0.895 1.00 0.00 20 ALA A N 21
ATOM 10981 C CA . ALA A 1 20 ? 30.596 -5.977 -1.307 1.00 0.00 20 ALA A CA 21
ATOM 10982 C C . ALA A 1 20 ? 31.513 -5.770 -0.101 1.00 0.00 20 ALA A C 21
ATOM 10983 O O . ALA A 1 20 ? 32.515 -6.440 0.054 1.00 0.00 20 ALA A O 21
ATOM 10990 N N . LEU A 1 21 ? 31.195 -4.814 0.716 1.00 0.00 21 LEU A N 21
ATOM 10991 C CA . LEU A 1 21 ? 32.049 -4.498 1.904 1.00 0.00 21 LEU A CA 21
ATOM 10992 C C . LEU A 1 21 ? 31.832 -5.509 3.046 1.00 0.00 21 LEU A C 21
ATOM 10993 O O . LEU A 1 21 ? 32.550 -5.494 4.025 1.00 0.00 21 LEU A O 21
ATOM 11009 N N . SER A 1 22 ? 30.851 -6.370 2.948 1.00 0.00 22 SER A N 21
ATOM 11010 C CA . SER A 1 22 ? 30.594 -7.360 4.051 1.00 0.00 22 SER A CA 21
ATOM 11011 C C . SER A 1 22 ? 31.887 -8.130 4.421 1.00 0.00 22 SER A C 21
ATOM 11012 O O . SER A 1 22 ? 32.294 -8.108 5.565 1.00 0.00 22 SER A O 21
ATOM 11020 N N . PRO A 1 23 ? 32.497 -8.787 3.457 1.00 0.00 23 PRO A N 21
ATOM 11021 C CA . PRO A 1 23 ? 33.765 -9.593 3.626 1.00 0.00 23 PRO A CA 21
ATOM 11022 C C . PRO A 1 23 ? 34.958 -8.670 3.840 1.00 0.00 23 PRO A C 21
ATOM 11023 O O . PRO A 1 23 ? 35.695 -8.787 4.799 1.00 0.00 23 PRO A O 21
ATOM 11034 N N . ALA A 1 24 ? 35.152 -7.761 2.931 1.00 0.00 24 ALA A N 21
ATOM 11035 C CA . ALA A 1 24 ? 36.301 -6.798 3.021 1.00 0.00 24 ALA A CA 21
ATOM 11036 C C . ALA A 1 24 ? 36.384 -6.163 4.421 1.00 0.00 24 ALA A C 21
ATOM 11037 O O . ALA A 1 24 ? 37.443 -5.756 4.859 1.00 0.00 24 ALA A O 21
ATOM 11044 N N . ILE A 1 25 ? 35.279 -6.077 5.118 1.00 0.00 25 ILE A N 21
ATOM 11045 C CA . ILE A 1 25 ? 35.290 -5.470 6.484 1.00 0.00 25 ILE A CA 21
ATOM 11046 C C . ILE A 1 25 ? 35.562 -6.566 7.530 1.00 0.00 25 ILE A C 21
ATOM 11047 O O . ILE A 1 25 ? 36.207 -6.323 8.532 1.00 0.00 25 ILE A O 21
ATOM 11063 N N . THR A 1 26 ? 35.070 -7.761 7.309 1.00 0.00 26 THR A N 21
ATOM 11064 C CA . THR A 1 26 ? 35.296 -8.866 8.294 1.00 0.00 26 THR A CA 21
ATOM 11065 C C . THR A 1 26 ? 36.799 -9.091 8.498 1.00 0.00 26 THR A C 21
ATOM 11066 O O . THR A 1 26 ? 37.287 -9.085 9.613 1.00 0.00 26 THR A O 21
ATOM 11077 N N . PHE A 1 27 ? 37.531 -9.292 7.432 1.00 0.00 27 PHE A N 21
ATOM 11078 C CA . PHE A 1 27 ? 39.001 -9.520 7.561 1.00 0.00 27 PHE A CA 21
ATOM 11079 C C . PHE A 1 27 ? 39.708 -8.192 7.835 1.00 0.00 27 PHE A C 21
ATOM 11080 O O . PHE A 1 27 ? 40.152 -7.933 8.937 1.00 0.00 27 PHE A O 21
ATOM 11097 N N . GLY A 1 28 ? 39.817 -7.351 6.838 1.00 0.00 28 GLY A N 21
ATOM 11098 C CA . GLY A 1 28 ? 40.497 -6.038 7.030 1.00 0.00 28 GLY A CA 21
ATOM 11099 C C . GLY A 1 28 ? 41.971 -6.167 6.641 1.00 0.00 28 GLY A C 21
ATOM 11100 O O . GLY A 1 28 ? 42.299 -6.388 5.489 1.00 0.00 28 GLY A O 21
ATOM 11104 N N . GLY A 1 29 ? 42.862 -6.034 7.592 1.00 0.00 29 GLY A N 21
ATOM 11105 C CA . GLY A 1 29 ? 44.318 -6.150 7.281 1.00 0.00 29 GLY A CA 21
ATOM 11106 C C . GLY A 1 29 ? 45.141 -5.611 8.453 1.00 0.00 29 GLY A C 21
ATOM 11107 O O . GLY A 1 29 ? 45.791 -4.589 8.344 1.00 0.00 29 GLY A O 21
ATOM 11111 N N . LEU A 1 30 ? 45.120 -6.293 9.570 1.00 0.00 30 LEU A N 21
ATOM 11112 C CA . LEU A 1 30 ? 45.902 -5.824 10.751 1.00 0.00 30 LEU A CA 21
ATOM 11113 C C . LEU A 1 30 ? 47.398 -5.991 10.470 1.00 0.00 30 LEU A C 21
ATOM 11114 O O . LEU A 1 30 ? 48.216 -5.234 10.957 1.00 0.00 30 LEU A O 21
ATOM 11130 N N . LEU A 1 31 ? 47.757 -6.975 9.684 1.00 0.00 31 LEU A N 21
ATOM 11131 C CA . LEU A 1 31 ? 49.198 -7.196 9.361 1.00 0.00 31 LEU A CA 21
ATOM 11132 C C . LEU A 1 31 ? 49.711 -6.027 8.517 1.00 0.00 31 LEU A C 21
ATOM 11133 O O . LEU A 1 31 ? 50.750 -5.457 8.795 1.00 0.00 31 LEU A O 21
ATOM 11149 N N . GLY A 1 32 ? 48.987 -5.669 7.487 1.00 0.00 32 GLY A N 21
ATOM 11150 C CA . GLY A 1 32 ? 49.416 -4.537 6.613 1.00 0.00 32 GLY A CA 21
ATOM 11151 C C . GLY A 1 32 ? 48.257 -4.136 5.698 1.00 0.00 32 GLY A C 21
ATOM 11152 O O . GLY A 1 32 ? 48.098 -4.669 4.616 1.00 0.00 32 GLY A O 21
ATOM 11156 N N . GLU A 1 33 ? 47.444 -3.203 6.129 1.00 0.00 33 GLU A N 21
ATOM 11157 C CA . GLU A 1 33 ? 46.288 -2.764 5.294 1.00 0.00 33 GLU A CA 21
ATOM 11158 C C . GLU A 1 33 ? 46.715 -1.610 4.385 1.00 0.00 33 GLU A C 21
ATOM 11159 O O . GLU A 1 33 ? 46.573 -1.676 3.178 1.00 0.00 33 GLU A O 21
ATOM 11171 N N . LYS A 1 34 ? 47.227 -0.550 4.959 1.00 0.00 34 LYS A N 21
ATOM 11172 C CA . LYS A 1 34 ? 47.657 0.616 4.138 1.00 0.00 34 LYS A CA 21
ATOM 11173 C C . LYS A 1 34 ? 49.147 0.880 4.362 1.00 0.00 34 LYS A C 21
ATOM 11174 O O . LYS A 1 34 ? 49.676 0.387 5.345 1.00 0.00 34 LYS A O 21
#

Nearest PDB structures (foldseek):
  1bnx-assembly1_A  TM=5.003E-01  e=1.482E-03  unclassified
  4wq1-assembly2_G5  TM=6.608E-01  e=8.876E+00  Thermus thermophilus HB8
  1bnx-assembly1_A  TM=1.031E+00  e=6.464E-05  unclassified

Sequence (33 aa):
RYPYYLSDITDVIFIYFAALSPAITFGGLLGEKRYPYYLSDITDVIFIYFAALSPAITFGGLLGEKRYPYYLSDITDVIFIYFAALSPAITFGGLLGEKRYPYYLSDITDVIFIYFAALSPAITFGGLLGEKRYPYYLSDITDVIFIYFAALSPAITFGGLLGEKRYPYYLSDITDVIFIYFAALSPAITFGGLLGEKRYPYYLSDITDVIFIYFAALSPAITFGGLLGEKRYPYYLSDITDVIFIYFAALSPAITFGGLLGEKRYPYYLSDITDVIFIYFAALSPAITFGGLLGEKRYPYYLSDITDVIFIYFAALSPAITFGGLLGEKRYPYYLSDITDVIFIYFAALSPAITFGGLLGEKRYPYYLSDITDVIFIYFAALSPAITFGGLLGEKRYPYYLSDITDVIFIYFAALSPAITFGGLLGEKRYPYYLSDITDVIFIYFAALSPAITFGGLLGEKRYPYYLSDITDVIFIYFAALSPAITFGGLLGEKRYPYYLSDITDVIFIYFAALSPAITFGGLLGEKRYPYYLSDITDVIFIYFAALSPAITFGGLLGEKRYPYYLSDITDVIFIYFAALSPAITFGGLLGEKRYPYYLSDITDVIFIYFAALSPAITFGGLLGEKRYPYYLSDITDVIFIYFAALSPAITFGGLLGEKRYPYYLSDITDVIFIYFAALSPAITFGGLLGEK

Radius of gyration: 14.38 Å; Cα contacts (8 Å, |Δi|>4): 3; chains: 1; bounding box: 47×12×14 Å

GO terms:
  GO:0005452 solute:inorganic anion antiporter activity (F, IDA)
  GO:0005886 plasma membrane (C, IDA)
  GO:0015701 bicarbonate transport (P, IDA)
  GO:0170014 ankyrin-1 complex (C, IDA)
  GO:0015106 bicarbonate transmembrane transporter activity (F, IDA)
  GO:0140900 chloride:bicarbonate antiporter activity (F, IDA)
  GO:0005886 plasma membrane (C, EXP)
  GO:0005515 protein binding (F, IPI)
  GO:0005886 plasma membrane (C, TAS)
  GO:0008509 monoatomic anion transmembrane transporter activity (F, TAS)
  GO:0006820 monoatomic anion transport (P, TAS)
  GO:0006873 intracellular monoatomic ion homeostasis (P, TAS)
  GO:0005452 solute:inorganic anion antiporter activity (F, TAS)
  GO:0015701 bicarbonate transport (P, TAS)
  GO:0043495 protein-membrane adaptor activity (F, TAS)
  GO:0030506 ankyrin binding (F, IPI)
  GO:0042803 protein homodimerization activity (F, IPI)
  GO:0016323 basolateral plasma membrane (C, IDA)
  GO:0030863 cortical cytoskeleton (C, IDA)
  GO:1902476 chloride transmembrane transport (P, IDA)

InterPro domains:
  IPR001717 Anion exchange protein [PR00165] (153-158)
  IPR001717 Anion exchange protein [PR00165] (404-411)
  IPR001717 Anion exchange protein [PR00165] (414-420)
  IPR001717 Anion exchange protein [PR00165] (437-444)
  IPR001717 Anion exchange protein [PR00165] (477-485)
  IPR001717 Anion exchange protein [PR00165] (533-540)
  IPR001717 Anion exchange protein [PR00165] (569-579)
  IPR001717 Anion exchange protein [PR00165] (582-591)
  IPR001717 Anion exchange protein [PR00165] (652-660)
  IPR001717 Anion exchange protein [PR00165] (706-714)
  IPR001717 Anion exchange protein [PR00165] (735-743)
  IPR002977 Anion exchange protein 1 [PR01187] (324-333)
  IPR002977 Anion exchange protein 1 [PR01187] (637-645)
  IPR002977 Anion exchange protein 1 [PR01187] (692-697)
  IPR002977 Anion exchange protein 1 [PR01187] (818-824)
  IPR003020 Bicarbonate transporter, eukaryotic [PR01231] (259-271)
  IPR003020 Bicarbonate transporter, eukaryotic [PR01231] (395-404)
  IPR003020 Bicarbonate transporter, eukaryotic [PR01231] (420-431)
  IPR003020 Bicarbonate transporter, eukaryotic [PR01231] (510-522)
  IPR003020 Bicarbonate transporter, eukaryotic [PR01231] (531-543)

Organism: Homo sapiens (NCBI:txid9606)

Secondary structure (DSSP, 8-state):
--STTTHHHHHHHHHHHHHHHHHHHSS-SS---

Solvent-accessible surface area: 3851 Å² total; per-residue (Å²): 264,188,98,158,156,139,70,52,71,85,85,94,91,146,117,140,144,51,60,79,66,68,69,125,110,175,64,56,174,184,56,170,246